Protein AF-0000000076755778 (afdb_homodimer)

Organism: NCBI:txid592010

pLDDT: mean 91.59, std 9.84, range [24.53, 98.56]

Structure (mmCIF, N/CA/C/O backbone):
data_AF-0000000076755778-model_v1
#
loop_
_entity.id
_entity.type
_entity.pdbx_description
1 polymer 'Putative 2-keto-3-deoxygluconate transporter'
#
loop_
_atom_site.group_PDB
_atom_site.id
_atom_site.type_symbol
_atom_site.label_atom_id
_atom_site.label_alt_id
_atom_site.label_comp_id
_atom_site.label_asym_id
_atom_site.label_entity_id
_atom_site.label_seq_id
_atom_site.pdbx_PDB_ins_code
_atom_site.Cartn_x
_atom_site.Cartn_y
_atom_site.Cartn_z
_atom_site.occupancy
_atom_site.B_iso_or_equiv
_atom_site.auth_seq_id
_atom_site.auth_comp_id
_atom_site.auth_asym_id
_atom_site.auth_atom_id
_atom_site.pdbx_PDB_model_num
ATOM 1 N N . MET A 1 1 ? -23 -8.383 29.922 1 25.08 1 MET A N 1
ATOM 2 C CA . MET A 1 1 ? -21.672 -7.754 30 1 25.08 1 MET A CA 1
ATOM 3 C C . MET A 1 1 ? -21.516 -6.719 28.891 1 25.08 1 MET A C 1
ATOM 5 O O . MET A 1 1 ? -21.672 -7.031 27.703 1 25.08 1 MET A O 1
ATOM 9 N N . GLN A 1 2 ? -21.797 -5.445 29.219 1 29.3 2 GLN A N 1
ATOM 10 C CA . GLN A 1 2 ? -21.703 -4.336 28.266 1 29.3 2 GLN A CA 1
ATOM 11 C C . GLN A 1 2 ? -20.422 -4.41 27.469 1 29.3 2 GLN A C 1
ATOM 13 O O . GLN A 1 2 ? -19.344 -4.621 28.031 1 29.3 2 GLN A O 1
ATOM 18 N N . LYS A 1 3 ? -20.484 -4.746 26.203 1 36.41 3 LYS A N 1
ATOM 19 C CA . LYS A 1 3 ? -19.328 -4.805 25.312 1 36.41 3 LYS A CA 1
ATOM 20 C C . LYS A 1 3 ? -18.328 -3.689 25.641 1 36.41 3 LYS A C 1
ATOM 22 O O . LYS A 1 3 ? -18.703 -2.512 25.641 1 36.41 3 LYS A O 1
ATOM 27 N N . ALA A 1 4 ? -17.359 -3.914 26.469 1 33.53 4 ALA A N 1
ATOM 28 C CA . ALA A 1 4 ? -16.281 -2.963 26.703 1 33.53 4 ALA A CA 1
ATOM 29 C C . ALA A 1 4 ? -16.016 -2.119 25.453 1 33.53 4 ALA A C 1
ATOM 31 O O . ALA A 1 4 ? -15.758 -2.656 24.375 1 33.53 4 ALA A O 1
ATOM 32 N N . LYS A 1 5 ? -16.578 -1.043 25.453 1 40.84 5 LYS A N 1
ATOM 33 C CA . LYS A 1 5 ? -16.297 -0.098 24.375 1 40.84 5 LYS A CA 1
ATOM 34 C C . LYS A 1 5 ? -14.797 -0.054 24.062 1 40.84 5 LYS A C 1
ATOM 36 O O . LYS A 1 5 ? -13.984 0.277 24.938 1 40.84 5 LYS A O 1
ATOM 41 N N . LYS A 1 6 ? -14.32 -1.05 23.281 1 48.22 6 LYS A N 1
ATOM 42 C CA . LYS A 1 6 ? -12.938 -1.178 22.844 1 48.22 6 LYS A CA 1
ATOM 43 C C . LYS A 1 6 ? -12.297 0.192 22.625 1 48.22 6 LYS A C 1
ATOM 45 O O . LYS A 1 6 ? -12.789 0.992 21.828 1 48.22 6 LYS A O 1
ATOM 50 N N . PHE A 1 7 ? -11.648 0.745 23.688 1 39.94 7 PHE A N 1
ATOM 51 C CA . PHE A 1 7 ? -10.859 1.97 23.578 1 39.94 7 PHE A CA 1
ATOM 52 C C . PHE A 1 7 ? -10.086 2.01 22.266 1 39.94 7 PHE A C 1
ATOM 54 O O . PHE A 1 7 ? -9.289 1.114 21.984 1 39.94 7 PHE A O 1
ATOM 61 N N . LYS A 1 8 ? -10.508 2.867 21.297 1 62.22 8 LYS A N 1
ATOM 62 C CA . LYS A 1 8 ? -9.82 3.039 20.016 1 62.22 8 LYS A CA 1
ATOM 63 C C . LYS A 1 8 ? -8.773 4.148 20.109 1 62.22 8 LYS A C 1
ATOM 65 O O . LYS A 1 8 ? -9.086 5.266 20.516 1 62.22 8 LYS A O 1
ATOM 70 N N . ILE A 1 9 ? -7.406 3.922 20.062 1 64.62 9 ILE A N 1
ATOM 71 C CA . ILE A 1 9 ? -6.328 4.902 20 1 64.62 9 ILE A CA 1
ATOM 72 C C . ILE A 1 9 ? -6.406 5.688 18.703 1 64.62 9 ILE A C 1
ATOM 74 O O . ILE A 1 9 ? -6.406 5.102 17.609 1 64.62 9 ILE A O 1
ATOM 78 N N . PRO A 1 10 ? -6.578 7.023 18.938 1 68.5 10 PRO A N 1
ATOM 79 C CA . PRO A 1 10 ? -6.547 7.816 17.703 1 68.5 10 PRO A CA 1
ATOM 80 C C . PRO A 1 10 ? -5.27 7.598 16.891 1 68.5 10 PRO A C 1
ATOM 82 O O . PRO A 1 10 ? -4.168 7.703 17.438 1 68.5 10 PRO A O 1
ATOM 85 N N . GLY A 1 11 ? -5.414 7.242 15.703 1 70 11 GLY A N 1
ATOM 86 C CA . GLY A 1 11 ? -4.262 6.988 14.859 1 70 11 GLY A CA 1
ATOM 87 C C . GLY A 1 11 ? -3.693 5.59 15.023 1 70 11 GLY A C 1
ATOM 88 O O . GLY A 1 11 ? -2.537 5.34 14.68 1 70 11 GLY A O 1
ATOM 89 N N . ASP A 1 12 ? -4.355 4.781 15.617 1 79.88 12 ASP A N 1
ATOM 90 C CA . ASP A 1 12 ? -3.883 3.436 15.938 1 79.88 12 ASP A CA 1
ATOM 91 C C . ASP A 1 12 ? -3.338 2.736 14.695 1 79.88 12 ASP A C 1
ATOM 93 O O . ASP A 1 12 ? -2.412 1.928 14.789 1 79.88 12 ASP A O 1
ATOM 97 N N . ILE A 1 13 ? -3.785 3.166 13.617 1 83.44 13 ILE A N 1
ATOM 98 C CA . ILE A 1 13 ? -3.412 2.49 12.383 1 83.44 13 ILE A CA 1
ATOM 99 C C . ILE A 1 13 ? -1.94 2.75 12.078 1 83.44 13 ILE A C 1
ATOM 101 O O . ILE A 1 13 ? -1.265 1.907 11.477 1 83.44 13 ILE A O 1
ATOM 105 N N . ILE A 1 14 ? -1.453 3.914 12.398 1 84.94 14 ILE A N 1
ATOM 106 C CA . ILE A 1 14 ? -0.052 4.207 12.109 1 84.94 14 ILE A CA 1
ATOM 107 C C . ILE A 1 14 ? 0.785 3.996 13.375 1 84.94 14 ILE A C 1
ATOM 109 O O . ILE A 1 14 ? 1.933 3.553 13.297 1 84.94 14 ILE A O 1
ATOM 113 N N . ILE A 1 15 ? 0.292 4.246 14.555 1 85.56 15 ILE A N 1
ATOM 114 C CA . ILE A 1 15 ? 1.046 4.297 15.805 1 85.56 15 ILE A CA 1
ATOM 115 C C . ILE A 1 15 ? 1.454 2.885 16.219 1 85.56 15 ILE A C 1
ATOM 117 O O . ILE A 1 15 ? 2.607 2.646 16.578 1 85.56 15 ILE A O 1
ATOM 121 N N . ILE A 1 16 ? 0.565 1.938 16.172 1 88.12 16 ILE A N 1
ATOM 122 C CA . ILE A 1 16 ? 0.847 0.585 16.641 1 88.12 16 ILE A CA 1
ATOM 123 C C . ILE A 1 16 ? 1.954 -0.034 15.789 1 88.12 16 ILE A C 1
ATOM 125 O O . ILE A 1 16 ? 2.971 -0.487 16.312 1 88.12 16 ILE A O 1
ATOM 129 N N . PRO A 1 17 ? 1.858 0.014 14.5 1 91.06 17 PRO A N 1
ATOM 130 C CA . PRO A 1 17 ? 2.961 -0.527 13.703 1 91.06 17 PRO A CA 1
ATOM 131 C C . PRO A 1 17 ? 4.266 0.241 13.898 1 91.06 17 PRO A C 1
ATOM 133 O O . PRO A 1 17 ? 5.348 -0.349 13.852 1 91.06 17 PRO A O 1
ATOM 136 N N . MET A 1 18 ? 4.168 1.502 14.047 1 90.88 18 MET A N 1
ATOM 137 C CA . MET A 1 18 ? 5.352 2.318 14.281 1 90.88 18 MET A CA 1
ATOM 138 C C . MET A 1 18 ? 6.07 1.876 15.555 1 90.88 18 MET A C 1
ATOM 140 O O . MET A 1 18 ? 7.293 1.721 15.562 1 90.88 18 MET A O 1
ATOM 144 N N . PHE A 1 19 ? 5.324 1.626 16.609 1 91.25 19 PHE A N 1
ATOM 145 C CA . PHE A 1 19 ? 5.91 1.2 17.875 1 91.25 19 PHE A CA 1
ATOM 146 C C . PHE A 1 19 ? 6.492 -0.205 17.75 1 91.25 19 PHE A C 1
ATOM 148 O O . PHE A 1 19 ? 7.508 -0.518 18.375 1 91.25 19 PHE A O 1
ATOM 155 N N . ILE A 1 20 ? 5.84 -1.056 17.031 1 92.88 20 ILE A N 1
ATOM 156 C CA . ILE A 1 20 ? 6.367 -2.395 16.797 1 92.88 20 ILE A CA 1
ATOM 157 C C . ILE A 1 20 ? 7.711 -2.303 16.078 1 92.88 20 ILE A C 1
ATOM 159 O O . ILE A 1 20 ? 8.68 -2.951 16.484 1 92.88 20 ILE A O 1
ATOM 163 N N . GLY A 1 21 ? 7.762 -1.512 15.016 1 94.56 21 GLY A N 1
ATOM 164 C CA . GLY A 1 21 ? 9.023 -1.287 14.336 1 94.56 21 GLY A CA 1
ATOM 165 C C . GLY A 1 21 ? 10.109 -0.751 15.258 1 94.56 21 GLY A C 1
ATOM 166 O O . GLY A 1 21 ? 11.242 -1.231 15.234 1 94.56 21 GLY A O 1
ATOM 167 N N . CYS A 1 22 ? 9.719 0.185 16.047 1 94 22 CYS A N 1
ATOM 168 C CA . CYS A 1 22 ? 10.656 0.792 16.984 1 94 22 CYS A CA 1
ATOM 169 C C . CYS A 1 22 ? 11.156 -0.234 18 1 94 22 CYS A C 1
ATOM 171 O O . CYS A 1 22 ? 12.344 -0.256 18.328 1 94 22 CYS A O 1
ATOM 173 N N . ALA A 1 23 ? 10.258 -1.014 18.531 1 95.25 23 ALA A N 1
ATOM 174 C CA . ALA A 1 23 ? 10.633 -2.055 19.484 1 95.25 23 ALA A CA 1
ATOM 175 C C . ALA A 1 23 ? 11.641 -3.025 18.875 1 95.25 23 ALA A C 1
ATOM 177 O O . ALA A 1 23 ? 12.625 -3.393 19.516 1 95.25 23 ALA A O 1
ATOM 178 N N . ILE A 1 24 ? 11.398 -3.438 17.672 1 95.06 24 ILE A N 1
ATOM 179 C CA . ILE A 1 24 ? 12.305 -4.363 17 1 95.06 24 ILE A CA 1
ATOM 180 C C . ILE A 1 24 ? 13.664 -3.693 16.797 1 95.06 24 ILE A C 1
ATOM 182 O O . ILE A 1 24 ? 14.703 -4.301 17.047 1 95.06 24 ILE A O 1
ATOM 186 N N . ASN A 1 25 ? 13.648 -2.453 16.359 1 95.12 25 ASN A N 1
ATOM 187 C CA . ASN A 1 25 ? 14.891 -1.731 16.125 1 95.12 25 ASN A CA 1
ATOM 188 C C . ASN A 1 25 ? 15.688 -1.563 17.422 1 95.12 25 ASN A C 1
ATOM 190 O O . ASN A 1 25 ? 16.922 -1.609 17.406 1 95.12 25 ASN A O 1
ATOM 194 N N . SER A 1 26 ? 14.969 -1.353 18.5 1 94.06 26 SER A N 1
ATOM 195 C CA . SER A 1 26 ? 15.617 -1.099 19.797 1 94.06 26 SER A CA 1
ATOM 196 C C . SER A 1 26 ? 16.109 -2.395 20.422 1 94.06 26 SER A C 1
ATOM 198 O O . SER A 1 26 ? 17.156 -2.412 21.078 1 94.06 26 SER A O 1
ATOM 200 N N . LEU A 1 27 ? 15.43 -3.496 20.234 1 95 27 LEU A N 1
ATOM 201 C CA . LEU A 1 27 ? 15.734 -4.727 20.953 1 95 27 LEU A CA 1
ATOM 202 C C . LEU A 1 27 ? 16.5 -5.707 20.062 1 95 27 LEU A C 1
ATOM 204 O O . LEU A 1 27 ? 17.359 -6.441 20.547 1 95 27 LEU A O 1
ATOM 208 N N . LEU A 1 28 ? 16.109 -5.801 18.766 1 94.81 28 LEU A N 1
ATOM 209 C CA . LEU A 1 28 ? 16.703 -6.766 17.828 1 94.81 28 LEU A CA 1
ATOM 210 C C . LEU A 1 28 ? 16.938 -6.133 16.469 1 94.81 28 LEU A C 1
ATOM 212 O O . LEU A 1 28 ? 16.422 -6.617 15.453 1 94.81 28 LEU A O 1
ATOM 216 N N . PRO A 1 29 ? 17.828 -5.164 16.406 1 93.38 29 PRO A N 1
ATOM 217 C CA . PRO A 1 29 ? 18.031 -4.434 15.148 1 93.38 29 PRO A CA 1
ATOM 218 C C . PRO A 1 29 ? 18.531 -5.328 14.016 1 93.38 29 PRO A C 1
ATOM 220 O O . PRO A 1 29 ? 18.281 -5.043 12.844 1 93.38 29 PRO A O 1
ATOM 223 N N . GLN A 1 30 ? 19.141 -6.434 14.227 1 94.81 30 GLN A N 1
ATOM 224 C CA . GLN A 1 30 ? 19.688 -7.324 13.211 1 94.81 30 GLN A CA 1
ATOM 225 C C . GLN A 1 30 ? 18.578 -7.93 12.352 1 94.81 30 GLN A C 1
ATOM 227 O O . GLN A 1 30 ? 18.797 -8.25 11.18 1 94.81 30 GLN A O 1
ATOM 232 N N . VAL A 1 31 ? 17.438 -8.086 12.922 1 94.44 31 VAL A N 1
ATOM 233 C CA . VAL A 1 31 ? 16.297 -8.648 12.195 1 94.44 31 VAL A CA 1
ATOM 234 C C . VAL A 1 31 ? 15.914 -7.723 11.047 1 94.44 31 VAL A C 1
ATOM 236 O O . VAL A 1 31 ? 15.492 -8.188 9.984 1 94.44 31 VAL A O 1
ATOM 239 N N . LEU A 1 32 ? 16.062 -6.465 11.242 1 95.38 32 LEU A N 1
ATOM 240 C CA . LEU A 1 32 ? 15.688 -5.469 10.25 1 95.38 32 LEU A CA 1
ATOM 241 C C . LEU A 1 32 ? 16.703 -5.43 9.109 1 95.38 32 LEU A C 1
ATOM 243 O O . LEU A 1 32 ? 16.422 -4.879 8.047 1 95.38 32 LEU A O 1
ATOM 247 N N . GLN A 1 33 ? 17.875 -6.094 9.305 1 94.81 33 GLN A N 1
ATOM 248 C CA . GLN A 1 33 ? 18.953 -6.113 8.312 1 94.81 33 GLN A CA 1
ATOM 249 C C . GLN A 1 33 ? 19.125 -7.512 7.727 1 94.81 33 GLN A C 1
ATOM 251 O O . GLN A 1 33 ? 20.172 -7.812 7.141 1 94.81 33 GLN A O 1
ATOM 256 N N . ILE A 1 34 ? 18.188 -8.273 7.824 1 93.88 34 ILE A N 1
ATOM 257 C CA . ILE A 1 34 ? 18.266 -9.695 7.492 1 93.88 34 ILE A CA 1
ATOM 258 C C . ILE A 1 34 ? 18.25 -9.875 5.977 1 93.88 34 ILE A C 1
ATOM 260 O O . ILE A 1 34 ? 18.641 -10.93 5.465 1 93.88 34 ILE A O 1
ATOM 264 N N . GLY A 1 35 ? 17.797 -8.914 5.246 1 91 35 GLY A N 1
ATOM 265 C CA . GLY A 1 35 ? 17.703 -9.016 3.797 1 91 35 GLY A CA 1
ATOM 266 C C . GLY A 1 35 ? 16.312 -9.359 3.309 1 91 35 GLY A C 1
ATOM 267 O O . GLY A 1 35 ? 15.32 -8.961 3.922 1 91 35 GLY A O 1
ATOM 268 N N . GLY A 1 36 ? 16.328 -9.898 2.027 1 89.75 36 GLY A N 1
ATOM 269 C CA . GLY A 1 36 ? 15.023 -10.195 1.452 1 89.75 36 GLY A CA 1
ATOM 270 C C . GLY A 1 36 ? 14.188 -8.953 1.188 1 89.75 36 GLY A C 1
ATOM 271 O O . GLY A 1 36 ? 14.664 -8 0.567 1 89.75 36 GLY A O 1
ATOM 272 N N . PHE A 1 37 ? 12.898 -9.039 1.687 1 91.94 37 PHE A N 1
ATOM 273 C CA . PHE A 1 37 ? 12.016 -7.891 1.505 1 91.94 37 PHE A CA 1
ATOM 274 C C . PHE A 1 37 ? 11.891 -7.098 2.799 1 91.94 37 PHE A C 1
ATOM 276 O O . PHE A 1 37 ? 11.383 -5.973 2.795 1 91.94 37 PHE A O 1
ATOM 283 N N . THR A 1 38 ? 12.438 -7.648 3.85 1 94.44 38 THR A N 1
ATOM 284 C CA . THR A 1 38 ? 12.375 -6.973 5.141 1 94.44 38 THR A CA 1
ATOM 285 C C . THR A 1 38 ? 13.258 -5.73 5.148 1 94.44 38 THR A C 1
ATOM 287 O O . THR A 1 38 ? 12.797 -4.633 5.465 1 94.44 38 THR A O 1
ATOM 290 N N . THR A 1 39 ? 14.5 -5.945 4.773 1 94.75 39 THR A N 1
ATOM 291 C CA . THR A 1 39 ? 15.445 -4.84 4.809 1 94.75 39 THR A CA 1
ATOM 292 C C . THR A 1 39 ? 15.039 -3.746 3.824 1 94.75 39 THR A C 1
ATOM 294 O O . THR A 1 39 ? 15.086 -2.559 4.156 1 94.75 39 THR A O 1
ATOM 297 N N . PRO A 1 40 ? 14.57 -4.109 2.658 1 93.25 40 PRO A N 1
ATOM 298 C CA . PRO A 1 40 ? 14.117 -3.074 1.728 1 93.25 40 PRO A CA 1
ATOM 299 C C . PRO A 1 40 ? 12.922 -2.283 2.266 1 93.25 40 PRO A C 1
ATOM 301 O O . PRO A 1 40 ? 12.797 -1.087 1.989 1 93.25 40 PRO A O 1
ATOM 304 N N . ILE A 1 41 ? 12.023 -2.865 2.99 1 95.12 41 ILE A N 1
ATOM 305 C CA . ILE A 1 41 ? 10.922 -2.139 3.613 1 95.12 41 ILE A CA 1
ATOM 306 C C . ILE A 1 41 ? 11.477 -1.11 4.598 1 95.12 41 ILE A C 1
ATOM 308 O O . ILE A 1 41 ? 11.047 0.047 4.598 1 95.12 41 ILE A O 1
ATOM 312 N N . VAL A 1 42 ? 12.391 -1.592 5.422 1 94.94 42 VAL A N 1
ATOM 313 C CA . VAL A 1 42 ? 12.961 -0.75 6.465 1 94.94 42 VAL A CA 1
ATOM 314 C C . VAL A 1 42 ? 13.672 0.447 5.836 1 94.94 42 VAL A C 1
ATOM 316 O O . VAL A 1 42 ? 13.57 1.569 6.336 1 94.94 42 VAL A O 1
ATOM 319 N N . LYS A 1 43 ? 14.289 0.265 4.688 1 92.44 43 LYS A N 1
ATOM 320 C CA . LYS A 1 43 ? 15.062 1.31 4.023 1 92.44 43 LYS A CA 1
ATOM 321 C C . LYS A 1 43 ? 14.234 2.016 2.953 1 92.44 43 LYS A C 1
ATOM 323 O O . LYS A 1 43 ? 14.727 2.926 2.283 1 92.44 43 LYS A O 1
ATOM 328 N N . GLY A 1 44 ? 13.031 1.631 2.848 1 93.06 44 GLY A N 1
ATOM 329 C CA . GLY A 1 44 ? 12.258 2.02 1.676 1 93.06 44 GLY A CA 1
ATOM 330 C C . GLY A 1 44 ? 11.234 3.098 1.967 1 93.06 44 GLY A C 1
ATOM 331 O O . GLY A 1 44 ? 10.094 3.02 1.499 1 93.06 44 GLY A O 1
ATOM 332 N N . ALA A 1 45 ? 11.539 4.121 2.762 1 90.38 45 ALA A N 1
ATOM 333 C CA . ALA A 1 45 ? 10.625 5.227 3.035 1 90.38 45 ALA A CA 1
ATOM 334 C C . ALA A 1 45 ? 10.227 5.941 1.748 1 90.38 45 ALA A C 1
ATOM 336 O O . ALA A 1 45 ? 9.07 6.332 1.581 1 90.38 45 ALA A O 1
ATOM 337 N N . GLY A 1 46 ? 11.156 6.109 0.836 1 90.81 46 GLY A N 1
ATOM 338 C CA . GLY A 1 46 ? 10.898 6.793 -0.42 1 90.81 46 GLY A CA 1
ATOM 339 C C . GLY A 1 46 ? 9.766 6.168 -1.22 1 90.81 46 GLY A C 1
ATOM 340 O O . GLY A 1 46 ? 8.727 6.789 -1.424 1 90.81 46 GLY A O 1
ATOM 341 N N . PRO A 1 47 ? 9.953 4.918 -1.578 1 94.25 47 PRO A N 1
ATOM 342 C CA . PRO A 1 47 ? 8.898 4.266 -2.354 1 94.25 47 PRO A CA 1
ATOM 343 C C . PRO A 1 47 ? 7.594 4.129 -1.572 1 94.25 47 PRO A C 1
ATOM 345 O O . PRO A 1 47 ? 6.508 4.23 -2.15 1 94.25 47 PRO A O 1
ATOM 348 N N . LEU A 1 48 ? 7.641 3.891 -0.333 1 94.75 48 LEU A N 1
ATOM 349 C CA . LEU A 1 48 ? 6.434 3.678 0.46 1 94.75 48 LEU A CA 1
ATOM 350 C C . LEU A 1 48 ? 5.66 4.98 0.635 1 94.75 48 LEU A C 1
ATOM 352 O O . LEU A 1 48 ? 4.43 4.988 0.567 1 94.75 48 LEU A O 1
ATOM 356 N N . VAL A 1 49 ? 6.348 6.047 0.838 1 91.31 49 VAL A N 1
ATOM 357 C CA . VAL A 1 49 ? 5.691 7.344 0.941 1 91.31 49 VAL A CA 1
ATOM 358 C C . VAL A 1 49 ? 5.145 7.758 -0.424 1 91.31 49 VAL A C 1
ATOM 360 O O . VAL A 1 49 ? 4.07 8.359 -0.514 1 91.31 49 VAL A O 1
ATOM 363 N N . GLY A 1 50 ? 5.922 7.512 -1.44 1 93.25 50 GLY A N 1
ATOM 364 C CA . GLY A 1 50 ? 5.387 7.723 -2.775 1 93.25 50 GLY A CA 1
ATOM 365 C C . GLY A 1 50 ? 4.102 6.965 -3.031 1 93.25 50 GLY A C 1
ATOM 366 O O . GLY A 1 50 ? 3.154 7.508 -3.605 1 93.25 50 GLY A O 1
ATOM 367 N N . ALA A 1 51 ? 4.098 5.738 -2.639 1 95.56 51 ALA A N 1
ATOM 368 C CA . ALA A 1 51 ? 2.887 4.938 -2.768 1 95.56 51 ALA A CA 1
ATOM 369 C C . ALA A 1 51 ? 1.732 5.555 -1.983 1 95.56 51 ALA A C 1
ATOM 371 O O . ALA A 1 51 ? 0.595 5.586 -2.461 1 95.56 51 ALA A O 1
ATOM 372 N N . PHE A 1 52 ? 1.985 5.945 -0.822 1 93 52 PHE A N 1
ATOM 373 C CA . PHE A 1 52 ? 0.991 6.617 0.005 1 93 52 PHE A CA 1
ATOM 374 C C . PHE A 1 52 ? 0.38 7.801 -0.736 1 93 52 PHE A C 1
ATOM 376 O O . PHE A 1 52 ? -0.842 7.969 -0.751 1 93 52 PHE A O 1
ATOM 383 N N . LEU A 1 53 ? 1.239 8.625 -1.353 1 91.06 53 LEU A N 1
ATOM 384 C CA . LEU A 1 53 ? 0.755 9.781 -2.1 1 91.06 53 LEU A CA 1
ATOM 385 C C . LEU A 1 53 ? -0.106 9.344 -3.279 1 91.06 53 LEU A C 1
ATOM 387 O O . LEU A 1 53 ? -1.141 9.953 -3.559 1 91.06 53 LEU A O 1
ATOM 391 N N . PHE A 1 54 ? 0.308 8.383 -3.898 1 95 54 PHE A N 1
ATOM 392 C CA . PHE A 1 54 ? -0.456 7.828 -5.008 1 95 54 PHE A CA 1
ATOM 393 C C . PHE A 1 54 ? -1.844 7.395 -4.551 1 95 54 PHE A C 1
ATOM 395 O O . PHE A 1 54 ? -2.842 7.688 -5.211 1 95 54 PHE A O 1
ATOM 402 N N . PHE A 1 55 ? -1.895 6.656 -3.391 1 95.25 55 PHE A N 1
ATOM 403 C CA . PHE A 1 55 ? -3.172 6.184 -2.865 1 95.25 55 PHE A CA 1
ATOM 404 C C . PHE A 1 55 ? -4.07 7.359 -2.49 1 95.25 55 PHE A C 1
ATOM 406 O O . PHE A 1 55 ? -5.25 7.383 -2.844 1 95.25 55 PHE A O 1
ATOM 413 N N . ILE A 1 56 ? -3.506 8.312 -1.783 1 90.19 56 ILE A N 1
ATOM 414 C CA . ILE A 1 56 ? -4.273 9.461 -1.316 1 90.19 56 ILE A CA 1
ATOM 415 C C . ILE A 1 56 ? -4.84 10.227 -2.514 1 90.19 56 ILE A C 1
ATOM 417 O O . ILE A 1 56 ? -5.949 10.758 -2.451 1 90.19 56 ILE A O 1
ATOM 421 N N . GLY A 1 57 ? -4.078 10.328 -3.58 1 92.12 57 GLY A N 1
ATOM 422 C CA . GLY A 1 57 ? -4.566 10.977 -4.785 1 92.12 57 GLY A CA 1
ATOM 423 C C . GLY A 1 57 ? -5.871 10.391 -5.293 1 92.12 57 GLY A C 1
ATOM 424 O O . GLY A 1 57 ? -6.746 11.125 -5.762 1 92.12 57 GLY A O 1
ATOM 425 N N . GLY A 1 58 ? -6.016 9.141 -5.199 1 92.94 58 GLY A N 1
ATOM 426 C CA . GLY A 1 58 ? -7.211 8.461 -5.676 1 92.94 58 GLY A CA 1
ATOM 427 C C . GLY A 1 58 ? -8.453 8.82 -4.883 1 92.94 58 GLY A C 1
ATOM 428 O O . GLY A 1 58 ? -9.578 8.602 -5.344 1 92.94 58 GLY A O 1
ATOM 429 N N . THR A 1 59 ? -8.25 9.266 -3.682 1 88.81 59 THR A N 1
ATOM 430 C CA . THR A 1 59 ? -9.383 9.594 -2.832 1 88.81 59 THR A CA 1
ATOM 431 C C . THR A 1 59 ? -9.938 10.977 -3.176 1 88.81 59 THR A C 1
ATOM 433 O O . THR A 1 59 ? -11.039 11.336 -2.754 1 88.81 59 THR A O 1
ATOM 436 N N . ILE A 1 60 ? -9.188 11.805 -3.865 1 86.81 60 ILE A N 1
ATOM 437 C CA . ILE A 1 60 ? -9.516 13.203 -4.121 1 86.81 60 ILE A CA 1
ATOM 438 C C . ILE A 1 60 ? -10.469 13.297 -5.309 1 86.81 60 ILE A C 1
ATOM 440 O O . ILE A 1 60 ? -10.18 12.773 -6.391 1 86.81 60 ILE A O 1
ATOM 444 N N . SER A 1 61 ? -11.656 13.812 -5.02 1 85.38 61 SER A N 1
ATOM 445 C CA . SER A 1 61 ? -12.641 14.062 -6.07 1 85.38 61 SER A CA 1
ATOM 446 C C . SER A 1 61 ? -12.641 15.523 -6.492 1 85.38 61 SER A C 1
ATOM 448 O O . SER A 1 61 ? -12.625 16.422 -5.648 1 85.38 61 SER A O 1
ATOM 450 N N . LEU A 1 62 ? -12.727 15.789 -7.703 1 81.31 62 LEU A N 1
ATOM 451 C CA . LEU A 1 62 ? -12.633 17.156 -8.219 1 81.31 62 LEU A CA 1
ATOM 452 C C . LEU A 1 62 ? -14.016 17.766 -8.375 1 81.31 62 LEU A C 1
ATOM 454 O O . LEU A 1 62 ? -14.141 18.953 -8.695 1 81.31 62 LEU A O 1
ATOM 458 N N . LYS A 1 63 ? -15.031 17.078 -8.039 1 80.38 63 LYS A N 1
ATOM 459 C CA . LYS A 1 63 ? -16.375 17.625 -8.195 1 80.38 63 LYS A CA 1
ATOM 460 C C . LYS A 1 63 ? -16.891 18.172 -6.871 1 80.38 63 LYS A C 1
ATOM 462 O O . LYS A 1 63 ? -17.094 17.422 -5.914 1 80.38 63 LYS A O 1
ATOM 467 N N . ASN A 1 64 ? -16.906 19.562 -6.691 1 81.19 64 ASN A N 1
ATOM 468 C CA . ASN A 1 64 ? -17.438 20.203 -5.496 1 81.19 64 ASN A CA 1
ATOM 469 C C . ASN A 1 64 ? -18.188 21.484 -5.836 1 81.19 64 ASN A C 1
ATOM 471 O O . ASN A 1 64 ? -17.984 22.062 -6.906 1 81.19 64 ASN A O 1
ATOM 475 N N . THR A 1 65 ? -19.141 21.844 -4.926 1 82.88 65 THR A N 1
ATOM 476 C CA . THR A 1 65 ? -19.844 23.125 -5.105 1 82.88 65 THR A CA 1
ATOM 477 C C . THR A 1 65 ? -18.906 24.297 -4.859 1 82.88 65 THR A C 1
ATOM 479 O O . THR A 1 65 ? -17.953 24.188 -4.086 1 82.88 65 THR A O 1
ATOM 482 N N . PRO A 1 66 ? -19.172 25.422 -5.438 1 89.5 66 PRO A N 1
ATOM 483 C CA . PRO A 1 66 ? -18.312 26.594 -5.25 1 89.5 66 PRO A CA 1
ATOM 484 C C . PRO A 1 66 ? -18.234 27.047 -3.793 1 89.5 66 PRO A C 1
ATOM 486 O O . PRO A 1 66 ? -17.172 27.453 -3.322 1 89.5 66 PRO A O 1
ATOM 489 N N . LYS A 1 67 ? -19.328 26.984 -3.061 1 90.69 67 LYS A N 1
ATOM 490 C CA . LYS A 1 67 ? -19.312 27.406 -1.66 1 90.69 67 LYS A CA 1
ATOM 491 C C . LYS A 1 67 ? -18.438 26.469 -0.818 1 90.69 67 LYS A C 1
ATOM 493 O O . LYS A 1 67 ? -17.75 26.938 0.089 1 90.69 67 LYS A O 1
ATOM 498 N N . ALA A 1 68 ? -18.578 25.25 -1.121 1 91.19 68 ALA A N 1
ATOM 499 C CA . ALA A 1 68 ? -17.75 24.281 -0.424 1 91.19 68 ALA A CA 1
ATOM 500 C C . ALA A 1 68 ? -16.281 24.484 -0.734 1 91.19 68 ALA A C 1
ATOM 502 O O . ALA A 1 68 ? -15.422 24.375 0.154 1 91.19 68 ALA A O 1
ATOM 503 N N . VAL A 1 69 ? -16.031 24.766 -1.945 1 93.88 69 VAL A N 1
ATOM 504 C CA . VAL A 1 69 ? -14.656 25.031 -2.365 1 93.88 69 VAL A CA 1
ATOM 505 C C . VAL A 1 69 ? -14.133 26.266 -1.637 1 93.88 69 VAL A C 1
ATOM 507 O O . VAL A 1 69 ? -13.008 26.266 -1.131 1 93.88 69 VAL A O 1
ATOM 510 N N . GLY A 1 70 ? -14.945 27.281 -1.6 1 95.12 70 GLY A N 1
ATOM 511 C CA . GLY A 1 70 ? -14.555 28.516 -0.923 1 95.12 70 GLY A CA 1
ATOM 512 C C . GLY A 1 70 ? -14.258 28.312 0.552 1 95.12 70 GLY A C 1
ATOM 513 O O . GLY A 1 70 ? -13.242 28.781 1.058 1 95.12 70 GLY A O 1
ATOM 514 N N . ARG A 1 71 ? -15.102 27.656 1.263 1 95.12 71 ARG A N 1
ATOM 515 C CA . ARG A 1 71 ? -14.914 27.406 2.688 1 95.12 71 ARG A CA 1
ATOM 516 C C . ARG A 1 71 ? -13.688 26.531 2.93 1 95.12 71 ARG A C 1
ATOM 518 O O . ARG A 1 71 ? -12.883 26.812 3.816 1 95.12 71 ARG A O 1
ATOM 525 N N . GLY A 1 72 ? -13.625 25.5 2.154 1 95.88 72 GLY A N 1
ATOM 526 C CA . GLY A 1 72 ? -12.484 24.609 2.279 1 95.88 72 GLY A CA 1
ATOM 527 C C . GLY A 1 72 ? -11.156 25.312 2.037 1 95.88 72 GLY A C 1
ATOM 528 O O . GLY A 1 72 ? -10.203 25.125 2.797 1 95.88 72 GLY A O 1
ATOM 529 N N . ALA A 1 73 ? -11.125 26.078 0.992 1 96 73 ALA A N 1
ATOM 530 C CA . ALA A 1 73 ? -9.914 26.812 0.662 1 96 73 ALA A CA 1
ATOM 531 C C . ALA A 1 73 ? -9.547 27.812 1.769 1 96 73 ALA A C 1
ATOM 533 O O . ALA A 1 73 ? -8.383 27.938 2.141 1 96 73 ALA A O 1
ATOM 534 N N . ALA A 1 74 ? -10.516 28.469 2.291 1 97.25 74 ALA A N 1
ATOM 535 C CA . ALA A 1 74 ? -10.273 29.484 3.322 1 97.25 74 ALA A CA 1
ATOM 536 C C . ALA A 1 74 ? -9.672 28.844 4.574 1 97.25 74 ALA A C 1
ATOM 538 O O . ALA A 1 74 ? -8.68 29.344 5.109 1 97.25 74 ALA A O 1
ATOM 539 N N . ILE A 1 75 ? -10.211 27.812 4.973 1 97.12 75 ILE A N 1
ATOM 540 C CA . ILE A 1 75 ? -9.781 27.266 6.254 1 97.12 75 ILE A CA 1
ATOM 541 C C . ILE A 1 75 ? -8.445 26.547 6.082 1 97.12 75 ILE A C 1
ATOM 543 O O . ILE A 1 75 ? -7.566 26.641 6.941 1 97.12 75 ILE A O 1
ATOM 547 N N . ILE A 1 76 ? -8.258 25.844 4.973 1 96.62 76 ILE A N 1
ATOM 548 C CA . ILE A 1 76 ? -7.016 25.094 4.82 1 96.62 76 ILE A CA 1
ATOM 549 C C . ILE A 1 76 ? -5.863 26.062 4.531 1 96.62 76 ILE A C 1
ATOM 551 O O . ILE A 1 76 ? -4.746 25.859 5.016 1 96.62 76 ILE A O 1
ATOM 555 N N . LEU A 1 77 ? -6.09 27.062 3.758 1 97.06 77 LEU A N 1
ATOM 556 C CA . LEU A 1 77 ? -5.051 28.047 3.465 1 97.06 77 LEU A CA 1
ATOM 557 C C . LEU A 1 77 ? -4.664 28.828 4.719 1 97.06 77 LEU A C 1
ATOM 559 O O . LEU A 1 77 ? -3.504 29.203 4.891 1 97.06 77 LEU A O 1
ATOM 563 N N . SER A 1 78 ? -5.613 29.109 5.523 1 97.56 78 SER A N 1
ATOM 564 C CA . SER A 1 78 ? -5.297 29.781 6.777 1 97.56 78 SER A CA 1
ATOM 565 C C . SER A 1 78 ? -4.414 28.922 7.668 1 97.56 78 SER A C 1
ATOM 567 O O . SER A 1 78 ? -3.469 29.406 8.281 1 97.56 78 SER A O 1
ATOM 569 N N . LYS A 1 79 ? -4.766 27.688 7.727 1 96.62 79 LYS A N 1
ATOM 570 C CA . LYS A 1 79 ? -3.973 26.75 8.516 1 96.62 79 LYS A CA 1
ATOM 571 C C . LYS A 1 79 ? -2.545 26.656 7.984 1 96.62 79 LYS A C 1
ATOM 573 O O . LYS A 1 79 ? -1.588 26.672 8.766 1 96.62 79 LYS A O 1
ATOM 578 N N . ILE A 1 80 ? -2.396 26.562 6.707 1 96.88 80 ILE A N 1
ATOM 579 C CA . ILE A 1 80 ? -1.089 26.5 6.066 1 96.88 80 ILE A CA 1
ATOM 580 C C . ILE A 1 80 ? -0.323 27.797 6.348 1 96.88 80 ILE A C 1
ATOM 582 O O . ILE A 1 80 ? 0.854 27.766 6.711 1 96.88 80 ILE A O 1
ATOM 586 N N . ALA A 1 81 ? -0.972 28.906 6.215 1 97.56 81 ALA A N 1
ATOM 587 C CA . ALA A 1 81 ? -0.334 30.203 6.438 1 97.56 81 ALA A CA 1
ATOM 588 C C . ALA A 1 81 ? 0.196 30.312 7.863 1 97.56 81 ALA A C 1
ATOM 590 O O . ALA A 1 81 ? 1.333 30.734 8.078 1 97.56 81 ALA A O 1
ATOM 591 N N . VAL A 1 82 ? -0.605 29.969 8.812 1 98 82 VAL A N 1
ATOM 592 C CA . VAL A 1 82 ? -0.202 30.031 10.211 1 98 82 VAL A CA 1
ATOM 593 C C . VAL A 1 82 ? 1.011 29.141 10.445 1 98 82 VAL A C 1
ATOM 595 O O . VAL A 1 82 ? 1.967 29.531 11.117 1 98 82 VAL A O 1
ATOM 598 N N . SER A 1 83 ? 0.935 27.953 9.922 1 97.88 83 SER A N 1
ATOM 599 C CA . SER A 1 83 ? 2.021 27 10.109 1 97.88 83 SER A CA 1
ATOM 600 C C . SER A 1 83 ? 3.318 27.5 9.492 1 97.88 83 SER A C 1
ATOM 602 O O . SER A 1 83 ? 4.383 27.422 10.109 1 97.88 83 SER A O 1
ATOM 604 N N . VAL A 1 84 ? 3.234 28.047 8.305 1 97.44 84 VAL A N 1
ATOM 605 C CA . VAL A 1 84 ? 4.406 28.516 7.582 1 97.44 84 VAL A CA 1
ATOM 606 C C . VAL A 1 84 ? 4.992 29.734 8.297 1 97.44 84 VAL A C 1
ATOM 608 O O . VAL A 1 84 ? 6.207 29.828 8.492 1 97.44 84 VAL A O 1
ATOM 611 N N . ILE A 1 85 ? 4.168 30.672 8.672 1 98.12 85 ILE A N 1
ATOM 612 C CA . ILE A 1 85 ? 4.629 31.875 9.359 1 98.12 85 ILE A CA 1
ATOM 613 C C . ILE A 1 85 ? 5.316 31.484 10.672 1 98.12 85 ILE A C 1
ATOM 615 O O . ILE A 1 85 ? 6.438 31.922 10.945 1 98.12 85 ILE A O 1
ATOM 619 N N . LEU A 1 86 ? 4.695 30.656 11.461 1 98 86 LEU A N 1
ATOM 620 C CA . LEU A 1 86 ? 5.27 30.219 12.727 1 98 86 LEU A CA 1
ATOM 621 C C . LEU A 1 86 ? 6.566 29.453 12.508 1 98 86 LEU A C 1
ATOM 623 O O . LEU A 1 86 ? 7.559 29.688 13.203 1 98 86 LEU A O 1
ATOM 627 N N . GLY A 1 87 ? 6.523 28.5 11.586 1 97.88 87 GLY A N 1
ATOM 628 C CA . GLY A 1 87 ? 7.711 27.719 11.289 1 97.88 87 GLY A CA 1
ATOM 629 C C . GLY A 1 87 ? 8.891 28.562 10.844 1 97.88 87 GLY A C 1
ATOM 630 O O . GLY A 1 87 ? 10.016 28.359 11.305 1 97.88 87 GLY A O 1
ATOM 631 N N . LEU A 1 88 ? 8.633 29.5 10 1 96.94 88 LEU A N 1
ATOM 632 C CA . LEU A 1 88 ? 9.703 30.344 9.492 1 96.94 88 LEU A CA 1
ATOM 633 C C . LEU A 1 88 ? 10.227 31.281 10.578 1 96.94 88 LEU A C 1
ATOM 635 O O . LEU A 1 88 ? 11.422 31.594 10.617 1 96.94 88 LEU A O 1
ATOM 639 N N . LEU A 1 89 ? 9.352 31.797 11.391 1 97.81 89 LEU A N 1
ATOM 640 C CA . LEU A 1 89 ? 9.789 32.594 12.523 1 97.81 89 LEU A CA 1
ATOM 641 C C . LEU A 1 89 ? 10.742 31.797 13.414 1 97.81 89 LEU A C 1
ATOM 643 O O . LEU A 1 89 ? 11.766 32.312 13.859 1 97.81 89 LEU A O 1
ATOM 647 N N . VAL A 1 90 ? 10.414 30.578 13.633 1 97.88 90 VAL A N 1
ATOM 648 C CA . VAL A 1 90 ? 11.25 29.734 14.469 1 97.88 90 VAL A CA 1
ATOM 649 C C . VAL A 1 90 ? 12.578 29.453 13.766 1 97.88 90 VAL A C 1
ATOM 651 O O . VAL A 1 90 ? 13.641 29.5 14.383 1 97.88 90 VAL A O 1
ATOM 654 N N . ALA A 1 91 ? 12.523 29.203 12.508 1 96.81 91 ALA A N 1
ATOM 655 C CA . ALA A 1 91 ? 13.719 28.891 11.727 1 96.81 91 ALA A CA 1
ATOM 656 C C . ALA A 1 91 ? 14.664 30.094 11.688 1 96.81 91 ALA A C 1
ATOM 658 O O . ALA A 1 91 ? 15.883 29.938 11.797 1 96.81 91 ALA A O 1
ATOM 659 N N . LYS A 1 92 ? 14.18 31.266 11.578 1 95.88 92 LYS A N 1
ATOM 660 C CA . LYS A 1 92 ? 15.008 32.438 11.297 1 95.88 92 LYS A CA 1
ATOM 661 C C . LYS A 1 92 ? 15.352 33.188 12.586 1 95.88 92 LYS A C 1
ATOM 663 O O . LYS A 1 92 ? 16.422 33.781 12.695 1 95.88 92 LYS A O 1
ATOM 668 N N . LEU A 1 93 ? 14.445 33.125 13.562 1 97.19 93 LEU A N 1
ATOM 669 C CA . LEU A 1 93 ? 14.641 33.969 14.719 1 97.19 93 LEU A CA 1
ATOM 670 C C . LEU A 1 93 ? 15.023 33.156 15.953 1 97.19 93 LEU A C 1
ATOM 672 O O . LEU A 1 93 ? 15.594 33.719 16.906 1 97.19 93 LEU A O 1
ATOM 676 N N . LEU A 1 94 ? 14.766 31.891 15.938 1 97.56 94 LEU A N 1
ATOM 677 C CA . LEU A 1 94 ? 14.977 31.125 17.172 1 97.56 94 LEU A CA 1
ATOM 678 C C . LEU A 1 94 ? 15.922 29.953 16.922 1 97.56 94 LEU A C 1
ATOM 680 O O . LEU A 1 94 ? 15.789 28.906 17.562 1 97.56 94 LEU A O 1
ATOM 684 N N . GLY A 1 95 ? 16.766 30.109 15.859 1 95.62 95 GLY A N 1
ATOM 685 C CA . GLY A 1 95 ? 17.734 29.047 15.594 1 95.62 95 GLY A CA 1
ATOM 686 C C . GLY A 1 95 ? 17.094 27.719 15.266 1 95.62 95 GLY A C 1
ATOM 687 O O . GLY A 1 95 ? 17.625 26.656 15.609 1 95.62 95 GLY A O 1
ATOM 688 N N . ASP A 1 96 ? 15.875 27.703 14.812 1 96.88 96 ASP A N 1
ATOM 689 C CA . ASP A 1 96 ? 15.102 26.531 14.391 1 96.88 96 ASP A CA 1
ATOM 690 C C . ASP A 1 96 ? 14.805 25.625 15.578 1 96.88 96 ASP A C 1
ATOM 692 O O . ASP A 1 96 ? 14.836 24.391 15.453 1 96.88 96 ASP A O 1
ATOM 696 N N . ASN A 1 97 ? 14.586 26.266 16.656 1 97 97 ASN A N 1
ATOM 697 C CA . ASN A 1 97 ? 14.273 25.547 17.891 1 97 97 ASN A CA 1
ATOM 698 C C . ASN A 1 97 ? 13.367 26.359 18.812 1 97 97 ASN A C 1
ATOM 700 O O . ASN A 1 97 ? 13.844 27.203 19.562 1 97 97 ASN A O 1
ATOM 704 N N . PHE A 1 98 ? 12.164 26.094 18.766 1 97.75 98 PHE A N 1
ATOM 705 C CA . PHE A 1 98 ? 11.203 26.656 19.703 1 97.75 98 PHE A CA 1
ATOM 706 C C . PHE A 1 98 ? 10.742 25.594 20.703 1 97.75 98 PHE A C 1
ATOM 708 O O . PHE A 1 98 ? 9.789 24.859 20.438 1 97.75 98 PHE A O 1
ATOM 715 N N . LEU A 1 99 ? 11.383 25.547 21.938 1 96.75 99 LEU A N 1
ATOM 716 C CA . LEU A 1 99 ? 11.094 24.562 22.969 1 96.75 99 LEU A CA 1
ATOM 717 C C . LEU A 1 99 ? 11.164 23.141 22.406 1 96.75 99 LEU A C 1
ATOM 719 O O . LEU A 1 99 ? 10.289 22.312 22.688 1 96.75 99 LEU A O 1
ATOM 723 N N . GLY A 1 100 ? 12.078 22.938 21.453 1 95.94 100 GLY A N 1
ATOM 724 C CA . GLY A 1 100 ? 12.305 21.625 20.891 1 95.94 100 GLY A CA 1
ATOM 725 C C . GLY A 1 100 ? 11.695 21.438 19.516 1 95.94 100 GLY A 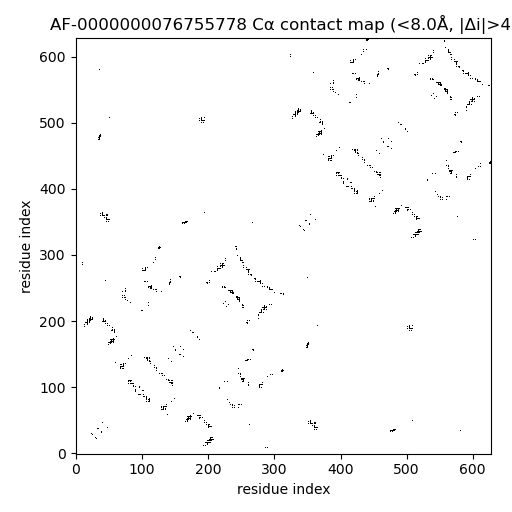C 1
ATOM 726 O O . GLY A 1 100 ? 11.984 20.469 18.828 1 95.94 100 GLY A O 1
ATOM 727 N N . LEU A 1 101 ? 10.961 22.406 19.062 1 97.94 101 LEU A N 1
ATOM 728 C CA . LEU A 1 101 ? 10.242 22.297 17.797 1 97.94 101 LEU A CA 1
ATOM 729 C C . LEU A 1 101 ? 11 23 16.688 1 97.94 101 LEU A C 1
ATOM 731 O O . LEU A 1 101 ? 11.352 24.172 16.812 1 97.94 101 LEU A O 1
ATOM 735 N N . SER A 1 102 ? 11.227 22.281 15.656 1 97.5 102 SER A N 1
ATOM 736 C CA . SER A 1 102 ? 11.82 22.859 14.453 1 97.5 102 SER A CA 1
ATOM 737 C C . SER A 1 102 ? 10.742 23.359 13.484 1 97.5 102 SER A C 1
ATOM 739 O O . SER A 1 102 ? 9.562 23.062 13.664 1 97.5 102 SER A O 1
ATOM 741 N N . ALA A 1 103 ? 11.195 24.125 12.477 1 97.81 103 ALA A N 1
ATOM 742 C CA . ALA A 1 103 ? 10.297 24.562 11.414 1 97.81 103 ALA A CA 1
ATOM 743 C C . ALA A 1 103 ? 9.672 23.375 10.695 1 97.81 103 ALA A C 1
ATOM 745 O O . ALA A 1 103 ? 8.492 23.391 10.344 1 97.81 103 ALA A O 1
ATOM 746 N N . LEU A 1 104 ? 10.469 22.328 10.484 1 97.38 104 LEU A N 1
ATOM 747 C CA . LEU A 1 104 ? 10 21.109 9.844 1 97.38 104 LEU A CA 1
ATOM 748 C C . LEU A 1 104 ? 8.836 20.5 10.625 1 97.38 104 LEU A C 1
ATOM 750 O O . LEU A 1 104 ? 7.805 20.172 10.047 1 97.38 104 LEU A O 1
ATOM 754 N N . ALA A 1 105 ? 9.008 20.375 11.906 1 97.94 105 ALA A N 1
ATOM 755 C CA . ALA A 1 105 ? 7.98 19.781 12.75 1 97.94 105 ALA A CA 1
ATOM 756 C C . ALA A 1 105 ? 6.719 20.641 12.758 1 97.94 105 ALA A C 1
ATOM 758 O O . ALA A 1 105 ? 5.605 20.125 12.641 1 97.94 105 ALA A O 1
ATOM 759 N N . ILE A 1 106 ? 6.906 21.922 12.883 1 98.25 106 ILE A N 1
ATOM 760 C CA . ILE A 1 106 ? 5.789 22.859 13.008 1 98.25 106 ILE A CA 1
ATOM 761 C C . ILE A 1 106 ? 4.984 22.891 11.719 1 98.25 106 ILE A C 1
ATOM 763 O O . ILE A 1 106 ? 3.773 22.641 11.727 1 98.25 106 ILE A O 1
ATOM 767 N N . ILE A 1 107 ? 5.621 23.125 10.602 1 97.81 107 ILE A N 1
ATOM 768 C CA . ILE A 1 107 ? 4.926 23.203 9.32 1 97.81 107 ILE A CA 1
ATOM 769 C C . ILE A 1 107 ? 4.363 21.844 8.953 1 97.81 107 ILE A C 1
ATOM 771 O O . ILE A 1 107 ? 3.227 21.734 8.492 1 97.81 107 ILE A O 1
ATOM 775 N N . GLY A 1 108 ? 5.137 20.828 9.172 1 97.06 108 GLY A N 1
ATOM 776 C CA . GLY A 1 108 ? 4.727 19.469 8.844 1 97.06 108 GLY A CA 1
ATOM 777 C C . GLY A 1 108 ? 3.463 19.047 9.57 1 97.06 108 GLY A C 1
ATOM 778 O O . GLY A 1 108 ? 2.619 18.359 8.992 1 97.06 108 GLY A O 1
ATOM 779 N N . ALA A 1 109 ? 3.314 19.422 10.773 1 97.62 109 ALA A N 1
ATOM 780 C CA . ALA A 1 109 ? 2.172 18.984 11.578 1 97.62 109 ALA A CA 1
ATOM 781 C C . ALA A 1 109 ? 0.97 19.906 11.352 1 97.62 109 ALA A C 1
ATOM 783 O O . ALA A 1 109 ? -0.155 19.422 11.18 1 97.62 109 ALA A O 1
ATOM 784 N N . MET A 1 110 ? 1.218 21.141 11.352 1 97.62 110 MET A N 1
ATOM 785 C CA . MET A 1 110 ? 0.129 22.109 11.453 1 97.62 110 MET A CA 1
ATOM 786 C C . MET A 1 110 ? -0.492 22.391 10.086 1 97.62 110 MET A C 1
ATOM 788 O O . MET A 1 110 ? -1.609 22.906 10 1 97.62 110 MET A O 1
ATOM 792 N N . SER A 1 111 ? 0.186 22.094 9.023 1 96.69 111 SER A N 1
ATOM 793 C CA . SER A 1 111 ? -0.277 22.469 7.691 1 96.69 111 SER A CA 1
ATOM 794 C C . SER A 1 111 ? -1.292 21.469 7.145 1 96.69 111 SER A C 1
ATOM 796 O O . SER A 1 111 ? -1.939 21.734 6.129 1 96.69 111 SER A O 1
ATOM 798 N N . VAL A 1 112 ? -1.458 20.359 7.848 1 94.94 112 VAL A N 1
ATOM 799 C CA . VAL A 1 112 ? -2.385 19.344 7.359 1 94.94 112 VAL A CA 1
ATOM 800 C C . VAL A 1 112 ? -3.406 19.016 8.445 1 94.94 112 VAL A C 1
ATOM 802 O O . VAL A 1 112 ? -3.242 19.406 9.602 1 94.94 112 VAL A O 1
ATOM 805 N N . ALA A 1 113 ? -4.496 18.359 7.965 1 94.81 113 ALA A N 1
ATOM 806 C CA . ALA A 1 113 ? -5.574 18.062 8.898 1 94.81 113 ALA A CA 1
ATOM 807 C C . ALA A 1 113 ? -6.129 16.656 8.656 1 94.81 113 ALA A C 1
ATOM 809 O O . ALA A 1 113 ? -6.066 16.141 7.539 1 94.81 113 ALA A O 1
ATOM 810 N N . ASN A 1 114 ? -6.621 16.078 9.742 1 92.12 114 ASN A N 1
ATOM 811 C CA . ASN A 1 114 ? -7.336 14.805 9.656 1 92.12 114 ASN A CA 1
ATOM 812 C C . ASN A 1 114 ? -8.719 14.984 9.047 1 92.12 114 ASN A C 1
ATOM 814 O O . ASN A 1 114 ? -9.695 15.242 9.758 1 92.12 114 ASN A O 1
ATOM 818 N N . ASN A 1 115 ? -8.859 14.68 7.824 1 91.12 115 ASN A N 1
ATOM 819 C CA . ASN A 1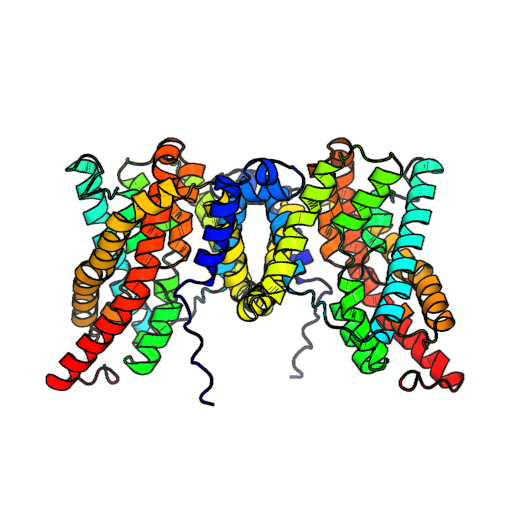 115 ? -10.086 14.969 7.086 1 91.12 115 ASN A CA 1
ATOM 820 C C . ASN A 1 115 ? -11.18 13.961 7.41 1 91.12 115 ASN A C 1
ATOM 822 O O . ASN A 1 115 ? -12.367 14.266 7.289 1 91.12 115 ASN A O 1
ATOM 826 N N . ALA A 1 116 ? -10.789 12.789 7.777 1 85.19 116 ALA A N 1
ATOM 827 C CA . ALA A 1 116 ? -11.797 11.844 8.25 1 85.19 116 ALA A CA 1
ATOM 828 C C . ALA A 1 116 ? -12.461 12.344 9.523 1 85.19 116 ALA A C 1
ATOM 830 O O . ALA A 1 116 ? -13.688 12.273 9.656 1 85.19 116 ALA A O 1
ATOM 831 N N . MET A 1 117 ? -11.633 12.75 10.383 1 89.62 117 MET A N 1
ATOM 832 C CA . MET A 1 117 ? -12.156 13.312 11.625 1 89.62 117 MET A CA 1
ATOM 833 C C . MET A 1 117 ? -12.984 14.562 11.352 1 89.62 117 MET A C 1
ATOM 835 O O . MET A 1 117 ? -14.047 14.75 11.938 1 89.62 117 MET A O 1
ATOM 839 N N . TYR A 1 118 ? -12.5 15.383 10.492 1 95.12 118 TYR A N 1
ATOM 840 C CA . TYR A 1 118 ? -13.234 16.578 10.078 1 95.12 118 TYR A CA 1
ATOM 841 C C . TYR A 1 118 ? -14.633 16.203 9.594 1 95.12 118 TYR A C 1
ATOM 843 O O . TYR A 1 118 ? -15.625 16.797 10.016 1 95.12 118 TYR A O 1
ATOM 851 N N . ALA A 1 119 ? -14.75 15.281 8.75 1 91 119 ALA A N 1
ATOM 852 C CA . ALA A 1 119 ? -16.031 14.852 8.18 1 91 119 ALA A CA 1
ATOM 853 C C . ALA A 1 119 ? -16.969 14.344 9.266 1 91 119 ALA A C 1
ATOM 855 O O . ALA A 1 119 ? -18.172 14.625 9.234 1 91 119 ALA A O 1
ATOM 856 N N . GLY A 1 120 ? -16.438 13.617 10.148 1 89.31 120 GLY A N 1
ATOM 857 C CA . GLY A 1 120 ? -17.25 13.125 11.25 1 89.31 120 GLY A CA 1
ATOM 858 C C . GLY A 1 120 ? -17.781 14.234 12.133 1 89.31 120 GLY A C 1
ATOM 859 O O . GLY A 1 120 ? -18.953 14.188 12.555 1 89.31 120 GLY A O 1
ATOM 860 N N . ILE A 1 121 ? -16.953 15.133 12.414 1 93.25 121 ILE A N 1
ATOM 861 C CA . ILE A 1 121 ? -17.328 16.234 13.297 1 93.25 121 ILE A CA 1
ATOM 862 C C . ILE A 1 121 ? -18.391 17.094 12.625 1 93.25 121 ILE A C 1
ATOM 864 O O . ILE A 1 121 ? -19.406 17.438 13.25 1 93.25 121 ILE A O 1
ATOM 868 N N . VAL A 1 122 ? -18.219 17.375 11.391 1 93.56 122 VAL A N 1
ATOM 869 C CA . VAL A 1 122 ? -19.141 18.281 10.719 1 93.56 122 VAL A CA 1
ATOM 870 C C . VAL A 1 122 ? -20.469 17.578 10.453 1 93.56 122 VAL A C 1
ATOM 872 O O . VAL A 1 122 ? -21.5 18.219 10.289 1 93.56 122 VAL A O 1
ATOM 875 N N . ASP A 1 123 ? -20.406 16.328 10.344 1 89.44 123 ASP A N 1
ATOM 876 C CA . ASP A 1 123 ? -21.656 15.578 10.211 1 89.44 123 ASP A CA 1
ATOM 877 C C . ASP A 1 123 ? -22.562 15.82 11.406 1 89.44 123 ASP A C 1
ATOM 879 O O . ASP A 1 123 ? -23.797 15.766 11.281 1 89.44 123 ASP A O 1
ATOM 883 N N . VAL A 1 124 ? -22.016 16.109 12.523 1 91 124 VAL A N 1
ATOM 884 C CA . VAL A 1 124 ? -22.766 16.328 13.758 1 91 124 VAL A CA 1
ATOM 885 C C . VAL A 1 124 ? -23.047 17.812 13.938 1 91 124 VAL A C 1
ATOM 887 O O . VAL A 1 124 ? -24.172 18.203 14.242 1 91 124 VAL A O 1
ATOM 890 N N . TYR A 1 125 ? -22.094 18.594 13.641 1 93.56 125 TYR A N 1
ATOM 891 C CA . TYR A 1 125 ? -22.203 19.984 14.078 1 93.56 125 TYR A CA 1
ATOM 892 C C . TYR A 1 125 ? -22.359 20.906 12.883 1 93.56 125 TYR A C 1
ATOM 894 O O . TYR A 1 125 ? -22.766 22.062 13.039 1 93.56 125 TYR A O 1
ATOM 902 N N . GLY A 1 126 ? -21.938 20.438 11.711 1 93.62 126 GLY A N 1
ATOM 903 C CA . GLY A 1 126 ? -21.844 21.328 10.562 1 93.62 126 GLY A CA 1
ATOM 904 C C . GLY A 1 126 ? -23.016 21.188 9.602 1 93.62 126 GLY A C 1
ATOM 905 O O . GLY A 1 126 ? -24.047 20.625 9.953 1 93.62 126 GLY A O 1
ATOM 906 N N . ASN A 1 127 ? -22.953 21.828 8.445 1 93.25 127 ASN A N 1
ATOM 907 C CA . ASN A 1 127 ? -23.953 21.75 7.379 1 93.25 127 ASN A CA 1
ATOM 908 C C . ASN A 1 127 ? -23.359 21.156 6.105 1 93.25 127 ASN A C 1
ATOM 910 O O . ASN A 1 127 ? -22.25 20.625 6.121 1 93.25 127 ASN A O 1
ATOM 914 N N . GLU A 1 128 ? -24.062 21.266 5.043 1 90.62 128 GLU A N 1
ATOM 915 C CA . GLU A 1 128 ? -23.672 20.625 3.797 1 90.62 128 GLU A CA 1
ATOM 916 C C . GLU A 1 128 ? -22.453 21.297 3.182 1 90.62 128 GLU A C 1
ATOM 918 O O . GLU A 1 128 ? -21.625 20.641 2.547 1 90.62 128 GLU A O 1
ATOM 923 N N . ILE A 1 129 ? -22.344 22.516 3.361 1 93.44 129 ILE A N 1
ATOM 924 C CA . ILE A 1 129 ? -21.188 23.25 2.846 1 93.44 129 ILE A CA 1
ATOM 925 C C . ILE A 1 129 ? -19.922 22.812 3.584 1 93.44 129 ILE A C 1
ATOM 927 O O . ILE A 1 129 ? -18.891 22.578 2.963 1 93.44 129 ILE A O 1
ATOM 931 N N . ASP A 1 130 ? -20.078 22.703 4.898 1 95 130 ASP A N 1
ATOM 932 C CA . ASP A 1 130 ? -18.969 22.219 5.711 1 95 130 ASP A CA 1
ATOM 933 C C . ASP A 1 130 ? -18.547 20.812 5.273 1 95 130 ASP A C 1
ATOM 935 O O . ASP A 1 130 ? -17.359 20.516 5.191 1 95 130 ASP A O 1
ATOM 939 N N . ALA A 1 131 ? -19.516 20.016 5.035 1 90.69 131 ALA A N 1
ATOM 940 C CA . ALA A 1 131 ? -19.25 18.641 4.629 1 90.69 131 ALA A CA 1
ATOM 941 C C . ALA A 1 131 ? -18.547 18.594 3.273 1 90.69 131 ALA A C 1
ATOM 943 O O . ALA A 1 131 ? -17.641 17.797 3.064 1 90.69 131 ALA A O 1
ATOM 944 N N . GLY A 1 132 ? -18.938 19.391 2.396 1 89 132 GLY A N 1
ATOM 945 C CA . GLY A 1 132 ? -18.344 19.453 1.074 1 89 132 GLY A CA 1
ATOM 946 C C . GLY A 1 132 ? -16.922 20 1.083 1 89 132 GLY A C 1
ATOM 947 O O . GLY A 1 132 ? -16.141 19.719 0.18 1 89 132 GLY A O 1
ATOM 948 N N . ALA A 1 133 ? -16.562 20.734 2.062 1 93.56 133 ALA A N 1
ATOM 949 C CA . ALA A 1 133 ? -15.258 21.375 2.162 1 93.56 133 ALA A CA 1
ATOM 950 C C . ALA A 1 133 ? -14.156 20.328 2.338 1 93.56 133 ALA A C 1
ATOM 952 O O . ALA A 1 133 ? -12.984 20.609 2.066 1 93.56 133 ALA A O 1
ATOM 953 N N . VAL A 1 134 ? -14.516 19.219 2.742 1 89.44 134 VAL A N 1
ATOM 954 C CA . VAL A 1 134 ? -13.555 18.156 2.996 1 89.44 134 VAL A CA 1
ATOM 955 C C . VAL A 1 134 ? -12.797 17.828 1.713 1 89.44 134 VAL A C 1
ATOM 957 O O . VAL A 1 134 ? -11.602 17.516 1.752 1 89.44 134 VAL A O 1
ATOM 960 N N . GLY A 1 135 ? -13.43 17.891 0.63 1 86.25 135 GLY A N 1
ATOM 961 C CA . GLY A 1 135 ? -12.789 17.625 -0.649 1 86.25 135 GLY A CA 1
ATOM 962 C C . GLY A 1 135 ? -11.633 18.547 -0.952 1 86.25 135 GLY A C 1
ATOM 963 O O . GLY A 1 135 ? -10.633 18.141 -1.542 1 86.25 135 GLY A O 1
ATOM 964 N N . ILE A 1 136 ? -11.719 19.75 -0.478 1 90.5 136 ILE A N 1
ATOM 965 C CA . ILE A 1 136 ? -10.688 20.75 -0.743 1 90.5 136 ILE A CA 1
ATOM 966 C C . ILE A 1 136 ? -9.57 20.641 0.288 1 90.5 136 ILE A C 1
ATOM 968 O O . ILE A 1 136 ? -8.391 20.719 -0.057 1 90.5 136 ILE A O 1
ATOM 972 N N . THR A 1 137 ? -9.938 20.406 1.467 1 91.81 137 THR A N 1
ATOM 973 C CA . THR A 1 137 ? -8.938 20.359 2.531 1 91.81 137 THR A CA 1
ATOM 974 C C . THR A 1 137 ? -8.062 19.109 2.385 1 91.81 137 THR A C 1
ATOM 976 O O . THR A 1 137 ? -6.91 19.109 2.822 1 91.81 137 THR A O 1
ATOM 979 N N . THR A 1 138 ? -8.578 18.094 1.693 1 88.31 138 THR A N 1
ATOM 980 C CA . THR A 1 138 ? -7.828 16.875 1.463 1 88.31 138 THR A CA 1
ATOM 981 C C . THR A 1 138 ? -6.684 17.109 0.482 1 88.31 138 THR A C 1
ATOM 983 O O . THR A 1 138 ? -5.742 16.312 0.412 1 88.31 138 THR A O 1
ATOM 986 N N . LEU A 1 139 ? -6.695 18.188 -0.208 1 86.19 139 LEU A N 1
ATOM 987 C CA . LEU A 1 139 ? -5.648 18.5 -1.173 1 86.19 139 LEU A CA 1
ATOM 988 C C . LEU A 1 139 ? -4.352 18.875 -0.463 1 86.19 139 LEU A C 1
ATOM 990 O O . LEU A 1 139 ? -3.273 18.812 -1.062 1 86.19 139 LEU A O 1
ATOM 994 N N . SER A 1 140 ? -4.48 19.266 0.723 1 88.44 140 SER A N 1
ATOM 995 C CA . SER A 1 140 ? -3.295 19.547 1.521 1 88.44 140 SER A CA 1
ATOM 996 C C . SER A 1 140 ? -2.695 18.281 2.109 1 88.44 140 SER A C 1
ATOM 998 O O . SER A 1 140 ? -3.176 17.766 3.127 1 88.44 140 SER A O 1
ATOM 1000 N N . VAL A 1 141 ? -1.655 17.875 1.442 1 81.69 141 VAL A N 1
ATOM 1001 C CA . VAL A 1 141 ? -0.978 16.672 1.9 1 81.69 141 VAL A CA 1
ATOM 1002 C C . VAL A 1 141 ? 0.362 17.031 2.535 1 81.69 141 VAL A C 1
ATOM 1004 O O . VAL A 1 141 ? 1.007 18 2.125 1 81.69 141 VAL A O 1
ATOM 1007 N N . GLY A 1 142 ? 0.75 16.281 3.521 1 76.94 142 GLY A N 1
ATOM 1008 C CA . GLY A 1 142 ? 1.818 16.641 4.438 1 76.94 142 GLY A CA 1
ATOM 1009 C C . GLY A 1 142 ? 3.137 16.906 3.736 1 76.94 142 GLY A C 1
ATOM 1010 O O . GLY A 1 142 ? 3.646 18.031 3.777 1 76.94 142 GLY A O 1
ATOM 1011 N N . PRO A 1 143 ? 3.691 16 2.984 1 87 143 PRO A N 1
ATOM 1012 C CA . PRO A 1 143 ? 5.047 16.234 2.482 1 87 143 PRO A CA 1
ATOM 1013 C C . PRO A 1 143 ? 5.113 17.375 1.471 1 87 143 PRO A C 1
ATOM 1015 O O . PRO A 1 143 ? 6.098 18.125 1.437 1 87 143 PRO A O 1
ATOM 1018 N N . MET A 1 144 ? 4.082 17.609 0.822 1 86.06 144 MET A N 1
ATOM 1019 C CA . MET A 1 144 ? 4.109 18.562 -0.275 1 86.06 144 MET A CA 1
ATOM 1020 C C . MET A 1 144 ? 4.133 20 0.257 1 86.06 144 MET A C 1
ATOM 1022 O O . MET A 1 144 ? 4.949 20.812 -0.172 1 86.06 144 MET A O 1
ATOM 1026 N N . VAL A 1 145 ? 3.311 20.312 1.146 1 90.19 145 VAL A N 1
ATOM 1027 C CA . VAL A 1 145 ? 3.193 21.672 1.663 1 90.19 145 VAL A CA 1
ATOM 1028 C C . VAL A 1 145 ? 4.465 22.047 2.422 1 90.19 145 VAL A C 1
ATOM 1030 O O . VAL A 1 145 ? 5.008 23.141 2.229 1 90.19 145 VAL A O 1
ATOM 1033 N N . THR A 1 146 ? 4.879 21.172 3.195 1 94.38 146 THR A N 1
ATOM 1034 C CA . THR A 1 146 ? 6.074 21.406 3.992 1 94.38 146 THR A CA 1
ATOM 1035 C C . THR A 1 146 ? 7.297 21.594 3.094 1 94.38 146 THR A C 1
ATOM 1037 O O . THR A 1 146 ? 8.078 22.531 3.283 1 94.38 146 THR A O 1
ATOM 1040 N N . MET A 1 147 ? 7.461 20.75 2.16 1 92.38 147 MET A N 1
ATOM 1041 C CA . MET A 1 147 ? 8.602 20.797 1.25 1 92.38 147 MET A CA 1
ATOM 1042 C C . MET A 1 147 ? 8.57 22.078 0.415 1 92.38 147 MET A C 1
ATOM 1044 O O . MET A 1 147 ? 9.594 22.734 0.242 1 92.38 147 MET A O 1
ATOM 1048 N N . ALA A 1 148 ? 7.438 22.453 -0.041 1 91.06 148 ALA A N 1
ATOM 1049 C CA . ALA A 1 148 ? 7.297 23.672 -0.821 1 91.06 148 ALA A CA 1
ATOM 1050 C C . ALA A 1 148 ? 7.598 24.906 0.033 1 91.06 148 ALA A C 1
ATOM 1052 O O . ALA A 1 148 ? 8.266 25.844 -0.421 1 91.06 148 ALA A O 1
ATOM 1053 N N . ALA A 1 149 ? 7.113 24.938 1.217 1 93.31 149 ALA A N 1
ATOM 1054 C CA . ALA A 1 149 ? 7.312 26.062 2.119 1 93.31 149 ALA A CA 1
ATOM 1055 C C . ALA A 1 149 ? 8.789 26.234 2.469 1 93.31 149 ALA A C 1
ATOM 1057 O O . ALA A 1 149 ? 9.32 27.344 2.4 1 93.31 149 ALA A O 1
ATOM 1058 N N . LEU A 1 150 ? 9.422 25.203 2.818 1 94.81 150 LEU A N 1
ATOM 1059 C CA . LEU A 1 150 ? 10.82 25.281 3.227 1 94.81 150 LEU A CA 1
ATOM 1060 C C . LEU A 1 150 ? 11.719 25.594 2.035 1 94.81 150 LEU A C 1
ATOM 1062 O O . LEU A 1 150 ? 12.68 26.359 2.16 1 94.81 150 LEU A O 1
ATOM 1066 N N . ALA A 1 151 ? 11.398 24.984 0.931 1 93.06 151 ALA A N 1
ATOM 1067 C CA . ALA A 1 151 ? 12.172 25.266 -0.277 1 93.06 151 ALA A CA 1
ATOM 1068 C C . ALA A 1 151 ? 12.039 26.734 -0.692 1 93.06 151 ALA A C 1
ATOM 1070 O O . ALA A 1 151 ? 13.031 27.375 -1.032 1 93.06 151 ALA A O 1
ATOM 1071 N N . SER A 1 152 ? 10.891 27.25 -0.695 1 91.88 152 SER A N 1
ATOM 1072 C CA . SER A 1 152 ? 10.641 28.625 -1.106 1 91.88 152 SER A CA 1
ATOM 1073 C C . SER A 1 152 ? 11.305 29.625 -0.158 1 91.88 152 SER A C 1
ATOM 1075 O O . SER A 1 152 ? 11.68 30.719 -0.567 1 91.88 152 SER A O 1
ATOM 1077 N N . ALA A 1 153 ? 11.516 29.234 1.037 1 93.69 153 ALA A N 1
ATOM 1078 C CA . ALA A 1 153 ? 12.133 30.094 2.041 1 93.69 153 ALA A CA 1
ATOM 1079 C C . ALA A 1 153 ? 13.648 29.953 2.035 1 93.69 153 ALA A C 1
ATOM 1081 O O . ALA A 1 153 ? 14.344 30.625 2.805 1 93.69 153 ALA A O 1
ATOM 1082 N N . GLY A 1 154 ? 14.141 29.016 1.221 1 92.81 154 GLY A N 1
ATOM 1083 C CA . GLY A 1 154 ? 15.578 28.812 1.141 1 92.81 154 GLY A CA 1
ATOM 1084 C C . GLY A 1 154 ? 16.109 27.953 2.273 1 92.81 154 GLY A C 1
ATOM 1085 O O . GLY A 1 154 ? 17.328 27.922 2.508 1 92.81 154 GLY A O 1
ATOM 1086 N N . LEU A 1 155 ? 15.266 27.328 2.93 1 93.19 155 LEU A N 1
ATOM 1087 C CA . LEU A 1 155 ? 15.664 26.562 4.094 1 93.19 155 LEU A CA 1
ATOM 1088 C C . LEU A 1 155 ? 15.914 25.094 3.715 1 93.19 155 LEU A C 1
ATOM 1090 O O . LEU A 1 155 ? 16.516 24.344 4.484 1 93.19 155 LEU A O 1
ATOM 1094 N N . ALA A 1 156 ? 15.391 24.688 2.586 1 93.38 156 ALA A N 1
ATOM 1095 C CA . ALA A 1 156 ? 15.648 23.375 2.021 1 93.38 156 ALA A CA 1
ATOM 1096 C C . ALA A 1 156 ? 16.172 23.484 0.593 1 93.38 156 ALA A C 1
ATOM 1098 O O . ALA A 1 156 ? 15.719 24.328 -0.181 1 93.38 156 ALA A O 1
ATOM 1099 N N . ASN A 1 157 ? 17.203 22.688 0.289 1 91.12 157 ASN A N 1
ATOM 1100 C CA . ASN A 1 157 ? 17.766 22.641 -1.056 1 91.12 157 ASN A CA 1
ATOM 1101 C C . ASN A 1 157 ? 17.078 21.594 -1.918 1 91.12 157 ASN A C 1
ATOM 1103 O O . ASN A 1 157 ? 17.609 20.5 -2.113 1 91.12 157 ASN A O 1
ATOM 1107 N N . ILE A 1 158 ? 16 21.984 -2.393 1 89.94 158 ILE A N 1
ATOM 1108 C CA . ILE A 1 158 ? 15.195 21.094 -3.219 1 89.94 158 ILE A CA 1
ATOM 1109 C C . ILE A 1 158 ? 15.016 21.688 -4.609 1 89.94 158 ILE A C 1
ATOM 1111 O O . ILE A 1 158 ? 14.539 22.828 -4.746 1 89.94 158 ILE A O 1
ATOM 1115 N N . SER A 1 159 ? 15.492 21 -5.645 1 88.06 159 SER A N 1
ATOM 1116 C CA . SER A 1 159 ? 15.297 21.469 -7.012 1 88.06 159 SER A CA 1
ATOM 1117 C C . SER A 1 159 ? 13.82 21.5 -7.383 1 88.06 159 SER A C 1
ATOM 1119 O O . SER A 1 159 ? 13.008 20.781 -6.793 1 88.06 159 SER A O 1
ATOM 1121 N N . ILE A 1 160 ? 13.469 22.25 -8.305 1 89.19 160 ILE A N 1
ATOM 1122 C CA . ILE A 1 160 ? 12.086 22.344 -8.766 1 89.19 160 ILE A CA 1
ATOM 1123 C C . ILE A 1 160 ? 11.648 20.984 -9.328 1 89.19 160 ILE A C 1
ATOM 1125 O O . ILE A 1 160 ? 10.492 20.594 -9.164 1 89.19 160 ILE A O 1
ATOM 1129 N N . TRP A 1 161 ? 12.531 20.281 -9.867 1 90.25 161 TRP A N 1
ATOM 1130 C CA . TRP A 1 161 ? 12.203 19 -10.461 1 90.25 161 TRP A CA 1
ATOM 1131 C C . TRP A 1 161 ? 11.953 17.953 -9.375 1 90.25 161 TRP A C 1
ATOM 1133 O O . TRP A 1 161 ? 11.102 17.062 -9.539 1 90.25 161 TRP A O 1
ATOM 1143 N N . ASN A 1 162 ? 12.648 18.078 -8.297 1 89.12 162 ASN A N 1
ATOM 1144 C CA . ASN A 1 162 ? 12.375 17.203 -7.168 1 89.12 162 ASN A CA 1
ATOM 1145 C C . ASN A 1 162 ? 11.008 17.469 -6.555 1 89.12 162 ASN A C 1
ATOM 1147 O O . ASN A 1 162 ? 10.328 16.562 -6.094 1 89.12 162 ASN A O 1
ATOM 1151 N N . LEU A 1 163 ? 10.711 18.703 -6.531 1 88.56 163 LEU A N 1
ATOM 1152 C CA . LEU A 1 163 ? 9.391 19.062 -6.02 1 88.56 163 LEU A CA 1
ATOM 1153 C C . LEU A 1 163 ? 8.297 18.5 -6.922 1 88.56 163 LEU A C 1
ATOM 1155 O O . LEU A 1 163 ? 7.301 17.969 -6.438 1 88.56 163 LEU A O 1
ATOM 1159 N N . VAL A 1 164 ? 8.484 18.641 -8.211 1 91.38 164 VAL A N 1
ATOM 1160 C CA . VAL A 1 164 ? 7.523 18.094 -9.172 1 91.38 164 VAL A CA 1
ATOM 1161 C C . VAL A 1 164 ? 7.438 16.578 -9.016 1 91.38 164 VAL A C 1
ATOM 1163 O O . VAL A 1 164 ? 6.344 16.016 -9.008 1 91.38 164 VAL A O 1
ATOM 1166 N N . GLY A 1 165 ? 8.617 15.953 -8.891 1 92.12 165 GLY A N 1
ATOM 1167 C CA . GLY A 1 165 ? 8.672 14.508 -8.727 1 92.12 165 GLY A CA 1
ATOM 1168 C C . GLY A 1 165 ? 8 14.023 -7.461 1 92.12 165 GLY A C 1
ATOM 1169 O O . GLY A 1 165 ? 7.523 12.891 -7.398 1 92.12 165 GLY A O 1
ATOM 1170 N N . THR A 1 166 ? 7.922 14.883 -6.504 1 88.81 166 THR A N 1
ATOM 1171 C CA . THR A 1 166 ? 7.285 14.539 -5.238 1 88.81 166 THR A CA 1
ATOM 1172 C C . THR A 1 166 ? 5.766 14.547 -5.375 1 88.81 166 THR A C 1
ATOM 1174 O O . THR A 1 166 ? 5.07 13.758 -4.73 1 88.81 166 THR A O 1
ATOM 1177 N N . VAL A 1 167 ? 5.242 15.289 -6.246 1 89.25 167 VAL A N 1
ATOM 1178 C CA . VAL A 1 167 ? 3.805 15.492 -6.375 1 89.25 167 VAL A CA 1
ATOM 1179 C C . VAL A 1 167 ? 3.25 14.578 -7.465 1 89.25 167 VAL A C 1
ATOM 1181 O O . VAL A 1 167 ? 2.059 14.266 -7.473 1 89.25 167 VAL A O 1
ATOM 1184 N N . LEU A 1 168 ? 4.07 14.164 -8.297 1 93.31 168 LEU A N 1
ATOM 1185 C CA . LEU A 1 168 ? 3.633 13.438 -9.484 1 93.31 168 LEU A CA 1
ATOM 1186 C C . LEU A 1 168 ? 2.855 12.188 -9.102 1 93.31 168 LEU A C 1
ATOM 1188 O O . LEU A 1 168 ? 1.839 11.859 -9.719 1 93.31 168 LEU A O 1
ATOM 1192 N N . PRO A 1 169 ? 3.303 11.398 -8.125 1 93.75 169 PRO A N 1
ATOM 1193 C CA . PRO A 1 169 ? 2.494 10.242 -7.734 1 93.75 169 PRO A CA 1
ATOM 1194 C C . PRO A 1 169 ? 1.088 10.633 -7.281 1 93.75 169 PRO A C 1
ATOM 1196 O O . PRO A 1 169 ? 0.123 9.922 -7.566 1 93.75 169 PRO A O 1
ATOM 1199 N N . LEU A 1 170 ? 0.984 11.711 -6.602 1 92.38 170 LEU A N 1
ATOM 1200 C CA . LEU A 1 170 ? -0.317 12.211 -6.172 1 92.38 170 LEU A CA 1
ATOM 1201 C C . LEU A 1 170 ? -1.2 12.531 -7.375 1 92.38 170 LEU A C 1
ATOM 1203 O O . LEU A 1 170 ? -2.369 12.141 -7.414 1 92.38 170 LEU A O 1
ATOM 1207 N N . VAL A 1 171 ? -0.651 13.227 -8.328 1 93.12 171 VAL A N 1
ATOM 1208 C CA . VAL A 1 171 ? -1.371 13.625 -9.531 1 93.12 171 VAL A CA 1
ATOM 1209 C C . VAL A 1 171 ? -1.843 12.391 -10.289 1 93.12 171 VAL A C 1
ATOM 1211 O O . VAL A 1 171 ? -2.971 12.352 -10.789 1 93.12 171 VAL A O 1
ATOM 1214 N N . LEU A 1 172 ? -0.962 11.422 -10.359 1 94.19 172 LEU A N 1
ATOM 1215 C CA . LEU A 1 172 ? -1.333 10.18 -11.039 1 94.19 172 LEU A CA 1
ATOM 1216 C C . LEU A 1 172 ? -2.492 9.492 -10.32 1 94.19 172 LEU A C 1
ATOM 1218 O O . LEU A 1 172 ? -3.389 8.945 -10.969 1 94.19 172 LEU A O 1
ATOM 1222 N N . GLY A 1 173 ? -2.443 9.461 -9.031 1 94 173 GLY A N 1
ATOM 1223 C CA . GLY A 1 173 ? -3.561 8.93 -8.273 1 94 173 GLY A CA 1
ATOM 1224 C C . GLY A 1 173 ? -4.863 9.664 -8.531 1 94 173 GLY A C 1
ATOM 1225 O O . GLY A 1 173 ? -5.91 9.031 -8.711 1 94 173 GLY A O 1
ATOM 1226 N N . ILE A 1 174 ? -4.805 10.945 -8.555 1 93.38 174 ILE A N 1
ATOM 1227 C CA . ILE A 1 174 ? -5.98 11.758 -8.844 1 93.38 174 ILE A CA 1
ATOM 1228 C C . ILE A 1 174 ? -6.531 11.406 -10.219 1 93.38 174 ILE A C 1
ATOM 1230 O O . ILE A 1 174 ? -7.73 11.172 -10.383 1 93.38 174 ILE A O 1
ATOM 1234 N N . ALA A 1 175 ? -5.648 11.383 -11.18 1 93.69 175 ALA A N 1
ATOM 1235 C CA . ALA A 1 175 ? -6.051 11.117 -12.555 1 93.69 175 ALA A CA 1
ATOM 1236 C C . ALA A 1 175 ? -6.711 9.742 -12.68 1 93.69 175 ALA A C 1
ATOM 1238 O O . ALA A 1 175 ? -7.793 9.617 -13.25 1 93.69 175 ALA A O 1
ATOM 1239 N N . LEU A 1 176 ? -6.121 8.75 -12.141 1 92.44 176 LEU A N 1
ATOM 1240 C CA . LEU A 1 176 ? -6.637 7.395 -12.273 1 92.44 176 LEU A CA 1
ATOM 1241 C C . LEU A 1 176 ? -7.934 7.227 -11.484 1 92.44 176 LEU A C 1
ATOM 1243 O O . LEU A 1 176 ? -8.867 6.574 -11.961 1 92.44 176 LEU A O 1
ATOM 1247 N N . GLY A 1 177 ? -7.914 7.773 -10.281 1 91.88 177 GLY A N 1
ATOM 1248 C CA . GLY A 1 177 ? -9.125 7.691 -9.477 1 91.88 177 GLY A CA 1
ATOM 1249 C C . GLY A 1 177 ? -10.32 8.352 -10.133 1 91.88 177 GLY A C 1
ATOM 1250 O O . GLY A 1 177 ? -11.445 7.848 -10.047 1 91.88 177 GLY A O 1
ATOM 1251 N N . ASN A 1 178 ? -10.102 9.438 -10.812 1 92.25 178 ASN A N 1
ATOM 1252 C CA . ASN A 1 178 ? -11.195 10.156 -11.453 1 92.25 178 ASN A CA 1
ATOM 1253 C C . ASN A 1 178 ? -11.555 9.547 -12.805 1 92.25 178 ASN A C 1
ATOM 1255 O O . ASN A 1 178 ? -12.695 9.656 -13.258 1 92.25 178 ASN A O 1
ATOM 1259 N N . ALA A 1 179 ? -10.633 8.836 -13.422 1 90.88 179 ALA A N 1
ATOM 1260 C CA . ALA A 1 179 ? -10.867 8.203 -14.719 1 90.88 179 ALA A CA 1
ATOM 1261 C C . ALA A 1 179 ? -11.562 6.855 -14.547 1 90.88 179 ALA A C 1
ATOM 1263 O O . ALA A 1 179 ? -12.367 6.457 -15.391 1 90.88 179 ALA A O 1
ATOM 1264 N N . PHE A 1 180 ? -11.266 6.098 -13.531 1 90.62 180 PHE A N 1
ATOM 1265 C CA . PHE A 1 180 ? -11.773 4.742 -13.336 1 90.62 180 PHE A CA 1
ATOM 1266 C C . PHE A 1 180 ? -12.359 4.578 -11.938 1 90.62 180 PHE A C 1
ATOM 1268 O O . PHE A 1 180 ? -11.617 4.402 -10.969 1 90.62 180 PHE A O 1
ATOM 1275 N N . PRO A 1 181 ? -13.641 4.406 -11.844 1 89.69 181 PRO A N 1
ATOM 1276 C CA . PRO A 1 181 ? -14.289 4.312 -10.539 1 89.69 181 PRO A CA 1
ATOM 1277 C C . PRO A 1 181 ? -13.781 3.137 -9.711 1 89.69 181 PRO A C 1
ATOM 1279 O O . PRO A 1 181 ? -13.672 3.242 -8.484 1 89.69 181 PRO A O 1
ATOM 1282 N N . PHE A 1 182 ? -13.461 2.102 -10.336 1 89 182 PHE A N 1
ATOM 1283 C CA . PHE A 1 182 ? -12.984 0.943 -9.586 1 89 182 PHE A CA 1
ATOM 1284 C C . PHE A 1 182 ? -11.602 1.205 -9 1 89 182 PHE A C 1
ATOM 1286 O O . PHE A 1 182 ? -11.281 0.706 -7.922 1 89 182 PHE A O 1
ATOM 1293 N N . MET A 1 183 ? -10.805 1.952 -9.625 1 92 183 MET A N 1
ATOM 1294 C CA . MET A 1 183 ? -9.492 2.305 -9.094 1 92 183 MET A CA 1
ATOM 1295 C C . MET A 1 183 ? -9.609 3.299 -7.945 1 92 183 MET A C 1
ATOM 1297 O O . MET A 1 183 ? -8.836 3.242 -6.988 1 92 183 MET A O 1
ATOM 1301 N N . LYS A 1 184 ? -10.555 4.188 -8.102 1 93 184 LYS A N 1
ATOM 1302 C CA . LYS A 1 184 ? -10.82 5.105 -6.996 1 93 184 LYS A CA 1
ATOM 1303 C C . LYS A 1 184 ? -11.125 4.344 -5.711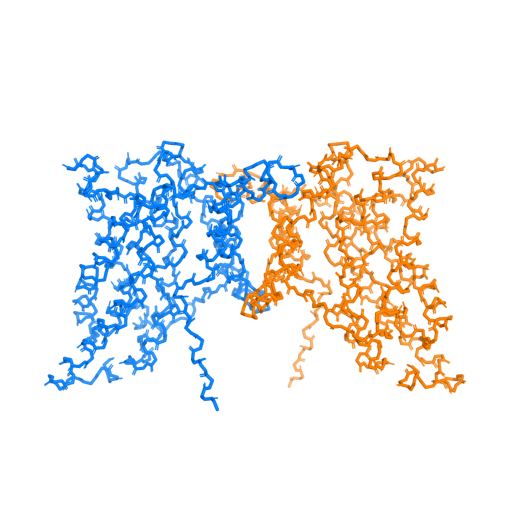 1 93 184 LYS A C 1
ATOM 1305 O O . LYS A 1 184 ? -10.57 4.656 -4.652 1 93 184 LYS A O 1
ATOM 1310 N N . LYS A 1 185 ? -11.977 3.412 -5.852 1 94.06 185 LYS A N 1
ATOM 1311 C CA . LYS A 1 185 ? -12.359 2.598 -4.703 1 94.06 185 LYS A CA 1
ATOM 1312 C C . LYS A 1 185 ? -11.156 1.844 -4.141 1 94.06 185 LYS A C 1
ATOM 1314 O O . LYS A 1 185 ? -10.945 1.827 -2.928 1 94.06 185 LYS A O 1
ATOM 1319 N N . ALA A 1 186 ? -10.414 1.275 -4.965 1 93.81 186 ALA A N 1
ATOM 1320 C CA . ALA A 1 186 ? -9.25 0.496 -4.547 1 93.81 186 ALA A CA 1
ATOM 1321 C C . ALA A 1 186 ? -8.219 1.379 -3.846 1 93.81 186 ALA A C 1
ATOM 1323 O O . ALA A 1 186 ? -7.715 1.023 -2.779 1 93.81 186 ALA A O 1
ATOM 1324 N N . LEU A 1 187 ? -7.934 2.447 -4.441 1 95.31 187 LEU A N 1
ATOM 1325 C CA . LEU A 1 187 ? -6.941 3.355 -3.881 1 95.31 187 LEU A CA 1
ATOM 1326 C C . LEU A 1 187 ? -7.414 3.92 -2.545 1 95.31 187 LEU A C 1
ATOM 1328 O O . LEU A 1 187 ? -6.641 3.979 -1.583 1 95.31 187 LEU A O 1
ATOM 1332 N N . SER A 1 188 ? -8.664 4.266 -2.48 1 93.06 188 SER A N 1
ATOM 1333 C CA . SER A 1 188 ? -9.227 4.797 -1.242 1 93.06 188 SER A CA 1
ATOM 1334 C C . SER A 1 188 ? -9.188 3.76 -0.125 1 93.06 188 SER A C 1
ATOM 1336 O O . SER A 1 188 ? -8.797 4.07 1.003 1 93.06 188 SER A O 1
ATOM 1338 N N . ASN A 1 189 ? -9.508 2.596 -0.476 1 94.94 189 ASN A N 1
ATOM 1339 C CA . ASN A 1 189 ? -9.531 1.515 0.504 1 94.94 189 ASN A CA 1
ATOM 1340 C C . ASN A 1 189 ? -8.117 1.131 0.948 1 94.94 189 ASN A C 1
ATOM 1342 O O . ASN A 1 189 ? -7.941 0.529 2.008 1 94.94 189 ASN A O 1
ATOM 1346 N N . GLY A 1 190 ? -7.18 1.488 0.164 1 96.31 190 GLY A N 1
ATOM 1347 C CA . GLY A 1 190 ? -5.812 1.081 0.433 1 96.31 190 GLY A CA 1
ATOM 1348 C C . GLY A 1 190 ? -5.078 2.029 1.363 1 96.31 190 GLY A C 1
ATOM 1349 O O . GLY A 1 190 ? -4.016 1.69 1.893 1 96.31 190 GLY A O 1
ATOM 1350 N N . VAL A 1 191 ? -5.625 3.141 1.641 1 92.69 191 VAL A N 1
ATOM 1351 C CA . VAL A 1 191 ? -4.934 4.207 2.359 1 92.69 191 VAL A CA 1
ATOM 1352 C C . VAL A 1 191 ? -4.59 3.736 3.771 1 92.69 191 VAL A C 1
ATOM 1354 O O . VAL A 1 191 ? -3.443 3.859 4.211 1 92.69 191 VAL A O 1
ATOM 1357 N N . PRO A 1 192 ? -5.461 3.066 4.527 1 91.94 192 PRO A N 1
ATOM 1358 C CA . PRO A 1 192 ? -5.086 2.635 5.879 1 91.94 192 PRO A CA 1
ATOM 1359 C C . PRO A 1 192 ? -3.934 1.635 5.879 1 91.94 192 PRO A C 1
ATOM 1361 O O . PRO A 1 192 ? -3.039 1.72 6.727 1 91.94 192 PRO A O 1
ATOM 1364 N N . ALA A 1 193 ? -3.92 0.811 4.938 1 95.5 193 ALA A N 1
ATOM 1365 C CA . ALA A 1 193 ? -2.9 -0.235 4.895 1 95.5 193 ALA A CA 1
ATOM 1366 C C . ALA A 1 193 ? -1.524 0.352 4.594 1 95.5 193 ALA A C 1
ATOM 1368 O O . ALA A 1 193 ? -0.526 -0.054 5.195 1 95.5 193 ALA A O 1
ATOM 1369 N N . ILE A 1 194 ? -1.505 1.257 3.629 1 95.56 194 ILE A N 1
ATOM 1370 C CA . ILE A 1 194 ? -0.216 1.846 3.281 1 95.56 194 ILE A CA 1
ATOM 1371 C C . ILE A 1 194 ? 0.298 2.686 4.449 1 95.56 194 ILE A C 1
ATOM 1373 O O . ILE A 1 194 ? 1.504 2.734 4.703 1 95.56 194 ILE A O 1
ATOM 1377 N N . ILE A 1 195 ? -0.555 3.295 5.195 1 92.19 195 ILE A N 1
ATOM 1378 C CA . ILE A 1 195 ? -0.186 4.059 6.383 1 92.19 195 ILE A CA 1
ATOM 1379 C C . ILE A 1 195 ? 0.431 3.125 7.422 1 92.19 195 ILE A C 1
ATOM 1381 O O . ILE A 1 195 ? 1.412 3.48 8.078 1 92.19 195 ILE A O 1
ATOM 1385 N N . MET A 1 196 ? -0.054 1.98 7.531 1 93.56 196 MET A N 1
ATOM 1386 C CA . MET A 1 196 ? 0.456 1.006 8.492 1 93.56 196 MET A CA 1
ATOM 1387 C C . MET A 1 196 ? 1.906 0.647 8.188 1 93.56 196 MET A C 1
ATOM 1389 O O . MET A 1 196 ? 2.756 0.662 9.078 1 93.56 196 MET A O 1
ATOM 1393 N N . ILE A 1 197 ? 2.098 0.356 6.957 1 95.75 197 ILE A N 1
ATOM 1394 C CA . ILE A 1 197 ? 3.436 -0.106 6.609 1 95.75 197 ILE A CA 1
ATOM 1395 C C . ILE A 1 197 ? 4.414 1.064 6.66 1 95.75 197 ILE A C 1
ATOM 1397 O O . ILE A 1 197 ? 5.586 0.889 7.012 1 95.75 197 ILE A O 1
ATOM 1401 N N . VAL A 1 198 ? 3.984 2.244 6.289 1 93.19 198 VAL A N 1
ATOM 1402 C CA . VAL A 1 198 ? 4.82 3.43 6.445 1 93.19 198 VAL A CA 1
ATOM 1403 C C . VAL A 1 198 ? 5.152 3.639 7.922 1 93.19 198 VAL A C 1
ATOM 1405 O O . VAL A 1 198 ? 6.297 3.934 8.273 1 93.19 198 VAL A O 1
ATOM 1408 N N . GLY A 1 199 ? 4.16 3.51 8.758 1 92.81 199 GLY A N 1
ATOM 1409 C CA . GLY A 1 199 ? 4.402 3.598 10.188 1 92.81 199 GLY A CA 1
ATOM 1410 C C . GLY A 1 199 ? 5.453 2.617 10.68 1 92.81 199 GLY A C 1
ATOM 1411 O O . GLY A 1 199 ? 6.355 2.99 11.43 1 92.81 199 GLY A O 1
ATOM 1412 N N . PHE A 1 200 ? 5.293 1.403 10.273 1 94.94 200 PHE A N 1
ATOM 1413 C CA . PHE A 1 200 ? 6.273 0.393 10.641 1 94.94 200 PHE A CA 1
ATOM 1414 C C . PHE A 1 200 ? 7.664 0.788 10.156 1 94.94 200 PHE A C 1
ATOM 1416 O O . PHE A 1 200 ? 8.641 0.683 10.906 1 94.94 200 PHE A O 1
ATOM 1423 N N . CYS A 1 201 ? 7.789 1.184 8.898 1 94.94 201 CYS A N 1
ATOM 1424 C CA . CYS A 1 201 ? 9.055 1.59 8.305 1 94.94 201 CYS A CA 1
ATOM 1425 C C . CYS A 1 201 ? 9.703 2.713 9.109 1 94.94 201 CYS A C 1
ATOM 1427 O O . CYS A 1 201 ? 10.891 2.645 9.438 1 94.94 201 CYS A O 1
ATOM 1429 N N . LEU A 1 202 ? 8.93 3.701 9.453 1 91.81 202 LEU A N 1
ATOM 1430 C CA . LEU A 1 202 ? 9.445 4.836 10.211 1 91.81 202 LEU A CA 1
ATOM 1431 C C . LEU A 1 202 ? 9.891 4.406 11.602 1 91.81 202 LEU A C 1
ATOM 1433 O O . LEU A 1 202 ? 10.984 4.773 12.055 1 91.81 202 LEU A O 1
ATOM 1437 N N . GLY A 1 203 ? 9.102 3.631 12.234 1 93.31 203 GLY A N 1
ATOM 1438 C CA . GLY A 1 203 ? 9.453 3.127 13.555 1 93.31 203 GLY A CA 1
ATOM 1439 C C . GLY A 1 203 ? 10.711 2.275 13.555 1 93.31 203 GLY A C 1
ATOM 1440 O O . GLY A 1 203 ? 11.5 2.322 14.5 1 93.31 203 GLY A O 1
ATOM 1441 N N . ALA A 1 204 ? 10.844 1.511 12.523 1 95.38 204 ALA A N 1
ATOM 1442 C CA . ALA A 1 204 ? 11.984 0.605 12.398 1 95.38 204 ALA A CA 1
ATOM 1443 C C . ALA A 1 204 ? 13.289 1.382 12.266 1 95.38 204 ALA A C 1
ATOM 1445 O O . ALA A 1 204 ? 14.375 0.805 12.367 1 95.38 204 ALA A O 1
ATOM 1446 N N . ASN A 1 205 ? 13.195 2.635 12.086 1 91.25 205 ASN A N 1
ATOM 1447 C CA . ASN A 1 205 ? 14.383 3.479 11.977 1 91.25 205 ASN A CA 1
ATOM 1448 C C . ASN A 1 205 ? 14.5 4.43 13.164 1 91.25 205 ASN A C 1
ATOM 1450 O O . ASN A 1 205 ? 15.266 5.395 13.117 1 91.25 205 ASN A O 1
ATOM 1454 N N . MET A 1 206 ? 13.695 4.195 14.148 1 91.56 206 MET A N 1
ATOM 1455 C CA . MET A 1 206 ? 13.703 5.004 15.359 1 91.56 206 MET A CA 1
ATOM 1456 C C . MET A 1 206 ? 14.016 4.152 16.594 1 91.56 206 MET A C 1
ATOM 1458 O O . MET A 1 206 ? 13.828 2.932 16.562 1 91.56 206 MET A O 1
ATOM 1462 N N . SER A 1 207 ? 14.477 4.812 17.641 1 91.06 207 SER A N 1
ATOM 1463 C CA . SER A 1 207 ? 14.656 4.168 18.938 1 91.06 207 SER A CA 1
ATOM 1464 C C . SER A 1 207 ? 13.641 4.688 19.953 1 91.06 207 SER A C 1
ATOM 1466 O O . SER A 1 207 ? 13.039 5.742 19.766 1 91.06 207 SER A O 1
ATOM 1468 N N . PHE A 1 208 ? 13.523 3.938 21.078 1 89.44 208 PHE A N 1
ATOM 1469 C CA . PHE A 1 208 ? 12.633 4.367 22.141 1 89.44 208 PHE A CA 1
ATOM 1470 C C . PHE A 1 208 ? 13.078 5.699 22.734 1 89.44 208 PHE A C 1
ATOM 1472 O O . PHE A 1 208 ? 12.258 6.523 23.125 1 89.44 208 PHE A O 1
ATOM 1479 N N . GLY A 1 209 ? 14.375 5.855 22.781 1 87.62 209 GLY A N 1
ATOM 1480 C CA . GLY A 1 209 ? 14.898 7.129 23.25 1 87.62 209 GLY A CA 1
ATOM 1481 C C . GLY A 1 209 ? 14.438 8.305 22.406 1 87.62 209 GLY A C 1
ATOM 1482 O O . GLY A 1 209 ? 14.078 9.352 22.938 1 87.62 209 GLY A O 1
ATOM 1483 N N . GLN A 1 210 ? 14.375 8.164 21.156 1 86.38 210 GLN A N 1
ATOM 1484 C CA . GLN A 1 210 ? 13.945 9.227 20.25 1 86.38 210 GLN A CA 1
ATOM 1485 C C . GLN A 1 210 ? 12.461 9.516 20.406 1 86.38 210 GLN A C 1
ATOM 1487 O O . GLN A 1 210 ? 12.031 10.664 20.281 1 86.38 210 GLN A O 1
ATOM 1492 N N . ILE A 1 211 ? 11.719 8.5 20.625 1 84.38 211 ILE A N 1
ATOM 1493 C CA . ILE A 1 211 ? 10.281 8.68 20.828 1 84.38 211 ILE A CA 1
ATOM 1494 C C . ILE A 1 211 ? 10.031 9.492 22.094 1 84.38 211 ILE A C 1
ATOM 1496 O O . ILE A 1 211 ? 9.203 10.398 22.094 1 84.38 211 ILE A O 1
ATOM 1500 N N . LEU A 1 212 ? 10.695 9.211 23.109 1 86.06 212 LEU A N 1
ATOM 1501 C CA . LEU A 1 212 ? 10.547 9.914 24.391 1 86.06 212 LEU A CA 1
ATOM 1502 C C . LEU A 1 212 ? 10.984 11.367 24.25 1 86.06 212 LEU A C 1
ATOM 1504 O O . LEU A 1 212 ? 10.344 12.266 24.797 1 86.06 212 LEU A O 1
ATOM 1508 N N . GLU A 1 213 ? 12.008 11.562 23.531 1 87.44 213 GLU A N 1
ATOM 1509 C CA . GLU A 1 213 ? 12.547 12.914 23.344 1 87.44 213 GLU A CA 1
ATOM 1510 C C . GLU A 1 213 ? 11.578 13.797 22.578 1 87.44 213 GLU A C 1
ATOM 1512 O O . GLU A 1 213 ? 11.492 15 22.828 1 87.44 213 GLU A O 1
ATOM 1517 N N . GLY A 1 214 ? 10.93 13.234 21.656 1 89.81 214 GLY A N 1
ATOM 1518 C CA . GLY A 1 214 ? 10.008 14 20.828 1 89.81 214 GLY A CA 1
ATOM 1519 C C . GLY A 1 214 ? 8.641 14.156 21.453 1 89.81 214 GLY A C 1
ATOM 1520 O O . GLY A 1 214 ? 7.859 15.016 21.047 1 89.81 214 GLY A O 1
ATOM 1521 N N . GLY A 1 215 ? 8.391 13.469 22.484 1 89.5 215 GLY A N 1
ATOM 1522 C CA . GLY A 1 215 ? 7.055 13.383 23.062 1 89.5 215 GLY A CA 1
ATOM 1523 C C . GLY A 1 215 ? 6.551 14.711 23.594 1 89.5 215 GLY A C 1
ATOM 1524 O O . GLY A 1 215 ? 5.484 15.18 23.203 1 89.5 215 GLY A O 1
ATOM 1525 N N . LEU A 1 216 ? 7.285 15.391 24.438 1 92.94 216 LEU A N 1
ATOM 1526 C CA . LEU A 1 216 ? 6.812 16.594 25.109 1 92.94 216 LEU A CA 1
ATOM 1527 C C . LEU A 1 216 ? 6.672 17.75 24.125 1 92.94 216 LEU A C 1
ATOM 1529 O O . LEU A 1 216 ? 5.621 18.391 24.047 1 92.94 216 LEU A O 1
ATOM 1533 N N . PRO A 1 217 ? 7.707 18 23.344 1 96.88 217 PRO A N 1
ATOM 1534 C CA . PRO A 1 217 ? 7.496 19.031 22.312 1 96.88 217 PRO A CA 1
ATOM 1535 C C . PRO A 1 217 ? 6.348 18.703 21.375 1 96.88 217 PRO A C 1
ATOM 1537 O O . PRO A 1 217 ? 5.668 19.609 20.875 1 96.88 217 PRO A O 1
ATOM 1540 N N . GLY A 1 218 ? 6.207 17.438 21.156 1 97.56 218 GLY A N 1
ATOM 1541 C CA . GLY A 1 218 ? 5.102 17.016 20.312 1 97.56 218 GLY A CA 1
ATOM 1542 C C . GLY A 1 218 ? 3.742 17.328 20.891 1 97.56 218 GLY A C 1
ATOM 1543 O O . GLY A 1 218 ? 2.812 17.688 20.172 1 97.56 218 GLY A O 1
ATOM 1544 N N . ILE A 1 219 ? 3.623 17.188 22.172 1 97.19 219 ILE A N 1
ATOM 1545 C CA . ILE A 1 219 ? 2.391 17.562 22.859 1 97.19 219 ILE A CA 1
ATOM 1546 C C . ILE A 1 219 ? 2.139 19.062 22.672 1 97.19 219 ILE A C 1
ATOM 1548 O O . ILE A 1 219 ? 1.028 19.469 22.328 1 97.19 219 ILE A O 1
ATOM 1552 N N . LEU A 1 220 ? 3.135 19.812 22.906 1 98.12 220 LEU A N 1
ATOM 1553 C CA . LEU A 1 220 ? 3.035 21.25 22.672 1 98.12 220 LEU A CA 1
ATOM 1554 C C . LEU A 1 220 ? 2.592 21.547 21.25 1 98.12 220 LEU A C 1
ATOM 1556 O O . LEU A 1 220 ? 1.757 22.438 21.016 1 98.12 220 LEU A O 1
ATOM 1560 N N . LEU A 1 221 ? 3.168 20.859 20.328 1 98.5 221 LEU A N 1
ATOM 1561 C CA . LEU A 1 221 ? 2.848 21.031 18.922 1 98.5 221 LEU A CA 1
ATOM 1562 C C . LEU A 1 221 ? 1.367 20.766 18.656 1 98.5 221 LEU A C 1
ATOM 1564 O O . LEU A 1 221 ? 0.727 21.516 17.906 1 98.5 221 LEU A O 1
ATOM 1568 N N . GLY A 1 222 ? 0.83 19.703 19.266 1 98.31 222 GLY A N 1
ATOM 1569 C CA . GLY A 1 222 ? -0.592 19.422 19.156 1 98.31 222 GLY A CA 1
ATOM 1570 C C . GLY A 1 222 ? -1.466 20.516 19.719 1 98.31 222 GLY A C 1
ATOM 1571 O O . GLY A 1 222 ? -2.461 20.906 19.109 1 98.31 222 GLY A O 1
ATOM 1572 N N . ILE A 1 223 ? -1.053 21.016 20.844 1 98.31 223 ILE A N 1
ATOM 1573 C CA . ILE A 1 223 ? -1.79 22.094 21.484 1 98.31 223 ILE A CA 1
ATOM 1574 C C . ILE A 1 223 ? -1.753 23.344 20.594 1 98.31 223 ILE A C 1
ATOM 1576 O O . ILE A 1 223 ? -2.781 23.984 20.375 1 98.31 223 ILE A O 1
ATOM 1580 N N . LEU A 1 224 ? -0.604 23.656 20.078 1 98.19 224 LEU A N 1
ATOM 1581 C CA . LEU A 1 224 ? -0.458 24.797 19.188 1 98.19 224 LEU A CA 1
ATOM 1582 C C . LEU A 1 224 ? -1.318 24.641 17.938 1 98.19 224 LEU A C 1
ATOM 1584 O O . LEU A 1 224 ? -1.926 25.609 17.469 1 98.19 224 LEU A O 1
ATOM 1588 N N . THR A 1 225 ? -1.331 23.453 17.406 1 98.38 225 THR A N 1
ATOM 1589 C CA . THR A 1 225 ? -2.096 23.172 16.188 1 98.38 225 THR A CA 1
ATOM 1590 C C . THR A 1 225 ? -3.58 23.453 16.406 1 98.38 225 THR A C 1
ATOM 1592 O O . THR A 1 225 ? -4.23 24.094 15.586 1 98.38 225 THR A O 1
ATOM 1595 N N . THR A 1 226 ? -4.078 22.984 17.531 1 98.31 226 THR A N 1
ATOM 1596 C CA . THR A 1 226 ? -5.504 23.125 17.812 1 98.31 226 THR A CA 1
ATOM 1597 C C . THR A 1 226 ? -5.816 24.516 18.328 1 98.31 226 THR A C 1
ATOM 1599 O O . THR A 1 226 ? -6.805 25.141 17.938 1 98.31 226 THR A O 1
ATOM 1602 N N . ALA A 1 227 ? -5.008 25.031 19.188 1 97.62 227 ALA A N 1
ATOM 1603 C CA . ALA A 1 227 ? -5.293 26.312 19.828 1 97.62 227 ALA A CA 1
ATOM 1604 C C . ALA A 1 227 ? -5.02 27.469 18.859 1 97.62 227 ALA A C 1
ATOM 1606 O O . ALA A 1 227 ? -5.941 28.188 18.469 1 97.62 227 ALA A O 1
ATOM 1607 N N . LEU A 1 228 ? -3.791 27.609 18.484 1 97.75 228 LEU A N 1
ATOM 1608 C CA . LEU A 1 228 ? -3.434 28.703 17.594 1 97.75 228 LEU A CA 1
ATOM 1609 C C . LEU A 1 228 ? -3.973 28.484 16.188 1 97.75 228 LEU A C 1
ATOM 1611 O O . LEU A 1 228 ? -4.574 29.375 15.594 1 97.75 228 LEU A O 1
ATOM 1615 N N . GLY A 1 229 ? -3.701 27.312 15.633 1 96.88 229 GLY A N 1
ATOM 1616 C CA . GLY A 1 229 ? -4.242 26.984 14.328 1 96.88 229 GLY A CA 1
ATOM 1617 C C . GLY A 1 229 ? -5.758 27.047 14.273 1 96.88 229 GLY A C 1
ATOM 1618 O O . GLY A 1 229 ? -6.324 27.594 13.328 1 96.88 229 GLY A O 1
ATOM 1619 N N . GLY A 1 230 ? -6.371 26.5 15.297 1 97.75 230 GLY A N 1
ATOM 1620 C CA . GLY A 1 230 ? -7.824 26.5 15.375 1 97.75 230 GLY A CA 1
ATOM 1621 C C . GLY A 1 230 ? -8.398 27.906 15.531 1 97.75 230 GLY A C 1
ATOM 1622 O O . GLY A 1 230 ? -9.414 28.234 14.914 1 97.75 230 GLY A O 1
ATOM 1623 N N . ALA A 1 231 ? -7.773 28.719 16.359 1 98.31 231 ALA A N 1
ATOM 1624 C CA . ALA A 1 231 ? -8.258 30.094 16.562 1 98.31 231 ALA A CA 1
ATOM 1625 C C . ALA A 1 231 ? -8.312 30.859 15.25 1 98.31 231 ALA A C 1
ATOM 1627 O O . ALA A 1 231 ? -9.312 31.516 14.945 1 98.31 231 ALA A O 1
ATOM 1628 N N . VAL A 1 232 ? -7.297 30.766 14.469 1 98.56 232 VAL A N 1
ATOM 1629 C CA . VAL A 1 232 ? -7.234 31.484 13.203 1 98.56 232 VAL A CA 1
ATOM 1630 C C . VAL A 1 232 ? -8.203 30.859 12.203 1 98.56 232 VAL A C 1
ATOM 1632 O O . VAL A 1 232 ? -8.906 31.578 11.484 1 98.56 232 VAL A O 1
ATOM 1635 N N . ALA A 1 233 ? -8.242 29.531 12.156 1 98.38 233 ALA A N 1
ATOM 1636 C CA . ALA A 1 233 ? -9.141 28.859 11.227 1 98.38 233 ALA A CA 1
ATOM 1637 C C . ALA A 1 233 ? -10.602 29.188 11.531 1 98.38 233 ALA A C 1
ATOM 1639 O O . ALA A 1 233 ? -11.406 29.359 10.617 1 98.38 233 ALA A O 1
ATOM 1640 N N . ILE A 1 234 ? -10.977 29.234 12.82 1 98.31 234 ILE A N 1
ATOM 1641 C CA . ILE A 1 234 ? -12.328 29.594 13.234 1 98.31 234 ILE A CA 1
ATOM 1642 C C . ILE A 1 234 ? -12.641 31.016 12.805 1 98.31 234 ILE A C 1
ATOM 1644 O O . ILE A 1 234 ? -13.719 31.297 12.266 1 98.31 234 ILE A O 1
ATOM 1648 N N . TRP A 1 235 ? -11.711 31.875 13.07 1 98.5 235 TRP A N 1
ATOM 1649 C CA . TRP A 1 235 ? -11.883 33.281 12.703 1 98.5 235 TRP A CA 1
ATOM 1650 C C . TRP A 1 235 ? -12.102 33.406 11.195 1 98.5 235 TRP A C 1
ATOM 1652 O O . TRP A 1 235 ? -13 34.125 10.758 1 98.5 235 TRP A O 1
ATOM 1662 N N . VAL A 1 236 ? -11.305 32.781 10.367 1 98.31 236 VAL A N 1
ATOM 1663 C CA . VAL A 1 236 ? -11.398 32.844 8.914 1 98.31 236 VAL A CA 1
ATOM 1664 C C . VAL A 1 236 ? -12.711 32.219 8.453 1 98.31 236 VAL A C 1
ATOM 1666 O O . VAL A 1 236 ? -13.367 32.75 7.547 1 98.31 236 VAL A O 1
ATOM 1669 N N . ASP A 1 237 ? -13.008 31.078 9.039 1 97.5 237 ASP A N 1
ATOM 1670 C CA . ASP A 1 237 ? -14.281 30.422 8.734 1 97.5 237 ASP A CA 1
ATOM 1671 C C . ASP A 1 237 ? -15.453 31.375 8.938 1 97.5 237 ASP A C 1
ATOM 1673 O O . ASP A 1 237 ? -16.297 31.516 8.055 1 97.5 237 ASP A O 1
ATOM 1677 N N . ARG A 1 238 ? -15.508 32.094 9.984 1 96.88 238 ARG A N 1
ATOM 1678 C CA . ARG A 1 238 ? -16.594 33.031 10.312 1 96.88 238 ARG A CA 1
ATOM 1679 C C . ARG A 1 238 ? -16.578 34.219 9.383 1 96.88 238 ARG A C 1
ATOM 1681 O O . ARG A 1 238 ? -17.625 34.719 8.953 1 96.88 238 ARG A O 1
ATOM 1688 N N . ARG A 1 239 ? -15.453 34.688 9.102 1 96.69 239 ARG A N 1
ATOM 1689 C CA . ARG A 1 239 ? -15.32 35.875 8.266 1 96.69 239 ARG A CA 1
ATOM 1690 C C . ARG A 1 239 ? -15.742 35.562 6.828 1 96.69 239 ARG A C 1
ATOM 1692 O O . ARG A 1 239 ? -16.125 36.469 6.09 1 96.69 239 ARG A O 1
ATOM 1699 N N . THR A 1 240 ? -15.68 34.344 6.488 1 95.06 240 THR A N 1
ATOM 1700 C CA . THR A 1 240 ? -16.016 34 5.117 1 95.06 240 THR A CA 1
ATOM 1701 C C . THR A 1 240 ? -17.438 33.406 5.047 1 95.06 240 THR A C 1
ATOM 1703 O O . THR A 1 240 ? -17.812 32.812 4.043 1 95.06 240 THR A O 1
ATOM 1706 N N . GLY A 1 241 ? -18.125 33.562 6.102 1 93 241 GLY A N 1
ATOM 1707 C CA . GLY A 1 241 ? -19.562 33.25 6.062 1 93 241 GLY A CA 1
ATOM 1708 C C . GLY A 1 241 ? -19.922 31.984 6.797 1 93 241 GLY A C 1
ATOM 1709 O O . GLY A 1 241 ? -21.078 31.594 6.824 1 93 241 GLY A O 1
ATOM 1710 N N . GLY A 1 242 ? -18.984 31.359 7.434 1 95.5 242 GLY A N 1
ATOM 1711 C CA . GLY A 1 242 ? -19.266 30.141 8.188 1 95.5 242 GLY A CA 1
ATOM 1712 C C . GLY A 1 242 ? -19.578 30.406 9.648 1 95.5 242 GLY A C 1
ATOM 1713 O O . GLY A 1 242 ? -19.609 31.562 10.086 1 95.5 242 GLY A O 1
ATOM 1714 N N . SER A 1 243 ? -19.875 29.359 10.336 1 96.75 243 SER A N 1
ATOM 1715 C CA . SER A 1 243 ? -20.25 29.453 11.742 1 96.75 243 SER A CA 1
ATOM 1716 C C . SER A 1 243 ? -19.031 29.297 12.648 1 96.75 243 SER A C 1
ATOM 1718 O O . SER A 1 243 ? -19.109 29.547 13.852 1 96.75 243 SER A O 1
ATOM 1720 N N . GLY A 1 244 ? -17.969 28.844 12.07 1 97.69 244 GLY A N 1
ATOM 1721 C CA . GLY A 1 244 ? -16.781 28.531 12.852 1 97.69 244 GLY A CA 1
ATOM 1722 C C . GLY A 1 244 ? -16.578 27.047 13.086 1 97.69 244 GLY A C 1
ATOM 1723 O O . GLY A 1 244 ? -15.492 26.625 13.477 1 97.69 244 GLY A O 1
ATOM 1724 N N . ILE A 1 245 ? -17.578 26.281 12.789 1 97.5 245 ILE A N 1
ATOM 1725 C CA . ILE A 1 245 ? -17.547 24.844 13.023 1 97.5 245 ILE A CA 1
ATOM 1726 C C . ILE A 1 245 ? -16.484 24.203 12.125 1 97.5 245 ILE A C 1
ATOM 1728 O O . ILE A 1 245 ? -15.68 23.391 12.578 1 97.5 245 ILE A O 1
ATOM 1732 N N . ALA A 1 246 ? -16.516 24.562 10.852 1 97.69 246 ALA A N 1
ATOM 1733 C CA . ALA A 1 246 ? -15.539 24.016 9.906 1 97.69 246 ALA A CA 1
ATOM 1734 C C . ALA A 1 246 ? -14.109 24.391 10.32 1 97.69 246 ALA A C 1
ATOM 1736 O O . ALA A 1 246 ? -13.203 23.562 10.227 1 97.69 246 ALA A O 1
ATOM 1737 N N . GLY A 1 247 ? -13.938 25.609 10.766 1 98.19 247 GLY A N 1
ATOM 1738 C CA . GLY A 1 247 ? -12.633 26.078 11.227 1 98.19 247 GLY A CA 1
ATOM 1739 C C . GLY A 1 247 ? -12.133 25.312 12.438 1 98.19 247 GLY A C 1
ATOM 1740 O O . GLY A 1 247 ? -10.945 24.984 12.523 1 98.19 247 GLY A O 1
ATOM 1741 N N . ALA A 1 248 ? -12.977 25.047 13.367 1 98.12 248 ALA A N 1
ATOM 1742 C CA . ALA A 1 248 ? -12.617 24.266 14.555 1 98.12 248 ALA A CA 1
ATOM 1743 C C . ALA A 1 248 ? -12.312 22.828 14.188 1 98.12 248 ALA A C 1
ATOM 1745 O O . ALA A 1 248 ? -11.32 22.25 14.656 1 98.12 248 ALA A O 1
ATOM 1746 N N . ALA A 1 249 ? -13.102 22.297 13.281 1 97.44 249 ALA A N 1
ATOM 1747 C CA . ALA A 1 249 ? -13.039 20.875 12.93 1 97.44 249 ALA A CA 1
ATOM 1748 C C . ALA A 1 249 ? -11.766 20.562 12.141 1 97.44 249 ALA A C 1
ATOM 1750 O O . ALA A 1 249 ? -11.273 19.438 12.164 1 97.44 249 ALA A O 1
ATOM 1751 N N . ILE A 1 250 ? -11.195 21.594 11.461 1 97.75 250 ILE A N 1
ATOM 1752 C CA . ILE A 1 250 ? -10.047 21.359 10.594 1 97.75 250 ILE A CA 1
ATOM 1753 C C . ILE A 1 250 ? -8.75 21.484 11.398 1 97.75 250 ILE A C 1
ATOM 1755 O O . ILE A 1 250 ? -7.664 21.234 10.875 1 97.75 250 ILE A O 1
ATOM 1759 N N . SER A 1 251 ? -8.82 21.797 12.68 1 98 251 SER A N 1
ATOM 1760 C CA . SER A 1 251 ? -7.668 22.188 13.484 1 98 251 SER A CA 1
ATOM 1761 C C . SER A 1 251 ? -6.98 20.969 14.086 1 98 251 SER A C 1
ATOM 1763 O O . SER A 1 251 ? -6.727 20.922 15.289 1 98 251 SER A O 1
ATOM 1765 N N . SER A 1 252 ? -6.637 20.062 13.289 1 97.06 252 SER A N 1
ATOM 1766 C CA . SER A 1 252 ? -5.98 18.812 13.703 1 97.06 252 SER A CA 1
ATOM 1767 C C . SER A 1 252 ? -4.742 18.547 12.859 1 97.06 252 SER A C 1
ATOM 1769 O O . SER A 1 252 ? -4.43 19.297 11.938 1 97.06 252 SER A O 1
ATOM 1771 N N . THR A 1 253 ? -3.955 17.578 13.242 1 96.31 253 THR A N 1
ATOM 1772 C CA . THR A 1 253 ? -2.83 17.047 12.484 1 96.31 253 THR A CA 1
ATOM 1773 C C . THR A 1 253 ? -3.18 15.703 11.859 1 96.31 253 THR A C 1
ATOM 1775 O O . THR A 1 253 ? -3.676 14.805 12.547 1 96.31 253 THR A O 1
ATOM 1778 N N . ALA A 1 254 ? -2.986 15.641 10.594 1 92.69 254 ALA A N 1
ATOM 1779 C CA . ALA A 1 254 ? -3.246 14.391 9.898 1 92.69 254 ALA A CA 1
ATOM 1780 C C . ALA A 1 254 ? -2.139 13.375 10.156 1 92.69 254 ALA A C 1
ATOM 1782 O O . ALA A 1 254 ? -0.965 13.734 10.266 1 92.69 254 ALA A O 1
ATOM 1783 N N . ALA A 1 255 ? -2.531 12.078 10.188 1 86.75 255 ALA A N 1
ATOM 1784 C CA . ALA A 1 255 ? -1.544 11.008 10.297 1 86.75 255 ALA A CA 1
ATOM 1785 C C . ALA A 1 255 ? -0.597 11.008 9.102 1 86.75 255 ALA A C 1
ATOM 1787 O O . ALA A 1 255 ? 0.548 10.562 9.211 1 86.75 255 ALA A O 1
ATOM 1788 N N . SER A 1 256 ? -1.05 11.484 7.984 1 85.5 256 SER A N 1
ATOM 1789 C CA . SER A 1 256 ? -0.231 11.547 6.777 1 85.5 256 SER A CA 1
ATOM 1790 C C . SER A 1 256 ? 0.999 12.422 6.988 1 85.5 256 SER A C 1
ATOM 1792 O O . SER A 1 256 ? 1.985 12.297 6.258 1 85.5 256 SER A O 1
ATOM 1794 N N . ALA A 1 257 ? 0.961 13.258 7.957 1 94.12 257 ALA A N 1
ATOM 1795 C CA . ALA A 1 257 ? 2.068 14.172 8.234 1 94.12 257 ALA A CA 1
ATOM 1796 C C . ALA A 1 257 ? 3.248 13.422 8.852 1 94.12 257 ALA A C 1
ATOM 1798 O O . ALA A 1 257 ? 4.375 13.93 8.859 1 94.12 257 ALA A O 1
ATOM 1799 N N . ILE A 1 258 ? 2.979 12.336 9.398 1 91.94 258 ILE A N 1
ATOM 1800 C CA . ILE A 1 258 ? 3.996 11.578 10.117 1 91.94 258 ILE A CA 1
ATOM 1801 C C . ILE A 1 258 ? 5.121 11.188 9.164 1 91.94 258 ILE A C 1
ATOM 1803 O O . ILE A 1 258 ? 6.281 11.086 9.57 1 91.94 258 ILE A O 1
ATOM 1807 N N . ALA A 1 259 ? 4.805 11.117 7.867 1 91 259 ALA A N 1
ATOM 1808 C CA . ALA A 1 259 ? 5.797 10.719 6.875 1 91 259 ALA A CA 1
ATOM 1809 C C . ALA A 1 259 ? 6.555 11.93 6.336 1 91 259 ALA A C 1
ATOM 1811 O O . ALA A 1 259 ? 7.551 11.773 5.617 1 91 259 ALA A O 1
ATOM 1812 N N . THR A 1 260 ? 6.215 13.047 6.707 1 94.56 260 THR A N 1
ATOM 1813 C CA . THR A 1 260 ? 6.734 14.281 6.125 1 94.56 260 THR A CA 1
ATOM 1814 C C . THR A 1 260 ? 8.234 14.406 6.375 1 94.56 260 THR A C 1
ATOM 1816 O O . THR A 1 260 ? 9 14.711 5.453 1 94.56 260 THR A O 1
ATOM 1819 N N . PRO A 1 261 ? 8.719 14.164 7.578 1 95.75 261 PRO A N 1
ATOM 1820 C CA . PRO A 1 261 ? 10.156 14.312 7.805 1 95.75 261 PRO A CA 1
ATOM 1821 C C . PRO A 1 261 ? 10.984 13.344 6.965 1 95.75 261 PRO A C 1
ATOM 1823 O O . PRO A 1 261 ? 12.039 13.719 6.445 1 95.75 261 PRO A O 1
ATOM 1826 N N . ALA A 1 262 ? 10.516 12.164 6.891 1 91.5 262 ALA A N 1
ATOM 1827 C CA . ALA A 1 262 ? 11.211 11.188 6.062 1 91.5 262 ALA A CA 1
ATOM 1828 C C . ALA A 1 262 ? 11.203 11.602 4.594 1 91.5 262 ALA A C 1
ATOM 1830 O O . ALA A 1 262 ? 12.188 11.414 3.881 1 91.5 262 ALA A O 1
ATOM 1831 N N . ALA A 1 263 ? 10.094 12.102 4.176 1 90.25 263 ALA A N 1
ATOM 1832 C CA . ALA A 1 263 ? 9.984 12.594 2.803 1 90.25 263 ALA A CA 1
ATOM 1833 C C . ALA A 1 263 ? 11 13.695 2.527 1 90.25 263 ALA A C 1
ATOM 1835 O O . ALA A 1 263 ? 11.648 13.703 1.48 1 90.25 263 ALA A O 1
ATOM 1836 N N . LEU A 1 264 ? 11.094 14.578 3.406 1 92.75 264 LEU A N 1
ATOM 1837 C CA . LEU A 1 264 ? 12.016 15.695 3.244 1 92.75 264 LEU A CA 1
ATOM 1838 C C . LEU A 1 264 ? 13.461 15.219 3.273 1 92.75 264 LEU A C 1
ATOM 1840 O O . LEU A 1 264 ? 14.281 15.656 2.465 1 92.75 264 LEU A O 1
ATOM 1844 N N . ALA A 1 265 ? 13.789 14.375 4.133 1 92.31 265 ALA A N 1
ATOM 1845 C CA . ALA A 1 265 ? 15.141 13.852 4.285 1 92.31 265 ALA A CA 1
ATOM 1846 C C . ALA A 1 265 ? 15.57 13.07 3.047 1 92.31 265 ALA A C 1
ATOM 1848 O O . ALA A 1 265 ? 16.766 13.039 2.713 1 92.31 265 ALA A O 1
ATOM 1849 N N . ALA A 1 266 ? 14.633 12.523 2.41 1 84.5 266 ALA A N 1
ATOM 1850 C CA . ALA A 1 266 ? 14.93 11.742 1.215 1 84.5 266 ALA A CA 1
ATOM 1851 C C . ALA A 1 266 ? 15.383 12.641 0.068 1 84.5 266 ALA A C 1
ATOM 1853 O O . ALA A 1 266 ? 16.109 12.195 -0.826 1 84.5 266 ALA A O 1
ATOM 1854 N N . VAL A 1 267 ? 14.961 13.859 0.063 1 86.94 267 VAL A N 1
ATOM 1855 C CA . VAL A 1 267 ? 15.258 14.727 -1.069 1 86.94 267 VAL A CA 1
ATOM 1856 C C . VAL A 1 267 ? 16.312 15.758 -0.665 1 86.94 267 VAL A C 1
ATOM 1858 O O . VAL A 1 267 ? 16.953 16.375 -1.522 1 86.94 267 VAL A O 1
ATOM 1861 N N . ASP A 1 268 ? 16.484 15.961 0.581 1 91.69 268 ASP A N 1
ATOM 1862 C CA . ASP A 1 268 ? 17.484 16.859 1.134 1 91.69 268 ASP A CA 1
ATOM 1863 C C . ASP A 1 268 ? 18.141 16.266 2.379 1 91.69 268 ASP A C 1
ATOM 1865 O O . ASP A 1 268 ? 17.594 16.359 3.479 1 91.69 268 ASP A O 1
ATOM 1869 N N . ALA A 1 269 ? 19.328 15.859 2.252 1 90.56 269 ALA A N 1
ATOM 1870 C CA . ALA A 1 269 ? 20.047 15.094 3.27 1 90.56 269 ALA A CA 1
ATOM 1871 C C . ALA A 1 269 ? 20.312 15.945 4.508 1 90.56 269 ALA A C 1
ATOM 1873 O O . ALA A 1 269 ? 20.578 15.414 5.59 1 90.56 269 ALA A O 1
ATOM 1874 N N . SER A 1 270 ? 20.25 17.188 4.395 1 93.19 270 SER A N 1
ATOM 1875 C CA . SER A 1 270 ? 20.5 18.078 5.531 1 93.19 270 SER A CA 1
ATOM 1876 C C . SER A 1 270 ? 19.422 17.906 6.605 1 93.19 270 SER A C 1
ATOM 1878 O O . SER A 1 270 ? 19.609 18.312 7.75 1 93.19 270 SER A O 1
ATOM 1880 N N . PHE A 1 271 ? 18.359 17.219 6.305 1 94.56 271 PHE A N 1
ATOM 1881 C CA . PHE A 1 271 ? 17.25 17.078 7.254 1 94.56 271 PHE A CA 1
ATOM 1882 C C . PHE A 1 271 ? 17.297 15.703 7.91 1 94.56 271 PHE A C 1
ATOM 1884 O O . PHE A 1 271 ? 16.469 15.398 8.773 1 94.56 271 PHE A O 1
ATOM 1891 N N . LYS A 1 272 ? 18.203 14.875 7.582 1 92.69 272 LYS A N 1
ATOM 1892 C CA . LYS A 1 272 ? 18.297 13.531 8.141 1 92.69 272 LYS A CA 1
ATOM 1893 C C . LYS A 1 272 ? 18.422 13.57 9.656 1 92.69 272 LYS A C 1
ATOM 1895 O O . LYS A 1 272 ? 17.875 12.711 10.352 1 92.69 272 LYS A O 1
ATOM 1900 N N . GLY A 1 273 ? 19.188 14.539 10.117 1 91.88 273 GLY A N 1
ATOM 1901 C CA . GLY A 1 273 ? 19.391 14.656 11.547 1 91.88 273 GLY A CA 1
ATOM 1902 C C . GLY A 1 273 ? 18.125 15.008 12.312 1 91.88 273 GLY A C 1
ATOM 1903 O O . GLY A 1 273 ? 18.031 14.766 13.516 1 91.88 273 GLY A O 1
ATOM 1904 N N . LEU A 1 274 ? 17.078 15.555 11.664 1 93.5 274 LEU A N 1
ATOM 1905 C CA . LEU A 1 274 ? 15.828 16 12.289 1 93.5 274 LEU A CA 1
ATOM 1906 C C . LEU A 1 274 ? 14.711 14.984 12.062 1 93.5 274 LEU A C 1
ATOM 1908 O O . LEU A 1 274 ? 13.641 15.094 12.656 1 93.5 274 LEU A O 1
ATOM 1912 N N . GLU A 1 275 ? 14.945 14.023 11.273 1 93.94 275 GLU A N 1
ATOM 1913 C CA . GLU A 1 275 ? 13.914 13.125 10.773 1 93.94 275 GLU A CA 1
ATOM 1914 C C . GLU A 1 275 ? 13.203 12.406 11.914 1 93.94 275 GLU A C 1
ATOM 1916 O O . GLU A 1 275 ? 11.977 12.484 12.031 1 93.94 275 GLU A O 1
ATOM 1921 N N . SER A 1 276 ? 13.977 11.781 12.766 1 92.88 276 SER A N 1
ATOM 1922 C CA . SER A 1 276 ? 13.391 10.953 13.82 1 92.88 276 SER A CA 1
ATOM 1923 C C . SER A 1 276 ? 12.648 11.805 14.844 1 92.88 276 SER A C 1
ATOM 1925 O O . SER A 1 276 ? 11.523 11.484 15.219 1 92.88 276 SER A O 1
ATOM 1927 N N . ILE A 1 277 ? 13.242 12.859 15.258 1 94.69 277 ILE A N 1
ATOM 1928 C CA . ILE A 1 277 ? 12.648 13.688 16.297 1 94.69 277 ILE A CA 1
ATOM 1929 C C . ILE A 1 277 ? 11.383 14.359 15.766 1 94.69 277 ILE A C 1
ATOM 1931 O O . ILE A 1 277 ? 10.367 14.414 16.453 1 94.69 277 ILE A O 1
ATOM 1935 N N . ALA A 1 278 ? 11.438 14.883 14.562 1 96.69 278 ALA A N 1
ATOM 1936 C CA . ALA A 1 278 ? 10.266 15.523 13.969 1 96.69 278 ALA A CA 1
ATOM 1937 C C . ALA A 1 278 ? 9.141 14.516 13.773 1 96.69 278 ALA A C 1
ATOM 1939 O O . ALA A 1 278 ? 7.965 14.852 13.961 1 96.69 278 ALA A O 1
ATOM 1940 N N . THR A 1 279 ? 9.469 13.328 13.367 1 95.38 279 THR A N 1
ATOM 1941 C CA . THR A 1 279 ? 8.477 12.273 13.195 1 95.38 279 THR A CA 1
ATOM 1942 C C . THR A 1 279 ? 7.738 12 14.5 1 95.38 279 THR A C 1
ATOM 1944 O O . THR A 1 279 ? 6.512 11.914 14.516 1 95.38 279 THR A O 1
ATOM 1947 N N . THR A 1 280 ? 8.477 11.883 15.562 1 94.81 280 THR A N 1
ATOM 1948 C CA . THR A 1 280 ? 7.895 11.609 16.875 1 94.81 280 THR A CA 1
ATOM 1949 C C . THR A 1 280 ? 7.023 12.773 17.328 1 94.81 280 THR A C 1
ATOM 1951 O O . THR A 1 280 ? 5.949 12.57 17.906 1 94.81 280 THR A O 1
ATOM 1954 N N . GLN A 1 281 ? 7.492 13.938 17.094 1 97.38 281 GLN A N 1
ATOM 1955 C CA . GLN A 1 281 ? 6.746 15.133 17.484 1 97.38 281 GLN A CA 1
ATOM 1956 C C . GLN A 1 281 ? 5.43 15.227 16.719 1 97.38 281 GLN A C 1
ATOM 1958 O O . GLN A 1 281 ? 4.387 15.523 17.312 1 97.38 281 GLN A O 1
ATOM 1963 N N . ILE A 1 282 ? 5.484 14.961 15.453 1 96.5 282 ILE A N 1
ATOM 1964 C CA . ILE A 1 282 ? 4.281 14.992 14.625 1 96.5 282 ILE A CA 1
ATOM 1965 C C . ILE A 1 282 ? 3.326 13.883 15.055 1 96.5 282 ILE A C 1
ATOM 1967 O O . ILE A 1 282 ? 2.113 14.094 15.125 1 96.5 282 ILE A O 1
ATOM 1971 N N . THR A 1 283 ? 3.857 12.758 15.375 1 93.31 283 THR A N 1
ATOM 1972 C CA . THR A 1 283 ? 3.045 11.648 15.867 1 93.31 283 THR A CA 1
ATOM 1973 C C . THR A 1 283 ? 2.291 12.047 17.141 1 93.31 283 THR A C 1
ATOM 1975 O O . THR A 1 283 ? 1.092 11.797 17.25 1 93.31 283 THR A O 1
ATOM 1978 N N . ALA A 1 284 ? 3.008 12.641 18.047 1 94.69 284 ALA A N 1
ATOM 1979 C CA . ALA A 1 284 ? 2.377 13.117 19.266 1 94.69 284 ALA A CA 1
ATOM 1980 C C . ALA A 1 284 ? 1.299 14.148 18.969 1 94.69 284 ALA A C 1
ATOM 1982 O O . ALA A 1 284 ? 0.238 14.156 19.594 1 94.69 284 ALA A O 1
ATOM 1983 N N . SER A 1 285 ? 1.563 15 18.062 1 96.62 285 SER A N 1
ATOM 1984 C CA . SER A 1 285 ? 0.584 16.016 17.656 1 96.62 285 SER A CA 1
ATOM 1985 C C . SER A 1 285 ? -0.687 15.359 17.125 1 96.62 285 SER A C 1
ATOM 1987 O O . SER A 1 285 ? -1.793 15.828 17.406 1 96.62 285 SER A O 1
ATOM 1989 N N . VAL A 1 286 ? -0.539 14.328 16.328 1 93.62 286 VAL A N 1
ATOM 1990 C CA . VAL A 1 286 ? -1.673 13.586 15.789 1 93.62 286 VAL A CA 1
ATOM 1991 C C . VAL A 1 286 ? -2.557 13.094 16.938 1 93.62 286 VAL A C 1
ATOM 1993 O O . VAL A 1 286 ? -3.781 13.242 16.891 1 93.62 286 VAL A O 1
ATOM 1996 N N . ILE A 1 287 ? -1.999 12.602 17.969 1 92.06 287 ILE A N 1
ATOM 1997 C CA . ILE A 1 287 ? -2.721 12.047 19.109 1 92.06 287 ILE A CA 1
ATOM 1998 C C . ILE A 1 287 ? -3.408 13.164 19.875 1 92.06 287 ILE A C 1
ATOM 2000 O O . ILE A 1 287 ? -4.598 13.078 20.188 1 92.06 287 ILE A O 1
ATOM 2004 N N . VAL A 1 288 ? -2.67 14.148 20.156 1 95.31 288 VAL A N 1
ATOM 2005 C CA . VAL A 1 288 ? -3.158 15.25 20.984 1 95.31 288 VAL A CA 1
ATOM 2006 C C . VAL A 1 288 ? -4.324 15.938 20.281 1 95.31 288 VAL A C 1
ATOM 2008 O O . VAL A 1 288 ? -5.352 16.219 20.906 1 95.31 288 VAL A O 1
ATOM 2011 N N . THR A 1 289 ? -4.203 16.156 19.047 1 96.69 289 THR A N 1
ATOM 2012 C CA . THR A 1 289 ? -5.246 16.891 18.328 1 96.69 289 THR A CA 1
ATOM 2013 C C . THR A 1 289 ? -6.48 16 18.141 1 96.69 289 THR A C 1
ATOM 2015 O O . THR A 1 289 ? -7.594 16.516 17.984 1 96.69 289 THR A O 1
ATOM 2018 N N . ALA A 1 290 ? -6.312 14.719 18.094 1 93.06 290 ALA A N 1
ATOM 2019 C CA . ALA A 1 290 ? -7.453 13.805 18 1 93.06 290 ALA A CA 1
ATOM 2020 C C . ALA A 1 290 ? -8.383 13.969 19.188 1 93.06 290 ALA A C 1
ATOM 2022 O O . ALA A 1 290 ? -9.578 13.664 19.109 1 93.06 290 ALA A O 1
ATOM 2023 N N . ILE A 1 291 ? -7.844 14.469 20.234 1 93.56 291 ILE A N 1
ATOM 2024 C CA . ILE A 1 291 ? -8.617 14.711 21.438 1 93.56 291 ILE A CA 1
ATOM 2025 C C . ILE A 1 291 ? -9.086 16.156 21.469 1 93.56 291 ILE A C 1
ATOM 2027 O O . ILE A 1 291 ? -10.266 16.438 21.688 1 93.56 291 ILE A O 1
ATOM 2031 N N . LEU A 1 292 ? -8.234 17.047 21.188 1 97.06 292 LEU A N 1
ATOM 2032 C CA . LEU A 1 292 ? -8.484 18.469 21.422 1 97.06 292 LEU A CA 1
ATOM 2033 C C . LEU A 1 292 ? -9.414 19.031 20.344 1 97.06 292 LEU A C 1
ATOM 2035 O O . LEU A 1 292 ? -10.219 19.922 20.625 1 97.06 292 LEU A O 1
ATOM 2039 N N . THR A 1 293 ? -9.305 18.578 19.141 1 97.31 293 THR A N 1
ATOM 2040 C CA . THR A 1 293 ? -10.055 19.172 18.031 1 97.31 293 THR A CA 1
ATOM 2041 C C . THR A 1 293 ? -11.547 18.938 18.203 1 97.31 293 THR A C 1
ATOM 2043 O O . THR A 1 293 ? -12.352 19.875 18.078 1 97.31 293 THR A O 1
ATOM 2046 N N . PRO A 1 294 ? -12.016 17.719 18.516 1 94.56 294 PRO A N 1
ATOM 2047 C CA . PRO A 1 294 ? -13.438 17.531 18.797 1 94.56 294 PRO A CA 1
ATOM 2048 C C . PRO A 1 294 ? -13.914 18.359 19.984 1 94.56 294 PRO A C 1
ATOM 2050 O O . PRO A 1 294 ? -15.031 18.891 19.953 1 94.56 294 PRO A O 1
ATOM 2053 N N . LEU A 1 295 ? -13.117 18.469 20.969 1 96.56 295 LEU A N 1
ATOM 2054 C CA . LEU A 1 295 ? -13.469 19.297 22.125 1 96.56 295 LEU A CA 1
ATOM 2055 C C . LEU A 1 295 ? -13.617 20.75 21.734 1 96.56 295 LEU A C 1
ATOM 2057 O O . LEU A 1 295 ? -14.555 21.422 22.172 1 96.56 295 LEU A O 1
ATOM 2061 N N . LEU A 1 296 ? -12.695 21.203 21 1 97.62 296 LEU A N 1
ATOM 2062 C CA . LEU A 1 296 ? -12.758 22.578 20.531 1 97.62 296 LEU A CA 1
ATOM 2063 C C . LEU A 1 296 ? -14.031 22.812 19.719 1 97.62 296 LEU A C 1
ATOM 2065 O O . LEU A 1 296 ? -14.68 23.859 19.859 1 97.62 296 LEU A O 1
ATOM 2069 N N . THR A 1 297 ? -14.328 21.938 18.812 1 97.56 297 THR A N 1
ATOM 2070 C CA . THR A 1 297 ? -15.5 22.078 17.969 1 97.56 297 THR A CA 1
ATOM 2071 C C . THR A 1 297 ? -16.781 22.078 18.797 1 97.56 297 THR A C 1
ATOM 2073 O O . THR A 1 297 ? -17.703 22.844 18.531 1 97.56 297 THR A O 1
ATOM 2076 N N . ALA A 1 298 ? -16.828 21.203 19.734 1 95.38 298 ALA A N 1
ATOM 2077 C CA . ALA A 1 298 ? -17.984 21.172 20.625 1 95.38 298 ALA A CA 1
ATOM 2078 C C . ALA A 1 298 ? -18.141 22.5 21.375 1 95.38 298 ALA A C 1
ATOM 2080 O O . ALA A 1 298 ? -19.266 22.969 21.578 1 95.38 298 ALA A O 1
ATOM 2081 N N . TRP A 1 299 ? -17.094 22.969 21.812 1 97.38 299 TRP A N 1
ATOM 2082 C CA . TRP A 1 299 ? -17.109 24.25 22.5 1 97.38 299 TRP A CA 1
ATOM 2083 C C . TRP A 1 299 ? -17.641 25.344 21.578 1 97.38 299 TRP A C 1
ATOM 2085 O O . TRP A 1 299 ? -18.453 26.188 22 1 97.38 299 TRP A O 1
ATOM 2095 N N . VAL A 1 300 ? -17.156 25.422 20.359 1 97.38 300 VAL A N 1
ATOM 2096 C CA . VAL A 1 300 ? -17.625 26.406 19.391 1 97.38 300 VAL A CA 1
ATOM 2097 C C . VAL A 1 300 ? -19.125 26.219 19.141 1 97.38 300 VAL A C 1
ATOM 2099 O O . VAL A 1 300 ? -19.859 27.203 19.047 1 97.38 300 VAL A O 1
ATOM 2102 N N . ALA A 1 301 ? -19.547 25.047 19 1 95.75 301 ALA A N 1
ATOM 2103 C CA . ALA A 1 301 ? -20.953 24.734 18.797 1 95.75 301 ALA A CA 1
ATOM 2104 C C . ALA A 1 301 ? -21.797 25.25 19.969 1 95.75 301 ALA A C 1
ATOM 2106 O O . ALA A 1 301 ? -22.875 25.828 19.75 1 95.75 301 ALA A O 1
ATOM 2107 N N . LYS A 1 302 ? -21.312 25 21.094 1 96.12 302 LYS A N 1
ATOM 2108 C CA . LYS A 1 302 ? -22.016 25.453 22.297 1 96.12 302 LYS A CA 1
ATOM 2109 C C . LYS A 1 302 ? -22.094 26.984 22.328 1 96.12 302 LYS A C 1
ATOM 2111 O O . LYS A 1 302 ? -23.125 27.547 22.656 1 96.12 302 LYS A O 1
ATOM 2116 N N . ARG A 1 303 ? -21.031 27.562 22.078 1 96.56 303 ARG A N 1
ATOM 2117 C CA . ARG A 1 303 ? -20.984 29.016 22.047 1 96.56 303 ARG A CA 1
ATOM 2118 C C . ARG A 1 303 ? -21.938 29.578 21 1 96.56 303 ARG A C 1
ATOM 2120 O O . ARG A 1 303 ? -22.562 30.625 21.203 1 96.56 303 ARG A O 1
ATOM 2127 N N . ASN A 1 304 ? -21.969 28.953 19.859 1 95.88 304 ASN A N 1
ATOM 2128 C CA . ASN A 1 304 ? -22.906 29.359 18.812 1 95.88 304 ASN A CA 1
ATOM 2129 C C . ASN A 1 304 ? -24.359 29.266 19.297 1 95.88 304 ASN A C 1
ATOM 2131 O O . ASN A 1 304 ? -25.156 30.156 19.016 1 95.88 304 ASN A O 1
ATOM 2135 N N . GLN A 1 305 ? -24.656 28.203 19.938 1 93.75 305 GLN A N 1
ATOM 2136 C CA . GLN A 1 305 ? -26 28.031 20.453 1 93.75 305 GLN A CA 1
ATOM 2137 C C . GLN A 1 305 ? -26.359 29.125 21.453 1 93.75 305 GLN A C 1
ATOM 2139 O O . GLN A 1 305 ? -27.469 29.641 21.453 1 93.75 305 GLN A O 1
ATOM 2144 N N . GLU A 1 306 ? -25.469 29.422 22.234 1 95.75 306 GLU A N 1
ATOM 2145 C CA . GLU A 1 306 ? -25.672 30.453 23.234 1 95.75 306 GLU A CA 1
ATOM 2146 C C . GLU A 1 306 ? -25.891 31.812 22.578 1 95.75 306 GLU A C 1
ATOM 2148 O O . GLU A 1 306 ? -26.609 32.656 23.125 1 95.75 306 GLU A O 1
ATOM 2153 N N . LYS A 1 307 ? -25.297 32 21.484 1 94.88 307 LYS A N 1
ATOM 2154 C CA . LYS A 1 307 ? -25.406 33.281 20.766 1 94.88 307 LYS A CA 1
ATOM 2155 C C . LYS A 1 307 ? -26.562 33.25 19.781 1 94.88 307 LYS A C 1
ATOM 2157 O O . LYS A 1 307 ? -26.781 34.188 19.031 1 94.88 307 LYS A O 1
ATOM 2162 N N . GLY A 1 308 ? -27.219 32.156 19.672 1 91.19 308 GLY A N 1
ATOM 2163 C CA . GLY A 1 308 ? -28.359 32.031 18.781 1 91.19 308 GLY A CA 1
ATOM 2164 C C . GLY A 1 308 ? -27.984 31.75 17.344 1 91.19 308 GLY A C 1
ATOM 2165 O O . GLY A 1 308 ? -28.781 32 16.438 1 91.19 308 GLY A O 1
ATOM 2166 N N . ILE A 1 309 ? -26.844 31.359 17.141 1 88.44 309 ILE A N 1
ATOM 2167 C CA . ILE A 1 309 ? -26.375 31.031 15.797 1 88.44 309 ILE A CA 1
ATOM 2168 C C . ILE A 1 309 ? -26.672 29.578 15.477 1 88.44 309 ILE A C 1
ATOM 2170 O O . ILE A 1 309 ? -26.297 28.672 16.234 1 88.44 309 ILE A O 1
ATOM 2174 N N . ASP A 1 310 ? -27.391 29.328 14.445 1 85.19 310 ASP A N 1
ATOM 2175 C CA . ASP A 1 310 ? -27.641 27.969 13.969 1 85.19 310 ASP A CA 1
ATOM 2176 C C . ASP A 1 310 ? -26.562 27.531 12.984 1 85.19 310 ASP A C 1
ATOM 2178 O O . ASP A 1 310 ? -26.656 27.812 11.789 1 85.19 310 ASP A O 1
ATOM 2182 N N . SER A 1 311 ? -25.656 26.812 13.359 1 83.88 311 SER A N 1
ATOM 2183 C CA . SER A 1 311 ? -24.516 26.375 12.57 1 83.88 311 SER A CA 1
ATOM 2184 C C . SER A 1 311 ? -24.953 25.531 11.375 1 83.88 311 SER A C 1
ATOM 2186 O O . SER A 1 311 ? -24.219 25.422 10.391 1 83.88 311 SER A O 1
ATOM 2188 N N . LYS A 1 312 ? -26 24.938 11.5 1 81.19 312 LYS A N 1
ATOM 2189 C CA . LYS A 1 312 ? -26.469 24.062 10.43 1 81.19 312 LYS A CA 1
ATOM 2190 C C . LYS A 1 312 ? -27.156 24.859 9.32 1 81.19 312 LYS A C 1
ATOM 2192 O O . LYS A 1 312 ? -27.266 24.406 8.188 1 81.19 312 LYS A O 1
ATOM 2197 N N . ALA A 1 313 ? -27.516 25.984 9.672 1 79.06 313 ALA A N 1
ATOM 2198 C CA . ALA A 1 313 ? -28.234 26.828 8.727 1 79.06 313 ALA A CA 1
ATOM 2199 C C . ALA A 1 313 ? -27.281 27.734 7.949 1 79.06 313 ALA A C 1
ATOM 2201 O O . ALA A 1 313 ? -27.625 28.234 6.883 1 79.06 313 ALA A O 1
ATOM 2202 N N . ILE A 1 314 ? -26.172 27.906 8.383 1 73.56 314 ILE A N 1
ATOM 2203 C CA . ILE A 1 314 ? -25.219 28.844 7.82 1 73.56 314 ILE A CA 1
ATOM 2204 C C . ILE A 1 314 ? -24.219 28.109 6.922 1 73.56 314 ILE A C 1
ATOM 2206 O O . ILE A 1 314 ? -23.75 27.031 7.273 1 73.56 314 ILE A O 1
ATOM 2210 N N . MET B 1 1 ? -31.969 1.177 -22.016 1 24.53 1 MET B N 1
ATOM 2211 C CA . MET B 1 1 ? -30.625 0.935 -22.531 1 24.53 1 MET B CA 1
ATOM 2212 C C . MET B 1 1 ? -29.844 0.016 -21.594 1 24.53 1 MET B C 1
ATOM 2214 O O . MET B 1 1 ? -29.719 0.297 -20.391 1 24.53 1 MET B O 1
ATOM 2218 N N . GLN B 1 2 ? -29.859 -1.301 -21.922 1 28.58 2 GLN B N 1
ATOM 2219 C CA . GLN B 1 2 ? -29.156 -2.291 -21.109 1 28.58 2 GLN B CA 1
ATOM 2220 C C . GLN B 1 2 ? -27.75 -1.821 -20.75 1 28.58 2 GLN B C 1
ATOM 2222 O O . GLN B 1 2 ? -27 -1.369 -21.609 1 28.58 2 GLN B O 1
ATOM 2227 N N . LYS B 1 3 ? -27.547 -1.42 -19.516 1 37.06 3 LYS B N 1
ATOM 2228 C CA . LYS B 1 3 ? -26.234 -1.013 -19.047 1 37.06 3 LYS B CA 1
ATOM 2229 C C . LYS B 1 3 ? -25.141 -1.841 -19.719 1 37.06 3 LYS B C 1
ATOM 2231 O O . LYS B 1 3 ? -25.141 -3.072 -19.641 1 37.06 3 LYS B O 1
ATOM 2236 N N . ALA B 1 4 ? -24.531 -1.396 -20.781 1 35.97 4 ALA B N 1
ATOM 2237 C CA . ALA B 1 4 ? -23.359 -2.039 -21.359 1 35.97 4 ALA B CA 1
ATOM 2238 C C . ALA B 1 4 ? -22.516 -2.744 -20.297 1 35.97 4 ALA B C 1
ATOM 2240 O O . ALA B 1 4 ? -22.094 -2.123 -19.328 1 35.97 4 ALA B O 1
ATOM 2241 N N . LYS B 1 5 ? -22.734 -3.928 -20.219 1 41.62 5 LYS B N 1
ATOM 2242 C CA . LYS B 1 5 ? -21.938 -4.742 -19.312 1 41.62 5 LYS B CA 1
ATOM 2243 C C . LYS B 1 5 ? -20.453 -4.418 -19.469 1 41.62 5 LYS B C 1
ATOM 2245 O O . LYS B 1 5 ? -19.875 -4.586 -20.547 1 41.62 5 LYS B O 1
ATOM 2250 N N . LYS B 1 6 ? -19.984 -3.281 -18.844 1 48.41 6 LYS B N 1
ATOM 2251 C CA . LYS B 1 6 ? -18.609 -2.807 -18.844 1 48.41 6 LYS B CA 1
ATOM 2252 C C . LYS B 1 6 ? -17.625 -3.973 -18.828 1 48.41 6 LYS B C 1
ATOM 2254 O O . LYS B 1 6 ? -17.688 -4.828 -17.938 1 48.41 6 LYS B O 1
ATOM 2259 N N . PHE B 1 7 ? -17.172 -4.383 -20.016 1 39.75 7 PHE B N 1
ATOM 2260 C CA . PHE B 1 7 ? -16.125 -5.387 -20.172 1 39.75 7 PHE B CA 1
ATOM 2261 C C . PHE B 1 7 ? -15.023 -5.188 -19.125 1 39.75 7 PHE B C 1
ATOM 2263 O O . PHE B 1 7 ? -14.406 -4.125 -19.062 1 39.75 7 PHE B O 1
ATOM 2270 N N . LYS B 1 8 ? -14.945 -6.066 -18.078 1 62.69 8 LYS B N 1
ATOM 2271 C CA . LYS B 1 8 ? -13.914 -6.02 -17.047 1 62.69 8 LYS B CA 1
ATOM 2272 C C . LYS B 1 8 ? -12.703 -6.855 -17.453 1 62.69 8 LYS B C 1
ATOM 2274 O O . LYS B 1 8 ? -12.844 -8.023 -17.812 1 62.69 8 LYS B O 1
ATOM 2279 N N . ILE B 1 9 ? -11.469 -6.297 -17.766 1 64.88 9 ILE B N 1
ATOM 2280 C CA . ILE B 1 9 ? -10.219 -6.996 -18.047 1 64.88 9 ILE B CA 1
ATOM 2281 C C . ILE B 1 9 ? -9.758 -7.738 -16.781 1 64.88 9 ILE B C 1
ATOM 2283 O O . ILE B 1 9 ? -9.602 -7.133 -15.727 1 64.88 9 ILE B O 1
ATOM 2287 N N . PRO B 1 10 ? -9.664 -9.086 -17.016 1 68.56 10 PRO B N 1
ATOM 2288 C CA . PRO B 1 10 ? -9.125 -9.812 -15.859 1 68.56 10 PRO B CA 1
ATOM 2289 C C . PRO B 1 10 ? -7.766 -9.273 -15.414 1 68.56 10 PRO B C 1
ATOM 2291 O O . PRO B 1 10 ? -6.852 -9.141 -16.234 1 68.56 10 PRO B O 1
ATOM 2294 N N . GLY B 1 11 ? -7.66 -8.914 -14.227 1 70.31 11 GLY B N 1
ATOM 2295 C CA . GLY B 1 11 ? -6.414 -8.375 -13.711 1 70.31 11 GLY B CA 1
ATOM 2296 C C . GLY B 1 11 ? -6.254 -6.891 -13.984 1 70.31 11 GLY B C 1
ATOM 2297 O O . GLY B 1 11 ? -5.137 -6.367 -13.961 1 70.31 11 GLY B O 1
ATOM 2298 N N . ASP B 1 12 ? -7.211 -6.27 -14.359 1 80.31 12 ASP B N 1
ATOM 2299 C CA . ASP B 1 12 ? -7.164 -4.863 -14.75 1 80.31 12 ASP B CA 1
ATOM 2300 C C . ASP B 1 12 ? -6.473 -4.02 -13.68 1 80.31 12 ASP B C 1
ATOM 2302 O O . ASP B 1 12 ? -5.809 -3.033 -13.992 1 80.31 12 ASP B O 1
ATOM 2306 N N . ILE B 1 13 ? -6.512 -4.508 -12.539 1 84 13 ILE B N 1
ATOM 2307 C CA . ILE B 1 13 ? -5.98 -3.723 -11.43 1 84 13 ILE B CA 1
ATOM 2308 C C . ILE B 1 13 ? -4.461 -3.635 -11.539 1 84 13 ILE B C 1
ATOM 2310 O O . ILE B 1 13 ? -3.857 -2.641 -11.125 1 84 13 ILE B O 1
ATOM 2314 N N . ILE B 1 14 ? -3.824 -4.672 -12.023 1 85.12 14 ILE B N 1
ATOM 2315 C CA . ILE B 1 14 ? -2.369 -4.629 -12.133 1 85.12 14 ILE B CA 1
ATOM 2316 C C . ILE B 1 14 ? -1.971 -4.281 -13.562 1 85.12 14 ILE B C 1
ATOM 2318 O O . ILE B 1 14 ? -0.973 -3.59 -13.789 1 85.12 14 ILE B O 1
ATOM 2322 N N . ILE B 1 15 ? -2.689 -4.664 -14.57 1 85.75 15 ILE B N 1
ATOM 2323 C CA . ILE B 1 15 ? -2.309 -4.582 -15.977 1 85.75 15 ILE B CA 1
ATOM 2324 C C . ILE B 1 15 ? -2.357 -3.127 -16.438 1 85.75 15 ILE B C 1
ATOM 2326 O O . ILE B 1 15 ? -1.428 -2.645 -17.094 1 85.75 15 ILE B O 1
ATOM 2330 N N . ILE B 1 16 ? -3.395 -2.412 -16.125 1 88.5 16 ILE B N 1
ATOM 2331 C CA . ILE B 1 16 ? -3.564 -1.046 -16.609 1 88.5 16 ILE B CA 1
ATOM 2332 C C . ILE B 1 16 ? -2.439 -0.164 -16.078 1 88.5 16 ILE B C 1
ATOM 2334 O O . ILE B 1 16 ? -1.731 0.488 -16.844 1 88.5 16 ILE B O 1
ATOM 2338 N N . PRO B 1 17 ? -2.164 -0.19 -14.805 1 91.44 17 PRO B N 1
ATOM 2339 C CA . PRO B 1 17 ? -1.039 0.613 -14.312 1 91.44 17 PRO B CA 1
ATOM 2340 C C . PRO B 1 17 ? 0.302 0.155 -14.883 1 91.44 17 PRO B C 1
ATOM 2342 O O . PRO B 1 17 ? 1.195 0.976 -15.109 1 91.44 17 PRO B O 1
ATOM 2345 N N . MET B 1 18 ? 0.458 -1.095 -15.039 1 91 18 MET B N 1
ATOM 2346 C CA . MET B 1 18 ? 1.691 -1.627 -15.609 1 91 18 MET B CA 1
ATOM 2347 C C . MET B 1 18 ? 1.92 -1.078 -17.016 1 91 18 MET B C 1
ATOM 2349 O O . MET B 1 18 ? 3.025 -0.647 -17.344 1 91 18 MET B O 1
ATOM 2353 N N . PHE B 1 19 ? 0.884 -1.039 -17.812 1 91.5 19 PHE B N 1
ATOM 2354 C CA . PHE B 1 19 ? 0.998 -0.533 -19.172 1 91.5 19 PHE B CA 1
ATOM 2355 C C . PHE B 1 19 ? 1.251 0.97 -19.172 1 91.5 19 PHE B C 1
ATOM 2357 O O . PHE B 1 19 ? 1.962 1.485 -20.047 1 91.5 19 PHE B O 1
ATOM 2364 N N . ILE B 1 20 ? 0.634 1.667 -18.281 1 93.12 20 ILE B N 1
ATOM 2365 C CA . ILE B 1 20 ? 0.884 3.1 -18.156 1 93.12 20 ILE B CA 1
ATOM 2366 C C . ILE B 1 20 ? 2.355 3.34 -17.828 1 93.12 20 ILE B C 1
ATOM 2368 O O . ILE B 1 20 ? 3.008 4.18 -18.453 1 93.12 20 ILE B O 1
ATOM 2372 N N . GLY B 1 21 ? 2.873 2.609 -16.844 1 94.69 21 GLY B N 1
ATOM 2373 C CA . GLY B 1 21 ? 4.293 2.701 -16.531 1 94.69 21 GLY B CA 1
ATOM 2374 C C . GLY B 1 21 ? 5.18 2.398 -17.734 1 94.69 21 GLY B C 1
ATOM 2375 O O . GLY B 1 21 ? 6.141 3.127 -18 1 94.69 21 GLY B O 1
ATOM 2376 N N . CYS B 1 22 ? 4.82 1.387 -18.422 1 94.06 22 CYS B N 1
ATOM 2377 C CA . CYS B 1 22 ? 5.582 0.98 -19.594 1 94.06 22 CYS B CA 1
ATOM 2378 C C . CYS B 1 22 ? 5.547 2.061 -20.672 1 94.06 22 CYS B C 1
ATOM 2380 O O . CYS B 1 22 ? 6.562 2.344 -21.312 1 94.06 22 CYS B O 1
ATOM 2382 N N . ALA B 1 23 ? 4.391 2.592 -20.906 1 95.44 23 ALA B N 1
ATOM 2383 C CA . ALA B 1 23 ? 4.242 3.658 -21.906 1 95.44 23 ALA B CA 1
ATOM 2384 C C . ALA B 1 23 ? 5.125 4.855 -21.547 1 95.44 23 ALA B C 1
ATOM 2386 O O . ALA B 1 23 ? 5.793 5.414 -22.422 1 95.44 23 ALA B O 1
ATOM 2387 N N . ILE B 1 24 ? 5.129 5.23 -20.312 1 95.19 24 ILE B N 1
ATOM 2388 C CA . ILE B 1 24 ? 5.945 6.363 -19.891 1 95.19 24 ILE B CA 1
ATOM 2389 C C . ILE B 1 24 ? 7.426 6.031 -20.062 1 95.19 24 ILE B C 1
ATOM 2391 O O . ILE B 1 24 ? 8.195 6.855 -20.562 1 95.19 24 ILE B O 1
ATOM 2395 N N . ASN B 1 25 ? 7.809 4.844 -19.688 1 95.19 25 ASN B N 1
ATOM 2396 C CA . ASN B 1 25 ? 9.203 4.434 -19.812 1 95.19 25 ASN B CA 1
ATOM 2397 C C . ASN B 1 25 ? 9.641 4.414 -21.281 1 95.19 25 ASN B C 1
ATOM 2399 O O . ASN B 1 25 ? 10.781 4.742 -21.594 1 95.19 25 ASN B O 1
ATOM 2403 N N . SER B 1 26 ? 8.727 4.012 -22.141 1 94 26 SER B N 1
ATOM 2404 C CA . SER B 1 26 ? 9.047 3.873 -23.547 1 94 26 SER B CA 1
ATOM 2405 C C . SER B 1 26 ? 9.039 5.227 -24.25 1 94 26 SER B C 1
ATOM 2407 O O . SER B 1 26 ? 9.836 5.465 -25.172 1 94 26 SER B O 1
ATOM 2409 N N . LEU B 1 27 ? 8.203 6.141 -23.844 1 94.94 27 LEU B N 1
ATOM 2410 C CA . LEU B 1 27 ? 8.008 7.383 -24.594 1 94.94 27 LEU B CA 1
ATOM 2411 C C . LEU B 1 27 ? 8.727 8.539 -23.906 1 94.94 27 LEU B C 1
ATOM 2413 O O . LEU B 1 27 ? 9.242 9.445 -24.578 1 94.94 27 LEU B O 1
ATOM 2417 N N . LEU B 1 28 ? 8.711 8.586 -22.531 1 94.88 28 LEU B N 1
ATOM 2418 C CA . LEU B 1 28 ? 9.281 9.688 -21.766 1 94.88 28 LEU B CA 1
ATOM 2419 C C . LEU B 1 28 ? 10.016 9.164 -20.547 1 94.88 28 LEU B C 1
ATOM 2421 O O . LEU B 1 28 ? 9.703 9.555 -19.422 1 94.88 28 LEU B O 1
ATOM 2425 N N . PRO B 1 29 ? 11.094 8.438 -20.75 1 93.38 29 PRO B N 1
ATOM 2426 C CA . PRO B 1 29 ? 11.789 7.812 -19.625 1 93.38 29 PRO B CA 1
ATOM 2427 C C . PRO B 1 29 ? 12.352 8.836 -18.641 1 93.38 29 PRO B C 1
ATOM 2429 O O . PRO B 1 29 ? 12.5 8.539 -17.453 1 93.38 29 PRO B O 1
ATOM 2432 N N . GLN B 1 30 ? 12.602 10.039 -18.969 1 94.94 30 GLN B N 1
ATOM 2433 C CA . GLN B 1 30 ? 13.18 11.07 -18.109 1 94.94 30 GLN B CA 1
ATOM 2434 C C . GLN B 1 30 ? 12.234 11.43 -16.969 1 94.94 30 GLN B C 1
ATOM 2436 O O . GLN B 1 30 ? 12.672 11.828 -15.891 1 94.94 30 GLN B O 1
ATOM 2441 N N . VAL B 1 31 ? 10.969 11.305 -17.203 1 94.5 31 VAL B N 1
ATOM 2442 C CA . VAL B 1 31 ? 9.969 11.609 -16.188 1 94.5 31 VAL B CA 1
ATOM 2443 C C . VAL B 1 31 ? 10.125 10.656 -15.008 1 94.5 31 VAL B C 1
ATOM 2445 O O . VAL B 1 31 ? 9.914 11.047 -13.859 1 94.5 31 VAL B O 1
ATOM 2448 N N . LEU B 1 32 ? 10.5 9.469 -15.281 1 95.5 32 LEU B N 1
ATOM 2449 C CA . LEU B 1 32 ? 10.648 8.445 -14.25 1 95.5 32 LEU B CA 1
ATOM 2450 C C . LEU B 1 32 ? 11.906 8.68 -13.43 1 95.5 32 LEU B C 1
ATOM 2452 O O . LEU B 1 32 ? 12.062 8.109 -12.344 1 95.5 32 LEU B O 1
ATOM 2456 N N . GLN B 1 33 ? 12.82 9.578 -13.914 1 94.88 33 GLN B N 1
ATOM 2457 C CA . GLN B 1 33 ? 14.078 9.875 -13.242 1 94.88 33 GLN B CA 1
ATOM 2458 C C . GLN B 1 33 ? 14.086 11.289 -12.688 1 94.88 33 GLN B C 1
ATOM 2460 O O . GLN B 1 33 ? 15.148 11.844 -12.383 1 94.88 33 GLN B O 1
ATOM 2465 N N . ILE B 1 34 ? 13 11.828 -12.508 1 93.94 34 ILE B N 1
ATOM 2466 C CA . ILE B 1 34 ? 12.844 13.234 -12.164 1 93.94 34 ILE B CA 1
ATOM 2467 C C . ILE B 1 34 ? 13.195 13.453 -10.695 1 93.94 34 ILE B C 1
ATOM 2469 O O . ILE B 1 34 ? 13.453 14.586 -10.273 1 93.94 34 ILE B O 1
ATOM 2473 N N . GLY B 1 35 ? 13.18 12.445 -9.906 1 91.19 35 GLY B N 1
ATOM 2474 C CA . GLY B 1 35 ? 13.461 12.562 -8.484 1 91.19 35 GLY B CA 1
ATOM 2475 C C . GLY B 1 35 ? 12.211 12.594 -7.625 1 91.19 35 GLY B C 1
ATOM 2476 O O . GLY B 1 35 ? 11.211 11.953 -7.961 1 91.19 35 GLY B O 1
ATOM 2477 N N . GLY B 1 36 ? 12.43 13.164 -6.379 1 90 36 GLY B N 1
ATOM 2478 C CA . GLY B 1 36 ? 11.297 13.172 -5.465 1 90 36 GLY B CA 1
ATOM 2479 C C . GLY B 1 36 ? 10.883 11.773 -5.031 1 90 36 GLY B C 1
ATOM 2480 O O . GLY B 1 36 ? 11.711 10.977 -4.598 1 90 36 GLY B O 1
ATOM 2481 N N . PHE B 1 37 ? 9.508 11.547 -5.156 1 92.19 37 PHE B N 1
ATOM 2482 C CA . PHE B 1 37 ? 9 10.234 -4.781 1 92.19 37 PHE B CA 1
ATOM 2483 C C . PHE B 1 37 ? 8.719 9.391 -6.016 1 92.19 37 PHE B C 1
ATOM 2485 O O . PHE B 1 37 ? 8.5 8.18 -5.91 1 92.19 37 PHE B O 1
ATOM 2492 N N . THR B 1 38 ? 8.828 10.016 -7.148 1 94.5 38 THR B N 1
ATOM 2493 C CA . THR B 1 38 ? 8.578 9.297 -8.398 1 94.5 38 THR B CA 1
ATOM 2494 C C . THR B 1 38 ? 9.695 8.297 -8.672 1 94.5 38 THR B C 1
ATOM 2496 O O . THR B 1 38 ? 9.43 7.113 -8.891 1 94.5 38 THR B O 1
ATOM 2499 N N . THR B 1 39 ? 10.898 8.812 -8.641 1 94.81 39 THR B N 1
ATOM 2500 C CA . THR B 1 39 ? 12.031 7.953 -8.961 1 94.81 39 THR B CA 1
ATOM 2501 C C . THR B 1 39 ? 12.164 6.824 -7.938 1 94.81 39 THR B C 1
ATOM 2503 O O . THR B 1 39 ? 12.391 5.672 -8.305 1 94.81 39 THR B O 1
ATOM 2506 N N . PRO B 1 40 ? 11.961 7.105 -6.676 1 93.5 40 PRO B N 1
ATOM 2507 C CA . PRO B 1 40 ? 12.016 6.023 -5.691 1 93.5 40 PRO B CA 1
ATOM 2508 C C . PRO B 1 40 ? 10.938 4.965 -5.922 1 93.5 40 PRO B C 1
ATOM 2510 O O . PRO B 1 40 ? 11.164 3.781 -5.66 1 93.5 40 PRO B O 1
ATOM 2513 N N . ILE B 1 41 ? 9.773 5.301 -6.359 1 95.19 41 ILE B N 1
ATOM 2514 C CA . ILE B 1 41 ? 8.742 4.32 -6.688 1 95.19 41 ILE B CA 1
ATOM 2515 C C . ILE B 1 41 ? 9.234 3.414 -7.816 1 95.19 41 ILE B C 1
ATOM 2517 O O . ILE B 1 41 ? 9.102 2.189 -7.742 1 95.19 41 ILE B O 1
ATOM 2521 N N . VAL B 1 42 ? 9.758 4.07 -8.844 1 95 42 VAL B N 1
ATOM 2522 C CA . VAL B 1 42 ? 10.211 3.348 -10.031 1 95 42 VAL B CA 1
ATOM 2523 C C . VAL B 1 42 ? 11.312 2.367 -9.648 1 95 42 VAL B C 1
ATOM 2525 O O . VAL B 1 42 ? 11.344 1.235 -10.133 1 95 42 VAL B O 1
ATOM 2528 N N . LYS B 1 43 ? 12.156 2.719 -8.703 1 92.44 43 LYS B N 1
ATOM 2529 C CA . LYS B 1 43 ? 13.297 1.901 -8.297 1 92.44 43 LYS B CA 1
ATOM 2530 C C . LYS B 1 43 ? 12.961 1.062 -7.066 1 92.44 43 LYS B C 1
ATOM 2532 O O . LYS B 1 43 ? 13.812 0.314 -6.574 1 92.44 43 LYS B O 1
ATOM 2537 N N . GLY B 1 44 ? 11.773 1.166 -6.641 1 93.12 44 GLY B N 1
ATOM 2538 C CA . GLY B 1 44 ? 11.453 0.651 -5.32 1 93.12 44 GLY B CA 1
ATOM 2539 C C . GLY B 1 44 ? 10.656 -0.641 -5.359 1 93.12 44 GLY B C 1
ATOM 2540 O O . GLY B 1 44 ? 9.695 -0.812 -4.605 1 93.12 44 GLY B O 1
ATOM 2541 N N . ALA B 1 45 ? 10.977 -1.592 -6.23 1 90.44 45 ALA B N 1
ATOM 2542 C CA . ALA B 1 45 ? 10.297 -2.885 -6.285 1 90.44 45 ALA B CA 1
ATOM 2543 C C . ALA B 1 45 ? 10.43 -3.629 -4.961 1 90.44 45 ALA B C 1
ATOM 2545 O O . ALA B 1 45 ? 9.484 -4.266 -4.5 1 90.44 45 ALA B O 1
ATOM 2546 N N . GLY B 1 46 ? 11.586 -3.555 -4.348 1 90.81 46 GLY B N 1
ATOM 2547 C CA . GLY B 1 46 ? 11.828 -4.242 -3.088 1 90.81 46 GLY B CA 1
ATOM 2548 C C . GLY B 1 46 ? 10.852 -3.861 -1.997 1 90.81 46 GLY B C 1
ATOM 2549 O O . GLY B 1 46 ? 10.062 -4.699 -1.541 1 90.81 46 GLY B O 1
ATOM 2550 N N . PRO B 1 47 ? 10.828 -2.594 -1.658 1 94.25 47 PRO B N 1
ATOM 2551 C CA . PRO B 1 47 ? 9.898 -2.176 -0.607 1 94.25 47 PRO B CA 1
ATOM 2552 C C . PRO B 1 47 ? 8.438 -2.363 -1.004 1 94.25 47 PRO B C 1
ATOM 2554 O O . PRO B 1 47 ? 7.602 -2.693 -0.159 1 94.25 47 PRO B O 1
ATOM 2557 N N . LEU B 1 48 ? 8.094 -2.158 -2.207 1 94.69 48 LEU B N 1
ATOM 2558 C CA . LEU B 1 48 ? 6.703 -2.25 -2.639 1 94.69 48 LEU B CA 1
ATOM 2559 C C . LEU B 1 48 ? 6.227 -3.699 -2.639 1 94.69 48 LEU B C 1
ATOM 2561 O O . LEU B 1 48 ? 5.098 -3.986 -2.246 1 94.69 48 LEU B O 1
ATOM 2565 N N . VAL B 1 49 ? 7.055 -4.574 -3.062 1 91.38 49 VAL B N 1
ATOM 2566 C CA . VAL B 1 49 ? 6.707 -5.992 -3.027 1 91.38 49 VAL B CA 1
ATOM 2567 C C . VAL B 1 49 ? 6.66 -6.477 -1.58 1 91.38 49 VAL B C 1
ATOM 2569 O O . VAL B 1 49 ? 5.816 -7.301 -1.222 1 91.38 49 VAL B O 1
ATOM 2572 N N . GLY B 1 50 ? 7.613 -6.047 -0.802 1 93.31 50 GLY B N 1
ATOM 2573 C CA . GLY B 1 50 ? 7.527 -6.336 0.62 1 93.31 50 GLY B CA 1
ATOM 2574 C C . GLY B 1 50 ? 6.219 -5.887 1.242 1 93.31 50 GLY B C 1
ATOM 2575 O O . GLY B 1 50 ? 5.617 -6.617 2.031 1 93.31 50 GLY B O 1
ATOM 2576 N N . ALA B 1 51 ? 5.816 -4.695 0.9 1 95.38 51 ALA B N 1
ATOM 2577 C CA . ALA B 1 51 ? 4.535 -4.188 1.379 1 95.38 51 ALA B CA 1
ATOM 2578 C C . ALA B 1 51 ? 3.385 -5.078 0.913 1 95.38 51 ALA B C 1
ATOM 2580 O O . ALA B 1 51 ? 2.461 -5.359 1.678 1 95.38 51 ALA B O 1
ATOM 2581 N N . PHE B 1 52 ? 3.406 -5.418 -0.297 1 93.19 52 PHE B N 1
ATOM 2582 C CA . PHE B 1 52 ? 2.408 -6.32 -0.852 1 93.19 52 PHE B CA 1
ATOM 2583 C C . PHE B 1 52 ? 2.312 -7.598 -0.021 1 93.19 52 PHE B C 1
ATOM 2585 O O . PHE B 1 52 ? 1.214 -8.039 0.318 1 93.19 52 PHE B O 1
ATOM 2592 N N . LEU B 1 53 ? 3.457 -8.195 0.325 1 91 53 LEU B N 1
ATOM 2593 C CA . LEU B 1 53 ? 3.473 -9.406 1.131 1 91 53 LEU B CA 1
ATOM 2594 C C . LEU B 1 53 ? 2.885 -9.148 2.514 1 91 53 LEU B C 1
ATOM 2596 O O . LEU B 1 53 ? 2.139 -9.977 3.041 1 91 53 LEU B O 1
ATOM 2600 N N . PHE B 1 54 ? 3.242 -8.109 3.072 1 95.19 54 PHE B N 1
ATOM 2601 C CA . PHE B 1 54 ? 2.695 -7.723 4.367 1 95.19 54 PHE B CA 1
ATOM 2602 C C . PHE B 1 54 ? 1.175 -7.641 4.312 1 95.19 54 PHE B C 1
ATOM 2604 O O . PHE B 1 54 ? 0.487 -8.141 5.203 1 95.19 54 PHE B O 1
ATOM 2611 N N . PHE B 1 55 ? 0.638 -6.973 3.223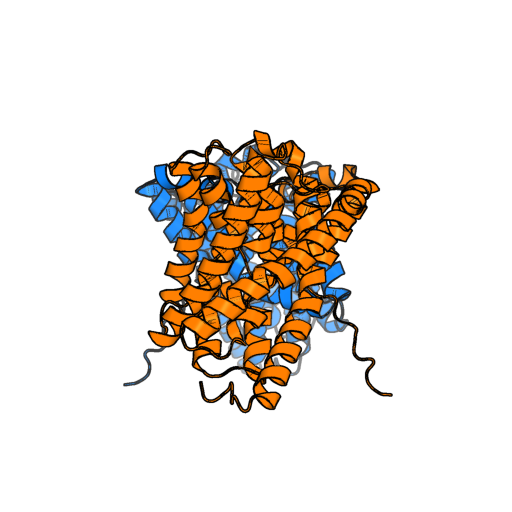 1 95.25 55 PHE B N 1
ATOM 2612 C CA . PHE B 1 55 ? -0.805 -6.824 3.076 1 95.25 55 PHE B CA 1
ATOM 2613 C C . PHE B 1 55 ? -1.476 -8.18 2.912 1 95.25 55 PHE B C 1
ATOM 2615 O O . PHE B 1 55 ? -2.48 -8.469 3.566 1 95.25 55 PHE B O 1
ATOM 2622 N N . ILE B 1 56 ? -0.929 -8.992 2.045 1 90.25 56 ILE B N 1
ATOM 2623 C CA . ILE B 1 56 ? -1.516 -10.297 1.76 1 90.25 56 ILE B CA 1
ATOM 2624 C C . ILE B 1 56 ? -1.543 -11.141 3.033 1 90.25 56 ILE B C 1
ATOM 2626 O O . ILE B 1 56 ? -2.48 -11.906 3.254 1 90.25 56 ILE B O 1
ATOM 2630 N N . GLY B 1 57 ? -0.516 -11.031 3.854 1 92.19 57 GLY B N 1
ATOM 2631 C CA . GLY B 1 57 ? -0.498 -11.742 5.121 1 92.19 57 GLY B CA 1
ATOM 2632 C C . GLY B 1 57 ? -1.714 -11.461 5.98 1 92.19 57 GLY B C 1
ATOM 2633 O O . GLY B 1 57 ? -2.236 -12.359 6.645 1 92.19 57 GLY B O 1
ATOM 2634 N N . GLY B 1 58 ? -2.164 -10.281 5.977 1 92.94 58 GLY B N 1
ATOM 2635 C CA . GLY B 1 58 ? -3.309 -9.891 6.785 1 92.94 58 GLY B CA 1
ATOM 2636 C C . GLY B 1 58 ? -4.605 -10.547 6.34 1 92.94 58 GLY B C 1
ATOM 2637 O O . GLY B 1 58 ? -5.582 -10.578 7.094 1 92.94 58 GLY B O 1
ATOM 2638 N N . THR B 1 59 ? -4.629 -10.961 5.109 1 88.75 59 THR B N 1
ATOM 2639 C CA . THR B 1 59 ? -5.848 -11.562 4.586 1 88.75 59 THR B CA 1
ATOM 2640 C C . THR B 1 59 ? -5.953 -13.023 5.012 1 88.75 59 THR B C 1
ATOM 2642 O O . THR B 1 59 ? -7.016 -13.641 4.887 1 88.75 59 THR B O 1
ATOM 2645 N N . ILE B 1 60 ? -4.871 -13.633 5.441 1 87 60 ILE B N 1
ATOM 2646 C CA . ILE B 1 60 ? -4.793 -15.062 5.73 1 87 60 ILE B CA 1
ATOM 2647 C C . ILE B 1 60 ? -5.348 -15.344 7.125 1 87 60 ILE B C 1
ATOM 2649 O O . ILE B 1 60 ? -4.906 -14.742 8.109 1 87 60 ILE B O 1
ATOM 2653 N N . SER B 1 61 ? -6.41 -16.125 7.156 1 85.38 61 SER B N 1
ATOM 2654 C CA . SER B 1 61 ? -6.992 -16.562 8.422 1 85.38 61 SER B CA 1
ATOM 2655 C C . SER B 1 61 ? -6.539 -17.969 8.781 1 85.38 61 SER B C 1
ATOM 2657 O O . SER B 1 61 ? -6.543 -18.859 7.934 1 85.38 61 SER B O 1
ATOM 2659 N N . LEU B 1 62 ? -6.242 -18.203 9.969 1 81.81 62 LEU B N 1
ATOM 2660 C CA . LEU B 1 62 ? -5.703 -19.5 10.391 1 81.81 62 LEU B CA 1
ATOM 2661 C C . LEU B 1 62 ? -6.816 -20.406 10.898 1 81.81 62 LEU B C 1
ATOM 2663 O O . LEU B 1 62 ? -6.574 -21.594 11.188 1 81.81 62 LEU B O 1
ATOM 2667 N N . LYS B 1 63 ? -8.016 -19.969 10.875 1 80.62 63 LYS B N 1
ATOM 2668 C CA . LYS B 1 63 ? -9.109 -20.812 11.367 1 80.62 63 LYS B CA 1
ATOM 2669 C C . LYS B 1 63 ? -9.828 -21.516 10.211 1 80.62 63 LYS B C 1
ATOM 2671 O O . LYS B 1 63 ? -10.438 -20.859 9.367 1 80.62 63 LYS B O 1
ATOM 2676 N N . ASN B 1 64 ? -9.555 -22.859 10 1 81.5 64 ASN B N 1
ATOM 2677 C CA . ASN B 1 64 ? -10.227 -23.641 8.969 1 81.5 64 ASN B CA 1
ATOM 2678 C C . ASN B 1 64 ? -10.539 -25.062 9.461 1 81.5 64 ASN B C 1
ATOM 2680 O O . ASN B 1 64 ? -9.922 -25.547 10.414 1 81.5 64 ASN B O 1
ATOM 2684 N N . THR B 1 65 ? -11.594 -25.656 8.82 1 83.38 65 THR B N 1
ATOM 2685 C CA . THR B 1 65 ? -11.914 -27.047 9.141 1 83.38 65 THR B CA 1
ATOM 2686 C C . THR B 1 65 ? -10.828 -27.984 8.617 1 83.38 65 THR B C 1
ATOM 2688 O O . THR B 1 65 ? -10.172 -27.688 7.621 1 83.38 65 THR B O 1
ATOM 2691 N N . PRO B 1 66 ? -10.648 -29.109 9.211 1 89.88 66 PRO B N 1
ATOM 2692 C CA . PRO B 1 66 ? -9.641 -30.078 8.766 1 89.88 66 PRO B CA 1
ATOM 2693 C C . PRO B 1 66 ? -9.859 -30.531 7.328 1 89.88 66 PRO B C 1
ATOM 2695 O O . PRO B 1 66 ? -8.898 -30.703 6.574 1 89.88 66 PRO B O 1
ATOM 2698 N N . LYS B 1 67 ? -11.078 -30.75 6.914 1 90.94 67 LYS B N 1
ATOM 2699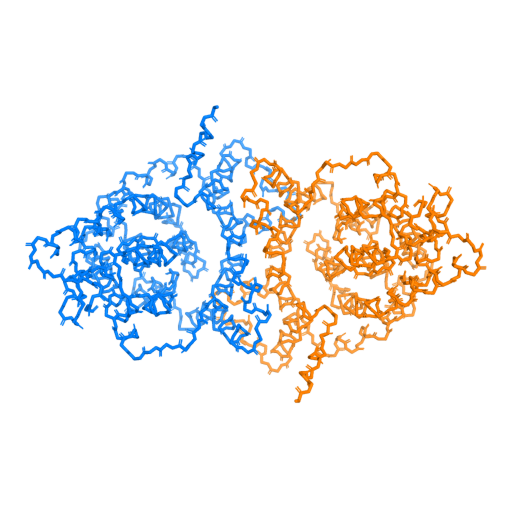 C CA . LYS B 1 67 ? -11.359 -31.188 5.551 1 90.94 67 LYS B CA 1
ATOM 2700 C C . LYS B 1 67 ? -10.977 -30.109 4.535 1 90.94 67 LYS B C 1
ATOM 2702 O O . LYS B 1 67 ? -10.469 -30.422 3.459 1 90.94 67 LYS B O 1
ATOM 2707 N N . ALA B 1 68 ? -11.32 -28.953 4.906 1 91.31 68 ALA B N 1
ATOM 2708 C CA . ALA B 1 68 ? -10.953 -27.828 4.047 1 91.31 68 ALA B CA 1
ATOM 2709 C C . ALA B 1 68 ? -9.438 -27.688 3.939 1 91.31 68 ALA B C 1
ATOM 2711 O O . ALA B 1 68 ? -8.906 -27.422 2.861 1 91.31 68 ALA B O 1
ATOM 2712 N N . VAL B 1 69 ? -8.82 -27.859 5.027 1 94 69 VAL B N 1
ATOM 2713 C CA . VAL B 1 69 ? -7.363 -27.812 5.055 1 94 69 VAL B CA 1
ATOM 2714 C C . VAL B 1 69 ? -6.785 -28.906 4.172 1 94 69 VAL B C 1
ATOM 2716 O O . VAL B 1 69 ? -5.871 -28.672 3.379 1 94 69 VAL B O 1
ATOM 2719 N N . GLY B 1 70 ? -7.312 -30.078 4.312 1 95.19 70 GLY B N 1
ATOM 2720 C CA . GLY B 1 70 ? -6.848 -31.203 3.516 1 95.19 70 GLY B CA 1
ATOM 2721 C C . GLY B 1 70 ? -7.016 -30.984 2.023 1 95.19 70 GLY B C 1
ATOM 2722 O O . GLY B 1 70 ? -6.086 -31.234 1.248 1 95.19 70 GLY B O 1
ATOM 2723 N N . ARG B 1 71 ? -8.148 -30.578 1.599 1 95.19 71 ARG B N 1
ATOM 2724 C CA . ARG B 1 71 ? -8.414 -30.328 0.186 1 95.19 71 ARG B CA 1
ATOM 2725 C C . ARG B 1 71 ? -7.531 -29.203 -0.346 1 95.19 71 ARG B C 1
ATOM 2727 O O . ARG B 1 71 ? -6.949 -29.312 -1.427 1 95.19 71 ARG B O 1
ATOM 2734 N N . GLY B 1 72 ? -7.496 -28.156 0.42 1 95.94 72 GLY B N 1
ATOM 2735 C CA . GLY B 1 72 ? -6.66 -27.031 0.023 1 95.94 72 GLY B CA 1
ATOM 2736 C C . GLY B 1 72 ? -5.195 -27.406 -0.124 1 95.94 72 GLY B C 1
ATOM 2737 O O . GLY B 1 72 ? -4.551 -27.031 -1.104 1 95.94 72 GLY B O 1
ATOM 2738 N N . ALA B 1 73 ? -4.719 -28.109 0.845 1 96.06 73 ALA B N 1
ATOM 2739 C CA . ALA B 1 73 ? -3.324 -28.547 0.811 1 96.06 73 ALA B CA 1
ATOM 2740 C C . ALA B 1 73 ? -3.061 -29.453 -0.386 1 96.06 73 ALA B C 1
ATOM 2742 O O . ALA B 1 73 ? -2.041 -29.312 -1.064 1 96.06 73 ALA B O 1
ATOM 2743 N N . ALA B 1 74 ? -3.953 -30.344 -0.655 1 97.19 74 ALA B N 1
ATOM 2744 C CA . ALA B 1 74 ? -3.777 -31.297 -1.748 1 97.19 74 ALA B CA 1
ATOM 2745 C C . ALA B 1 74 ? -3.693 -30.578 -3.092 1 97.19 74 ALA B C 1
ATOM 2747 O O . ALA B 1 74 ? -2.793 -30.844 -3.893 1 97.19 74 ALA B O 1
ATOM 2748 N N . ILE B 1 75 ? -4.543 -29.703 -3.293 1 97.19 75 ILE B N 1
ATOM 2749 C CA . ILE B 1 75 ? -4.609 -29.109 -4.621 1 97.19 75 ILE B CA 1
ATOM 2750 C C . ILE B 1 75 ? -3.475 -28.094 -4.793 1 97.19 75 ILE B C 1
ATOM 2752 O O . ILE B 1 75 ? -2.861 -28.016 -5.859 1 97.19 75 ILE B O 1
ATOM 2756 N N . ILE B 1 76 ? -3.152 -27.344 -3.75 1 96.62 76 ILE B N 1
ATOM 2757 C CA . ILE B 1 76 ? -2.121 -26.328 -3.912 1 96.62 76 ILE B CA 1
ATOM 2758 C C . ILE B 1 76 ? -0.746 -26.984 -3.971 1 96.62 76 ILE B C 1
ATOM 2760 O O . ILE B 1 76 ? 0.126 -26.562 -4.727 1 96.62 76 ILE B O 1
ATOM 2764 N N . LEU B 1 77 ? -0.526 -28 -3.207 1 97.06 77 LEU B N 1
ATOM 2765 C CA . LEU B 1 77 ? 0.752 -28.703 -3.236 1 97.06 77 LEU B CA 1
ATOM 2766 C C . LEU B 1 77 ? 0.952 -29.406 -4.57 1 97.06 77 LEU B C 1
ATOM 2768 O O . LEU B 1 77 ? 2.078 -29.516 -5.062 1 97.06 77 LEU B O 1
ATOM 2772 N N . SER B 1 78 ? -0.087 -29.922 -5.098 1 97.56 78 SER B N 1
ATOM 2773 C CA . SER B 1 78 ? 0.027 -30.547 -6.414 1 97.56 78 SER B CA 1
ATOM 2774 C C . SER B 1 78 ? 0.411 -29.531 -7.477 1 97.56 78 SER B C 1
ATOM 2776 O O . SER B 1 78 ? 1.246 -29.812 -8.344 1 97.56 78 SER B O 1
ATOM 2778 N N . LYS B 1 79 ? -0.21 -28.422 -7.395 1 96.62 79 LYS B N 1
ATOM 2779 C CA . LYS B 1 79 ? 0.102 -27.359 -8.336 1 96.62 79 LYS B CA 1
ATOM 2780 C C . LYS B 1 79 ? 1.56 -26.922 -8.211 1 96.62 79 LYS B C 1
ATOM 2782 O O . LYS B 1 79 ? 2.248 -26.734 -9.211 1 96.62 79 LYS B O 1
ATOM 2787 N N . ILE B 1 80 ? 2.027 -26.734 -7.008 1 96.94 80 ILE B N 1
ATOM 2788 C CA . ILE B 1 80 ? 3.412 -26.375 -6.738 1 96.94 80 ILE B CA 1
ATOM 2789 C C . ILE B 1 80 ? 4.348 -27.453 -7.262 1 96.94 80 ILE B C 1
ATOM 2791 O O . ILE B 1 80 ? 5.344 -27.172 -7.926 1 96.94 80 ILE B O 1
ATOM 2795 N N . ALA B 1 81 ? 4.02 -28.688 -7.008 1 97.56 81 ALA B N 1
ATOM 2796 C CA . ALA B 1 81 ? 4.852 -29.812 -7.438 1 97.56 81 ALA B CA 1
ATOM 2797 C C . ALA B 1 81 ? 4.988 -29.844 -8.953 1 97.56 81 ALA B C 1
ATOM 2799 O O . ALA B 1 81 ? 6.09 -30 -9.484 1 97.56 81 ALA B O 1
ATOM 2800 N N . VAL B 1 82 ? 3.9 -29.703 -9.633 1 98 82 VAL B N 1
ATOM 2801 C CA . VAL B 1 82 ? 3.914 -29.734 -11.094 1 98 82 VAL B CA 1
ATOM 2802 C C . VAL B 1 82 ? 4.781 -28.578 -11.617 1 98 82 VAL B C 1
ATOM 2804 O O . VAL B 1 82 ? 5.586 -28.781 -12.531 1 98 82 VAL B O 1
ATOM 2807 N N . SER B 1 83 ? 4.582 -27.438 -11.055 1 97.88 83 SER B N 1
ATOM 2808 C CA . SER B 1 83 ? 5.332 -26.266 -11.492 1 97.88 83 SER B CA 1
ATOM 2809 C C . SER B 1 83 ? 6.828 -26.438 -11.266 1 97.88 83 SER B C 1
ATOM 2811 O O . SER B 1 83 ? 7.637 -26.141 -12.141 1 97.88 83 SER B O 1
ATOM 2813 N N . VAL B 1 84 ? 7.191 -26.953 -10.125 1 97.44 84 VAL B N 1
ATOM 2814 C CA . VAL B 1 84 ? 8.594 -27.125 -9.758 1 97.44 84 VAL B CA 1
ATOM 2815 C C . VAL B 1 84 ? 9.227 -28.188 -10.648 1 97.44 84 VAL B C 1
ATOM 2817 O O . VAL B 1 84 ? 10.328 -28 -11.164 1 97.44 84 VAL B O 1
ATOM 2820 N N . ILE B 1 85 ? 8.562 -29.297 -10.812 1 98.12 85 ILE B N 1
ATOM 2821 C CA . ILE B 1 85 ? 9.086 -30.391 -11.641 1 98.12 85 ILE B CA 1
ATOM 2822 C C . ILE B 1 85 ? 9.281 -29.891 -13.07 1 98.12 85 ILE B C 1
ATOM 2824 O O . ILE B 1 85 ? 10.359 -30.062 -13.648 1 98.12 85 ILE B O 1
ATOM 2828 N N . LEU B 1 86 ? 8.305 -29.25 -13.633 1 98 86 LEU B N 1
ATOM 2829 C CA . LEU B 1 86 ? 8.398 -28.734 -15 1 98 86 L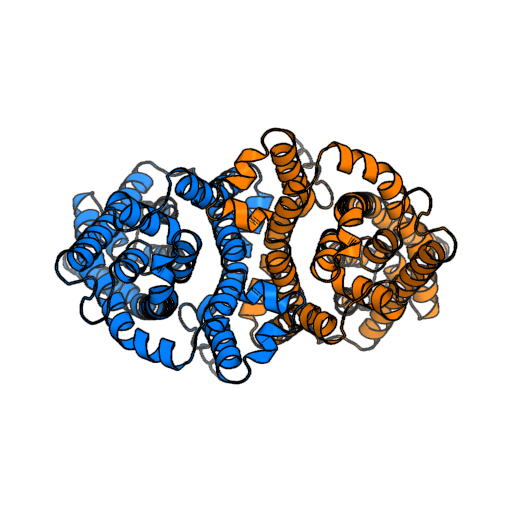EU B CA 1
ATOM 2830 C C . LEU B 1 86 ? 9.5 -27.688 -15.109 1 98 86 LEU B C 1
ATOM 2832 O O . LEU B 1 86 ? 10.289 -27.703 -16.062 1 98 86 LEU B O 1
ATOM 2836 N N . GLY B 1 87 ? 9.5 -26.734 -14.18 1 97.88 87 GLY B N 1
ATOM 2837 C CA . GLY B 1 87 ? 10.516 -25.703 -14.188 1 97.88 87 GLY B CA 1
ATOM 2838 C C . GLY B 1 87 ? 11.93 -26.234 -14.102 1 97.88 87 GLY B C 1
ATOM 2839 O O . GLY B 1 87 ? 12.812 -25.812 -14.844 1 97.88 87 GLY B O 1
ATOM 2840 N N . LEU B 1 88 ? 12.117 -27.203 -13.258 1 96.94 88 LEU B N 1
ATOM 2841 C CA . LEU B 1 88 ? 13.453 -27.766 -13.078 1 96.94 88 LEU B CA 1
ATOM 2842 C C . LEU B 1 88 ? 13.859 -28.578 -14.297 1 96.94 88 LEU B C 1
ATOM 2844 O O . LEU B 1 88 ? 15.039 -28.609 -14.664 1 96.94 88 LEU B O 1
ATOM 2848 N N . LEU B 1 89 ? 12.938 -29.297 -14.859 1 97.81 89 LEU B N 1
ATOM 2849 C CA . LEU B 1 89 ? 13.219 -30.016 -16.094 1 97.81 89 LEU B CA 1
ATOM 2850 C C . LEU B 1 89 ? 13.695 -29.047 -17.188 1 97.81 89 LEU B C 1
ATOM 2852 O O . LEU B 1 89 ? 14.656 -29.344 -17.906 1 97.81 89 LEU B O 1
ATOM 2856 N N . VAL B 1 90 ? 13.047 -27.953 -17.266 1 97.88 90 VAL B N 1
ATOM 2857 C CA . VAL B 1 90 ? 13.414 -26.953 -18.266 1 97.88 90 VAL B CA 1
ATOM 2858 C C . VAL B 1 90 ? 14.781 -26.359 -17.938 1 97.88 90 VAL B C 1
ATOM 2860 O O . VAL B 1 90 ? 15.617 -26.188 -18.812 1 97.88 90 VAL B O 1
ATOM 2863 N N . ALA B 1 91 ? 15.016 -26.094 -16.703 1 96.81 91 ALA B N 1
ATOM 2864 C CA . ALA B 1 91 ? 16.281 -25.5 -16.266 1 96.81 91 ALA B CA 1
ATOM 2865 C C . ALA B 1 91 ? 17.438 -26.438 -16.516 1 96.81 91 ALA B C 1
ATOM 2867 O O . ALA B 1 91 ? 18.516 -26.016 -16.922 1 96.81 91 ALA B O 1
ATOM 2868 N N . LYS B 1 92 ? 17.297 -27.688 -16.328 1 95.94 92 LYS B N 1
ATOM 2869 C CA . LYS B 1 92 ? 18.406 -28.641 -16.312 1 95.94 92 LYS B CA 1
ATOM 2870 C C . LYS B 1 92 ? 18.547 -29.328 -17.672 1 95.94 92 LYS B C 1
ATOM 2872 O O . LYS B 1 92 ? 19.672 -29.672 -18.078 1 95.94 92 LYS B O 1
ATOM 2877 N N . LEU B 1 93 ? 17.422 -29.484 -18.375 1 97.19 93 LEU B N 1
ATOM 2878 C CA . LEU B 1 93 ? 17.5 -30.312 -19.562 1 97.19 93 LEU B CA 1
ATOM 2879 C C . LEU B 1 93 ? 17.344 -29.469 -20.828 1 97.19 93 LEU B C 1
ATOM 2881 O O . LEU B 1 93 ? 17.734 -29.891 -21.906 1 97.19 93 LEU B O 1
ATOM 2885 N N . LEU B 1 94 ? 16.797 -28.297 -20.703 1 97.62 94 LEU B N 1
ATOM 2886 C CA . LEU B 1 94 ? 16.484 -27.547 -21.906 1 97.62 94 LEU B CA 1
ATOM 2887 C C . LEU B 1 94 ? 17.172 -26.172 -21.891 1 97.62 94 LEU B C 1
ATOM 2889 O O . LEU B 1 94 ? 16.641 -25.203 -22.438 1 97.62 94 LEU B O 1
ATOM 2893 N N . GLY B 1 95 ? 18.281 -26.094 -21.109 1 95.69 95 GLY B N 1
ATOM 2894 C CA . GLY B 1 95 ? 19.016 -24.844 -21.078 1 95.69 95 GLY B CA 1
ATOM 2895 C C . GLY B 1 95 ? 18.203 -23.672 -20.547 1 95.69 95 GLY B C 1
ATOM 2896 O O . GLY B 1 95 ? 18.375 -22.531 -20.984 1 95.69 95 GLY B O 1
ATOM 2897 N N . ASP B 1 96 ? 17.188 -23.922 -19.781 1 96.94 96 ASP B N 1
ATOM 2898 C CA . ASP B 1 96 ? 16.312 -22.953 -19.125 1 96.94 96 ASP B CA 1
ATOM 2899 C C . ASP B 1 96 ? 15.508 -22.172 -20.156 1 96.94 96 ASP B C 1
ATOM 2901 O O . ASP B 1 96 ? 15.297 -20.969 -20 1 96.94 96 ASP B O 1
ATOM 2905 N N . ASN B 1 97 ? 15.156 -22.875 -21.172 1 97 97 ASN B N 1
ATOM 2906 C CA . ASN B 1 97 ? 14.375 -22.281 -22.25 1 97 97 ASN B CA 1
ATOM 2907 C C . ASN B 1 97 ? 13.461 -23.312 -22.906 1 97 97 ASN B C 1
ATOM 2909 O O . ASN B 1 97 ? 13.891 -24.047 -23.797 1 97 97 ASN B O 1
ATOM 2913 N N . PHE B 1 98 ? 12.289 -23.328 -22.531 1 97.75 98 PHE B N 1
ATOM 2914 C CA . PHE B 1 98 ? 11.258 -24.125 -23.203 1 97.75 98 PHE B CA 1
ATOM 2915 C C . PHE B 1 98 ? 10.32 -23.234 -24 1 97.75 98 PHE B C 1
ATOM 2917 O O . PHE B 1 98 ? 9.336 -22.719 -23.453 1 97.75 98 PHE B O 1
ATOM 2924 N N . LEU B 1 99 ? 10.57 -23.062 -25.344 1 96.69 99 LEU B N 1
ATOM 2925 C CA . LEU B 1 99 ? 9.797 -22.203 -26.234 1 96.69 99 LEU B CA 1
ATOM 2926 C C . LEU B 1 99 ? 9.695 -20.797 -25.672 1 96.69 99 LEU B C 1
ATOM 2928 O O . LEU B 1 99 ? 8.617 -20.188 -25.672 1 96.69 99 LEU B O 1
ATOM 2932 N N . GLY B 1 100 ? 10.758 -20.359 -25 1 95.94 100 GLY B N 1
ATOM 2933 C CA . GLY B 1 100 ? 10.828 -19 -24.469 1 95.94 100 GLY B CA 1
ATOM 2934 C C . GLY B 1 100 ? 10.594 -18.938 -22.969 1 95.94 100 GLY B C 1
ATOM 2935 O O . GLY B 1 100 ? 10.828 -17.891 -22.344 1 95.94 100 GLY B O 1
ATOM 2936 N N . LEU B 1 101 ? 10.242 -20.031 -22.375 1 97.94 101 LEU B N 1
ATOM 2937 C CA . LEU B 1 101 ? 9.891 -20.047 -20.953 1 97.94 101 LEU B CA 1
ATOM 2938 C C . LEU B 1 101 ? 11.062 -20.531 -20.109 1 97.94 101 LEU B C 1
ATOM 2940 O O . LEU B 1 101 ? 11.617 -21.594 -20.375 1 97.94 101 LEU B O 1
ATOM 2944 N N . SER B 1 102 ? 11.383 -19.75 -19.156 1 97.56 102 SER B N 1
ATOM 2945 C CA . SER B 1 102 ? 12.398 -20.141 -18.172 1 97.56 102 SER B CA 1
ATOM 2946 C C . SER B 1 102 ? 11.766 -20.828 -16.984 1 97.56 102 SER B C 1
ATOM 2948 O O . SER B 1 102 ? 10.539 -20.828 -16.812 1 97.56 102 SER B O 1
ATOM 2950 N N . ALA B 1 103 ? 12.633 -21.453 -16.156 1 97.81 103 ALA B N 1
ATOM 2951 C CA . ALA B 1 103 ? 12.172 -22.047 -14.898 1 97.81 103 ALA B CA 1
ATOM 2952 C C . ALA B 1 103 ? 11.516 -21 -14 1 97.81 103 ALA B C 1
ATOM 2954 O O . ALA B 1 103 ? 10.516 -21.281 -13.336 1 97.81 103 ALA B O 1
ATOM 2955 N N . LEU B 1 104 ? 12.086 -19.797 -13.977 1 97.44 104 LEU B N 1
ATOM 2956 C CA . LEU B 1 104 ? 11.539 -18.703 -13.195 1 97.44 104 LEU B CA 1
ATOM 2957 C C . LEU B 1 104 ? 10.102 -18.391 -13.609 1 97.44 104 LEU B C 1
ATOM 2959 O O . LEU B 1 104 ? 9.211 -18.281 -12.766 1 97.44 104 LEU B O 1
ATOM 2963 N N . ALA B 1 105 ? 9.891 -18.281 -14.883 1 97.94 105 ALA B N 1
ATOM 2964 C CA . ALA B 1 105 ? 8.555 -17.969 -15.398 1 97.94 105 ALA B CA 1
ATOM 2965 C C . ALA B 1 105 ? 7.57 -19.094 -15.102 1 97.94 105 ALA B C 1
ATOM 2967 O O . ALA B 1 105 ? 6.441 -18.844 -14.672 1 97.94 105 ALA B O 1
ATOM 2968 N N . ILE B 1 106 ? 8.008 -20.297 -15.312 1 98.31 106 ILE B N 1
ATOM 2969 C CA . ILE B 1 106 ? 7.137 -21.469 -15.172 1 98.31 106 ILE B CA 1
ATOM 2970 C C . ILE B 1 106 ? 6.738 -21.641 -13.703 1 98.31 106 ILE B C 1
ATOM 2972 O O . ILE B 1 106 ? 5.547 -21.672 -13.383 1 98.31 106 ILE B O 1
ATOM 2976 N N . ILE B 1 107 ? 7.684 -21.688 -12.82 1 97.88 107 ILE B N 1
ATOM 2977 C CA . ILE B 1 107 ? 7.395 -21.891 -11.398 1 97.88 107 ILE B CA 1
ATOM 2978 C C . ILE B 1 107 ? 6.652 -20.672 -10.852 1 97.88 107 ILE B C 1
ATOM 2980 O O . ILE B 1 107 ? 5.691 -20.812 -10.094 1 97.88 107 ILE B O 1
ATOM 2984 N N . GLY B 1 108 ? 7.102 -19.531 -11.234 1 97.12 108 GLY B N 1
ATOM 2985 C CA . GLY B 1 108 ? 6.496 -18.297 -10.766 1 97.12 108 GLY B CA 1
ATOM 2986 C C . GLY B 1 108 ? 5.02 -18.188 -11.102 1 97.12 108 GLY B C 1
ATOM 2987 O O . GLY B 1 108 ? 4.23 -17.672 -10.305 1 97.12 108 GLY B O 1
ATOM 2988 N N . ALA B 1 109 ? 4.641 -18.609 -12.234 1 97.62 109 ALA B N 1
ATOM 2989 C CA . ALA B 1 109 ? 3.26 -18.484 -12.695 1 97.62 109 ALA B CA 1
ATOM 2990 C C . ALA B 1 109 ? 2.402 -19.641 -12.18 1 97.62 109 ALA B C 1
ATOM 2992 O O . ALA B 1 109 ? 1.286 -19.422 -11.703 1 97.62 109 ALA B O 1
ATOM 2993 N N . MET B 1 110 ? 2.922 -20.797 -12.281 1 97.62 110 MET B N 1
ATOM 2994 C CA . MET B 1 110 ? 2.094 -21.984 -12.125 1 97.62 110 MET B CA 1
ATOM 2995 C C . MET B 1 110 ? 1.939 -22.359 -10.648 1 97.62 110 MET B C 1
ATOM 2997 O O . MET B 1 110 ? 1.034 -23.109 -10.281 1 97.62 110 MET B O 1
ATOM 3001 N N . SER B 1 111 ? 2.791 -21.875 -9.789 1 96.75 111 SER B N 1
ATOM 3002 C CA . SER B 1 111 ? 2.803 -22.312 -8.398 1 96.75 111 SER B CA 1
ATOM 3003 C C . SER B 1 111 ? 1.77 -21.562 -7.57 1 96.75 111 SER B C 1
ATOM 3005 O O . SER B 1 111 ? 1.493 -21.922 -6.426 1 96.75 111 SER B O 1
ATOM 3007 N N . VAL B 1 112 ? 1.176 -20.547 -8.156 1 95.06 112 VAL B N 1
ATOM 3008 C CA . VAL B 1 112 ? 0.207 -19.75 -7.402 1 95.06 112 VAL B CA 1
ATOM 3009 C C . VAL B 1 112 ? -1.114 -19.688 -8.164 1 95.06 112 VAL B C 1
ATOM 3011 O O . VAL B 1 112 ? -1.177 -20.062 -9.344 1 95.06 112 VAL B O 1
ATOM 3014 N N . ALA B 1 113 ? -2.16 -19.297 -7.387 1 94.81 113 ALA B N 1
ATOM 3015 C CA . ALA B 1 113 ? -3.486 -19.266 -7.996 1 94.81 113 ALA B CA 1
ATOM 3016 C C . ALA B 1 113 ? -4.258 -18.031 -7.566 1 94.81 113 ALA B C 1
ATOM 3018 O O . ALA B 1 113 ? -4.012 -17.469 -6.492 1 94.81 113 ALA B O 1
ATOM 3019 N N . ASN B 1 114 ? -5.141 -17.609 -8.445 1 92.06 114 ASN B N 1
ATOM 3020 C CA . ASN B 1 114 ? -6.074 -16.531 -8.141 1 92.06 114 ASN B CA 1
ATOM 3021 C C . ASN B 1 114 ? -7.168 -17 -7.18 1 92.06 114 ASN B C 1
ATOM 3023 O O . ASN B 1 114 ? -8.211 -17.5 -7.613 1 92.06 114 ASN B O 1
ATOM 3027 N N . ASN B 1 115 ? -7.039 -16.703 -5.965 1 91.38 115 ASN B N 1
ATOM 3028 C CA . ASN B 1 115 ? -7.922 -17.234 -4.93 1 91.38 115 ASN B CA 1
ATOM 3029 C C . ASN B 1 115 ? -9.266 -16.516 -4.914 1 91.38 115 ASN B C 1
ATOM 3031 O O . ASN B 1 115 ? -10.273 -17.078 -4.496 1 91.38 115 ASN B O 1
ATOM 3035 N N . ALA B 1 116 ? -9.25 -15.297 -5.328 1 85.31 116 ALA B N 1
ATOM 3036 C CA . ALA B 1 116 ? -10.539 -14.617 -5.477 1 85.31 116 ALA B CA 1
ATOM 3037 C C . ALA B 1 116 ? -11.391 -15.297 -6.543 1 85.31 116 ALA B C 1
ATOM 3039 O O . ALA B 1 116 ? -12.594 -15.508 -6.34 1 85.31 116 ALA B O 1
ATOM 3040 N N . MET B 1 117 ? -10.758 -15.539 -7.605 1 89.75 117 MET B N 1
ATOM 3041 C CA . MET B 1 117 ? -11.453 -16.234 -8.68 1 89.75 117 MET B CA 1
ATOM 3042 C C . MET B 1 117 ? -11.867 -17.641 -8.234 1 89.75 117 MET B C 1
ATOM 3044 O O . MET B 1 117 ? -12.977 -18.078 -8.523 1 89.75 117 MET B O 1
ATOM 3048 N N . TYR B 1 118 ? -10.992 -18.297 -7.566 1 95.12 118 TYR B N 1
ATOM 3049 C CA . TYR B 1 118 ? -11.305 -19.594 -7.004 1 95.12 118 TYR B CA 1
ATOM 3050 C C . TYR B 1 118 ? -12.562 -19.547 -6.148 1 95.12 118 TYR B C 1
ATOM 3052 O O . TYR B 1 118 ? -13.469 -20.375 -6.312 1 95.12 118 TYR B O 1
ATOM 3060 N N . ALA B 1 119 ? -12.656 -18.656 -5.281 1 91.25 119 ALA B N 1
ATOM 3061 C CA . ALA B 1 119 ? -13.797 -18.516 -4.375 1 91.25 119 ALA B CA 1
ATOM 3062 C C . ALA B 1 119 ? -15.086 -18.266 -5.152 1 91.25 119 ALA B C 1
ATOM 3064 O O . ALA B 1 119 ? -16.141 -18.812 -4.812 1 91.25 119 ALA B O 1
ATOM 3065 N N . GLY B 1 120 ? -14.984 -17.469 -6.113 1 89.31 120 GLY B N 1
ATOM 3066 C CA . GLY B 1 120 ? -16.156 -17.219 -6.938 1 89.31 120 GLY B CA 1
ATOM 3067 C C . GLY B 1 120 ? -16.641 -18.438 -7.684 1 89.31 120 GLY B C 1
ATOM 3068 O O . GLY B 1 120 ? -17.859 -18.672 -7.777 1 89.31 120 GLY B O 1
ATOM 3069 N N . ILE B 1 121 ? -15.734 -19.141 -8.203 1 93.25 121 ILE B N 1
ATOM 3070 C CA . ILE B 1 121 ? -16.062 -20.312 -8.992 1 93.25 121 ILE B CA 1
ATOM 3071 C C . ILE B 1 121 ? -16.703 -21.375 -8.086 1 93.25 121 ILE B C 1
ATOM 3073 O O . ILE B 1 121 ? -17.719 -21.969 -8.438 1 93.25 121 ILE B O 1
ATOM 3077 N N . VAL B 1 122 ? -16.125 -21.578 -6.957 1 93.69 122 VAL B N 1
ATOM 3078 C CA . VAL B 1 122 ? -16.609 -22.656 -6.098 1 93.69 122 VAL B CA 1
ATOM 3079 C C . VAL B 1 122 ? -17.938 -22.25 -5.457 1 93.69 122 VAL B C 1
ATOM 3081 O O . VAL B 1 122 ? -18.719 -23.109 -5.039 1 93.69 122 VAL B O 1
ATOM 3084 N N . ASP B 1 123 ? -18.141 -21.031 -5.32 1 89.75 123 ASP B N 1
ATOM 3085 C CA . ASP B 1 123 ? -19.438 -20.578 -4.84 1 89.75 123 ASP B CA 1
ATOM 3086 C C . ASP B 1 123 ? -20.562 -21.062 -5.754 1 89.75 123 ASP B C 1
ATOM 3088 O O . ASP B 1 123 ? -21.688 -21.281 -5.297 1 89.75 123 ASP B O 1
ATOM 3092 N N . VAL B 1 124 ? -20.281 -21.25 -6.984 1 91.12 124 VAL B N 1
ATOM 3093 C CA . VAL B 1 124 ? -21.266 -21.656 -7.977 1 91.12 124 VAL B CA 1
ATOM 3094 C C . VAL B 1 124 ? -21.234 -23.188 -8.133 1 91.12 124 VAL B C 1
ATOM 3096 O O . VAL B 1 124 ? -22.281 -23.828 -8.133 1 91.12 124 VAL B O 1
ATOM 3099 N N . TYR B 1 125 ? -20.078 -23.719 -8.133 1 93.62 125 TYR B N 1
ATOM 3100 C CA . TYR B 1 125 ? -19.969 -25.109 -8.57 1 93.62 125 TYR B CA 1
ATOM 3101 C C . TYR B 1 125 ? -19.594 -26.016 -7.414 1 93.62 125 TYR B C 1
ATOM 3103 O O . TYR B 1 125 ? -19.734 -27.234 -7.496 1 93.62 125 TYR B O 1
ATOM 3111 N N . GLY B 1 126 ? -18.984 -25.422 -6.379 1 93.75 126 GLY B N 1
ATOM 3112 C CA . GLY B 1 126 ? -18.391 -26.234 -5.324 1 93.75 126 GLY B CA 1
ATOM 3113 C C . GLY B 1 126 ? -19.266 -26.328 -4.082 1 93.75 126 GLY B C 1
ATOM 3114 O O . GLY B 1 126 ? -20.453 -26.016 -4.129 1 93.75 126 GLY B O 1
ATOM 3115 N N . ASN B 1 127 ? -18.75 -26.906 -3.008 1 93.44 127 ASN B N 1
ATOM 3116 C CA . ASN B 1 127 ? -19.406 -27.031 -1.712 1 93.44 127 ASN B CA 1
ATOM 3117 C C . ASN B 1 127 ? -18.656 -26.266 -0.624 1 93.44 127 ASN B C 1
ATOM 3119 O O . ASN B 1 127 ? -17.75 -25.5 -0.919 1 93.44 127 ASN B O 1
ATOM 3123 N N . GLU B 1 128 ? -18.984 -26.516 0.581 1 90.88 128 GLU B N 1
ATOM 3124 C CA . GLU B 1 128 ? -18.438 -25.75 1.697 1 90.88 128 GLU B CA 1
ATOM 3125 C C . GLU B 1 128 ? -16.969 -26.109 1.938 1 90.88 128 GLU B C 1
ATOM 3127 O O . GLU B 1 128 ? -16.188 -25.266 2.352 1 90.88 128 GLU B O 1
ATOM 3132 N N . ILE B 1 129 ? -16.641 -27.281 1.694 1 93.62 129 ILE B N 1
ATOM 3133 C CA . ILE B 1 129 ? -15.266 -27.703 1.855 1 93.62 129 ILE B CA 1
ATOM 3134 C C . ILE B 1 129 ? -14.383 -27.016 0.82 1 93.62 129 ILE B C 1
ATOM 3136 O O . ILE B 1 129 ? -13.297 -26.531 1.147 1 93.62 129 ILE B O 1
ATOM 3140 N N . ASP B 1 130 ? -14.898 -26.984 -0.407 1 95.12 130 ASP B N 1
ATOM 3141 C CA . ASP B 1 130 ? -14.188 -26.281 -1.469 1 95.12 130 ASP B CA 1
ATOM 3142 C C . ASP B 1 130 ? -14 -24.812 -1.115 1 95.12 130 ASP B C 1
ATOM 3144 O O . ASP B 1 130 ? -12.93 -24.25 -1.346 1 95.12 130 ASP B O 1
ATOM 3148 N N . ALA B 1 131 ? -15.031 -24.266 -0.589 1 90.94 131 ALA B N 1
ATOM 3149 C CA . ALA B 1 131 ? -14.984 -22.844 -0.224 1 90.94 131 ALA B CA 1
ATOM 3150 C C . ALA B 1 131 ? -13.977 -22.609 0.895 1 90.94 131 ALA B C 1
ATOM 3152 O O . ALA B 1 131 ? -13.25 -21.609 0.876 1 90.94 131 ALA B O 1
ATOM 3153 N N . GLY B 1 132 ? -13.922 -23.453 1.82 1 89.38 132 GLY B N 1
ATOM 3154 C CA . GLY B 1 132 ? -12.984 -23.328 2.93 1 89.38 132 GLY B CA 1
ATOM 3155 C C . GLY B 1 132 ? -11.539 -23.547 2.523 1 89.38 132 GLY B C 1
ATOM 3156 O O . GLY B 1 132 ? -10.625 -23.062 3.189 1 89.38 132 GLY B O 1
ATOM 3157 N N . ALA B 1 133 ? -11.305 -24.188 1.453 1 93.75 133 ALA B N 1
ATOM 3158 C CA . ALA B 1 133 ? -9.961 -24.516 0.984 1 93.75 133 ALA B CA 1
ATOM 3159 C C . ALA B 1 133 ? -9.211 -23.25 0.55 1 93.75 133 ALA B C 1
ATOM 3161 O O . ALA B 1 133 ? -7.98 -23.25 0.484 1 93.75 133 ALA B O 1
ATOM 3162 N N . VAL B 1 134 ? -9.922 -22.266 0.301 1 89.62 134 VAL B N 1
ATOM 3163 C CA . VAL B 1 134 ? -9.336 -21.016 -0.167 1 89.62 134 VAL B CA 1
ATOM 3164 C C . VAL B 1 134 ? -8.352 -20.5 0.875 1 89.62 134 VAL B C 1
ATOM 3166 O O . VAL B 1 134 ? -7.316 -19.922 0.527 1 89.62 134 VAL B O 1
ATOM 3169 N N . GLY B 1 135 ? -8.641 -20.672 2.086 1 86.69 135 GLY B N 1
ATOM 3170 C CA . GLY B 1 135 ? -7.762 -20.219 3.156 1 86.69 135 GLY B CA 1
ATOM 3171 C C . GLY B 1 135 ? -6.383 -20.859 3.104 1 86.69 135 GLY B C 1
ATOM 3172 O O . GLY B 1 135 ? -5.383 -20.203 3.414 1 86.69 135 GLY B O 1
ATOM 3173 N N . ILE B 1 136 ? -6.316 -22.047 2.621 1 90.75 136 ILE B N 1
ATOM 3174 C CA . ILE B 1 136 ? -5.055 -22.781 2.564 1 90.75 136 ILE B CA 1
ATOM 3175 C C . ILE B 1 136 ? -4.312 -22.438 1.275 1 90.75 136 ILE B C 1
ATOM 3177 O O . ILE B 1 136 ? -3.096 -22.234 1.286 1 90.75 136 ILE B O 1
ATOM 3181 N N . THR B 1 137 ? -5.027 -22.344 0.251 1 91.88 137 THR B N 1
ATOM 3182 C CA . THR B 1 137 ? -4.395 -22.078 -1.039 1 91.88 137 THR B CA 1
ATOM 3183 C C . THR B 1 137 ? -3.82 -20.672 -1.09 1 91.88 137 THR B C 1
ATOM 3185 O O . THR B 1 137 ? -2.865 -20.406 -1.825 1 91.88 137 THR B O 1
ATOM 3188 N N . THR B 1 138 ? -4.34 -19.781 -0.247 1 88.38 138 THR B N 1
ATOM 3189 C CA . THR B 1 138 ? -3.859 -18.391 -0.182 1 88.38 138 THR B CA 1
ATOM 3190 C C . THR B 1 138 ? -2.469 -18.344 0.446 1 88.38 138 THR B C 1
ATOM 3192 O O . THR B 1 138 ? -1.754 -17.344 0.291 1 88.38 138 THR B O 1
ATOM 3195 N N . LEU B 1 139 ? -2.047 -19.375 1.072 1 86.38 139 LEU B N 1
ATOM 3196 C CA . LEU B 1 139 ? -0.733 -19.422 1.705 1 86.38 139 LEU B CA 1
ATOM 3197 C C . LEU B 1 139 ? 0.373 -19.484 0.658 1 86.38 139 LEU B C 1
ATOM 3199 O O . LEU B 1 139 ? 1.528 -19.172 0.945 1 86.38 139 LEU B O 1
ATOM 3203 N N . SER B 1 140 ? 0.004 -19.922 -0.467 1 88.62 140 SER B N 1
ATOM 3204 C CA . SER B 1 140 ? 0.962 -19.953 -1.567 1 88.62 140 SER B CA 1
ATOM 3205 C C . SER B 1 140 ? 1.069 -18.594 -2.248 1 88.62 140 SER B C 1
ATOM 3207 O O . SER B 1 140 ? 0.226 -18.25 -3.074 1 88.62 140 SER B O 1
ATOM 3209 N N . VAL B 1 141 ? 2.137 -17.953 -1.883 1 82 141 VAL B N 1
ATOM 3210 C CA . VAL B 1 141 ? 2.359 -16.625 -2.457 1 82 141 VAL B CA 1
ATOM 3211 C C . VAL B 1 141 ? 3.523 -16.688 -3.443 1 82 141 VAL B C 1
ATOM 3213 O O . VAL B 1 141 ? 4.457 -17.469 -3.27 1 82 141 VAL B O 1
ATOM 3216 N N . GLY B 1 142 ? 3.439 -15.859 -4.461 1 77.19 142 GLY B N 1
ATOM 3217 C CA . GLY B 1 142 ? 4.266 -15.977 -5.648 1 77.19 142 GLY B CA 1
ATOM 3218 C C . GLY B 1 142 ? 5.754 -15.945 -5.348 1 77.19 142 GLY B C 1
ATOM 3219 O O . GLY B 1 142 ? 6.465 -16.922 -5.578 1 77.19 142 GLY B O 1
ATOM 3220 N N . PRO B 1 143 ? 6.289 -14.922 -4.734 1 86.81 143 PRO B N 1
ATOM 3221 C CA . PRO B 1 143 ? 7.75 -14.836 -4.637 1 86.81 143 PRO B CA 1
ATOM 3222 C C . PRO B 1 143 ? 8.344 -15.906 -3.723 1 86.81 143 PRO B C 1
ATOM 3224 O O . PRO B 1 143 ? 9.438 -16.406 -3.984 1 86.81 143 PRO B O 1
ATOM 3227 N N . MET B 1 144 ? 7.605 -16.344 -2.82 1 86.12 144 MET B N 1
ATOM 3228 C CA . MET B 1 144 ? 8.148 -17.25 -1.803 1 86.12 144 MET B CA 1
ATOM 3229 C C . MET B 1 144 ? 8.352 -18.656 -2.365 1 86.12 144 MET B C 1
ATOM 3231 O O . MET B 1 144 ? 9.414 -19.234 -2.197 1 86.12 144 MET B O 1
ATOM 3235 N N . VAL B 1 145 ? 7.418 -19.172 -3.014 1 90.31 145 VAL B N 1
ATOM 3236 C CA . VAL B 1 145 ? 7.48 -20.531 -3.52 1 90.31 145 VAL B CA 1
ATOM 3237 C C . VAL B 1 145 ? 8.555 -20.641 -4.602 1 90.31 145 VAL B C 1
ATOM 3239 O O . VAL B 1 145 ? 9.359 -21.562 -4.598 1 90.31 145 VAL B O 1
ATOM 3242 N N . THR B 1 146 ? 8.531 -19.719 -5.434 1 94.31 146 THR B N 1
ATOM 3243 C CA . THR B 1 146 ? 9.492 -19.703 -6.531 1 94.31 146 THR B CA 1
ATOM 3244 C C . THR B 1 146 ? 10.914 -19.578 -6.004 1 94.31 146 THR B C 1
ATOM 3246 O O . THR B 1 146 ? 11.812 -20.312 -6.422 1 94.31 146 THR B O 1
ATOM 3249 N N . MET B 1 147 ? 11.133 -18.672 -5.113 1 92.31 147 MET B N 1
ATOM 3250 C CA . MET B 1 147 ? 12.453 -18.438 -4.547 1 92.31 147 MET B CA 1
ATOM 3251 C C . MET B 1 147 ? 12.945 -19.656 -3.775 1 92.31 147 MET B C 1
ATOM 3253 O O . MET B 1 147 ? 14.102 -20.062 -3.904 1 92.31 147 MET B O 1
ATOM 3257 N N . ALA B 1 148 ? 12.086 -20.281 -3.047 1 91.12 148 ALA B N 1
ATOM 3258 C CA . ALA B 1 148 ? 12.453 -21.484 -2.295 1 91.12 148 ALA B CA 1
ATOM 3259 C C . ALA B 1 148 ? 12.781 -22.641 -3.234 1 91.12 148 ALA B C 1
ATOM 3261 O O . ALA B 1 148 ? 13.742 -23.375 -3.004 1 91.12 148 ALA B O 1
ATOM 3262 N N . ALA B 1 149 ? 12.023 -22.812 -4.242 1 93.38 149 ALA B N 1
ATOM 3263 C CA . ALA B 1 149 ? 12.219 -23.906 -5.199 1 93.38 149 ALA B CA 1
ATOM 3264 C C . ALA B 1 149 ? 13.547 -23.75 -5.938 1 93.38 149 ALA B C 1
ATOM 3266 O O . ALA B 1 149 ? 14.32 -24.703 -6.055 1 93.38 149 ALA B O 1
ATOM 3267 N N . LEU B 1 150 ? 13.812 -22.594 -6.41 1 94.81 150 LEU B N 1
ATOM 3268 C CA . LEU B 1 150 ? 15.023 -22.359 -7.184 1 94.81 150 LEU B CA 1
ATOM 3269 C C . LEU B 1 150 ? 16.266 -22.422 -6.285 1 94.81 150 LEU B C 1
ATOM 3271 O O . LEU B 1 150 ? 17.297 -22.953 -6.688 1 94.81 150 LEU B O 1
ATOM 3275 N N . ALA B 1 151 ? 16.125 -21.875 -5.117 1 93.06 151 ALA B N 1
ATOM 3276 C CA . ALA B 1 151 ? 17.234 -21.922 -4.172 1 93.06 151 ALA B CA 1
ATOM 3277 C C . ALA B 1 151 ? 17.547 -23.359 -3.779 1 93.06 151 ALA B C 1
ATOM 3279 O O . ALA B 1 151 ? 18.719 -23.766 -3.74 1 93.06 151 ALA B O 1
ATOM 3280 N N . SER B 1 152 ? 16.594 -24.141 -3.492 1 91.94 152 SER B N 1
ATOM 3281 C CA . SER B 1 152 ? 16.781 -25.531 -3.068 1 91.94 152 SER B CA 1
ATOM 3282 C C . SER B 1 152 ? 17.375 -26.375 -4.191 1 91.94 152 SER B C 1
ATOM 3284 O O . SER B 1 152 ? 18.094 -27.344 -3.932 1 91.94 152 SER B O 1
ATOM 3286 N N . ALA B 1 153 ? 17.172 -25.984 -5.383 1 93.75 153 ALA B N 1
ATOM 3287 C CA . ALA B 1 153 ? 17.672 -26.719 -6.539 1 93.75 153 ALA B CA 1
ATOM 3288 C C . ALA B 1 153 ? 19.062 -26.234 -6.941 1 93.75 153 ALA B C 1
ATOM 3290 O O . ALA B 1 153 ? 19.656 -26.75 -7.891 1 93.75 153 ALA B O 1
ATOM 3291 N N . GLY B 1 154 ? 19.516 -25.188 -6.258 1 92.69 154 GLY B N 1
ATOM 3292 C CA . GLY B 1 154 ? 20.828 -24.641 -6.566 1 92.69 154 GLY B CA 1
ATOM 3293 C C . GLY B 1 154 ? 20.828 -23.719 -7.773 1 92.69 154 GLY B C 1
ATOM 3294 O O . GLY B 1 154 ? 21.891 -23.422 -8.328 1 92.69 154 GLY B O 1
ATOM 3295 N N . LEU B 1 155 ? 19.719 -23.344 -8.148 1 93.25 155 LEU B N 1
ATOM 3296 C CA . LEU B 1 155 ? 19.609 -22.531 -9.352 1 93.25 155 LEU B CA 1
ATOM 3297 C C . LEU B 1 155 ? 19.609 -21.047 -9.008 1 93.25 155 LEU B C 1
ATOM 3299 O O . LEU B 1 155 ? 19.797 -20.203 -9.883 1 93.25 155 LEU B O 1
ATOM 3303 N N . ALA B 1 156 ? 19.344 -20.734 -7.762 1 93.5 156 ALA B N 1
ATOM 3304 C CA . ALA B 1 156 ? 19.438 -19.375 -7.25 1 93.5 156 ALA B CA 1
ATOM 3305 C C . ALA B 1 156 ? 20.328 -19.312 -6.02 1 93.5 156 ALA B C 1
ATOM 3307 O O . ALA B 1 156 ? 20.312 -20.203 -5.176 1 93.5 156 ALA B O 1
ATOM 3308 N N . ASN B 1 157 ? 21.188 -18.297 -5.988 1 91.19 157 ASN B N 1
ATOM 3309 C CA . ASN B 1 157 ? 22.078 -18.078 -4.848 1 91.19 157 ASN B CA 1
ATOM 3310 C C . ASN B 1 157 ? 21.422 -17.188 -3.797 1 91.19 157 ASN B C 1
ATOM 3312 O O . ASN B 1 157 ? 21.719 -15.984 -3.723 1 91.19 157 ASN B O 1
ATOM 3316 N N . ILE B 1 158 ? 20.625 -17.781 -3.062 1 90 158 ILE B N 1
ATOM 3317 C CA . ILE B 1 158 ? 19.891 -17.078 -2.021 1 90 158 ILE B CA 1
ATOM 3318 C C . ILE B 1 158 ? 20.234 -17.656 -0.654 1 90 158 ILE B C 1
ATOM 3320 O O . ILE B 1 158 ? 20.094 -18.859 -0.432 1 90 158 ILE B O 1
ATOM 3324 N N . SER B 1 159 ? 20.797 -16.828 0.233 1 87.94 159 SER B N 1
ATOM 3325 C CA . SER B 1 159 ? 21.094 -17.281 1.585 1 87.94 159 SER B CA 1
ATOM 3326 C C . SER B 1 159 ? 19.812 -17.641 2.338 1 87.94 159 SER B C 1
ATOM 3328 O O . SER B 1 159 ? 18.734 -17.156 2.006 1 87.94 159 SER B O 1
ATOM 3330 N N . ILE B 1 160 ? 19.906 -18.438 3.287 1 89.12 160 ILE B N 1
ATOM 3331 C CA . ILE B 1 160 ? 18.766 -18.828 4.102 1 89.12 160 ILE B CA 1
ATOM 3332 C C . ILE B 1 160 ? 18.188 -17.609 4.801 1 89.12 160 ILE B C 1
ATOM 3334 O O . ILE B 1 160 ? 16.969 -17.484 4.973 1 89.12 160 ILE B O 1
ATOM 3338 N N . TRP B 1 161 ? 19 -16.703 5.121 1 90.19 161 TRP B N 1
ATOM 3339 C CA . TRP B 1 161 ? 18.547 -15.508 5.824 1 90.19 161 TRP B CA 1
ATOM 3340 C C . TRP B 1 161 ? 17.781 -14.578 4.887 1 90.19 161 TRP B C 1
ATOM 3342 O O . TRP B 1 161 ? 16.828 -13.914 5.301 1 90.19 161 TRP B O 1
ATOM 3352 N N . ASN B 1 162 ? 18.172 -14.57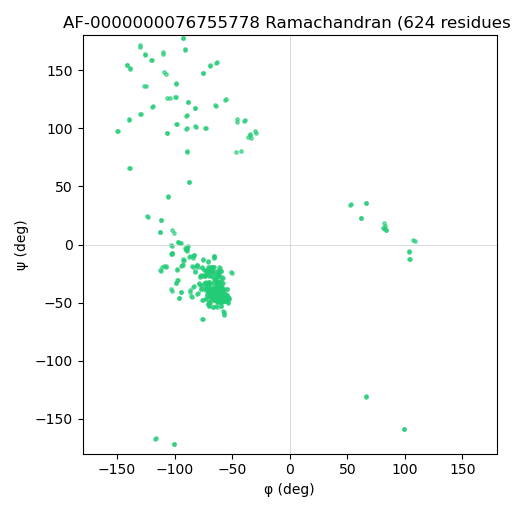 3.645 1 88.94 162 ASN B N 1
ATOM 3353 C CA . ASN B 1 162 ? 17.406 -13.812 2.66 1 88.94 162 ASN B CA 1
ATOM 3354 C C . ASN B 1 162 ? 16.031 -14.422 2.428 1 88.94 162 ASN B C 1
ATOM 3356 O O . ASN B 1 162 ? 15.055 -13.695 2.199 1 88.94 162 ASN B O 1
ATOM 3360 N N . LEU B 1 163 ? 16.031 -15.688 2.447 1 88.56 163 LEU B N 1
ATOM 3361 C CA . LEU B 1 163 ? 14.75 -16.359 2.297 1 88.56 163 LEU B CA 1
ATOM 3362 C C . LEU B 1 163 ? 13.836 -16.031 3.477 1 88.56 163 LEU B C 1
ATOM 3364 O O . LEU B 1 163 ? 12.648 -15.758 3.291 1 88.56 163 LEU B O 1
ATOM 3368 N N . VAL B 1 164 ? 14.391 -16.094 4.668 1 91.38 164 VAL B N 1
ATOM 3369 C CA . VAL B 1 164 ? 13.625 -15.758 5.863 1 91.38 164 VAL B CA 1
ATOM 3370 C C . VAL B 1 164 ? 13.156 -14.305 5.785 1 91.38 164 VAL B C 1
ATOM 3372 O O . VAL B 1 164 ? 12 -14.008 6.086 1 91.38 164 VAL B O 1
ATOM 3375 N N . GLY B 1 165 ? 14.086 -13.414 5.375 1 92 165 GLY B N 1
ATOM 3376 C CA . GLY B 1 165 ? 13.758 -12.008 5.25 1 92 165 GLY B CA 1
ATOM 3377 C C . GLY B 1 165 ? 12.672 -11.734 4.223 1 92 165 GLY B C 1
ATOM 3378 O O . GLY B 1 165 ? 11.953 -10.734 4.328 1 92 165 GLY B O 1
ATOM 3379 N N . THR B 1 166 ? 12.539 -12.609 3.297 1 88.69 166 THR B N 1
ATOM 3380 C CA . THR B 1 166 ? 11.523 -12.461 2.26 1 88.69 166 THR B CA 1
ATOM 3381 C C . THR B 1 166 ? 10.141 -12.828 2.797 1 88.69 166 THR B C 1
ATOM 3383 O O . THR B 1 166 ? 9.133 -12.234 2.393 1 88.69 166 THR B O 1
ATOM 3386 N N . VAL B 1 167 ? 10.062 -13.633 3.748 1 89.31 167 VAL B N 1
ATOM 3387 C CA . VAL B 1 167 ? 8.797 -14.164 4.254 1 89.31 167 VAL B CA 1
ATOM 3388 C C . VAL B 1 167 ? 8.359 -13.367 5.484 1 89.31 167 VAL B C 1
ATOM 3390 O O . VAL B 1 167 ? 7.176 -13.328 5.82 1 89.31 167 VAL B O 1
ATOM 3393 N N . LEU B 1 168 ? 9.258 -12.75 6.09 1 93.25 168 LEU B N 1
ATOM 3394 C CA . LEU B 1 168 ? 9 -12.109 7.375 1 93.25 168 LEU B CA 1
ATOM 3395 C C . LEU B 1 168 ? 7.883 -11.086 7.254 1 93.25 168 LEU B C 1
ATOM 3397 O O . LEU B 1 168 ? 7.023 -10.984 8.133 1 93.25 168 LEU B O 1
ATOM 3401 N N . PRO B 1 169 ? 7.859 -10.25 6.223 1 93.69 169 PRO B N 1
ATOM 3402 C CA . PRO B 1 169 ? 6.73 -9.328 6.102 1 93.69 169 PRO B CA 1
ATOM 3403 C C . PRO B 1 169 ? 5.383 -10.039 6.031 1 93.69 169 PRO B C 1
ATOM 3405 O O . PRO B 1 169 ? 4.395 -9.562 6.59 1 93.69 169 PRO B O 1
ATOM 3408 N N . LEU B 1 170 ? 5.352 -11.125 5.367 1 92.31 170 LEU B N 1
ATOM 3409 C CA . LEU B 1 170 ? 4.133 -11.93 5.285 1 92.31 170 LEU B CA 1
ATOM 3410 C C . LEU B 1 170 ? 3.705 -12.406 6.668 1 92.31 170 LEU B C 1
ATOM 3412 O O . LEU B 1 170 ? 2.531 -12.297 7.031 1 92.31 170 LEU B O 1
ATOM 3416 N N . VAL B 1 171 ? 4.645 -12.93 7.418 1 93.12 171 VAL B N 1
ATOM 3417 C CA . VAL B 1 171 ? 4.387 -13.453 8.758 1 93.12 171 VAL B CA 1
ATOM 3418 C C . VAL B 1 171 ? 3.863 -12.336 9.656 1 93.12 171 VAL B C 1
ATOM 3420 O O . VAL B 1 171 ? 2.934 -12.547 10.438 1 93.12 171 VAL B O 1
ATOM 3423 N N . LEU B 1 172 ? 4.48 -11.188 9.523 1 94 172 LEU B N 1
ATOM 3424 C CA . LEU B 1 172 ? 4.031 -10.055 10.32 1 94 172 LEU B CA 1
ATOM 3425 C C . LEU B 1 172 ? 2.598 -9.672 9.961 1 94 172 LEU B C 1
ATOM 3427 O O . LEU B 1 172 ? 1.806 -9.328 10.844 1 94 172 LEU B O 1
ATOM 3431 N N . GLY B 1 173 ? 2.289 -9.672 8.711 1 93.94 173 GLY B N 1
ATOM 3432 C CA . GLY B 1 173 ? 0.917 -9.43 8.289 1 93.94 173 GLY B CA 1
ATOM 3433 C C . GLY B 1 173 ? -0.066 -10.438 8.859 1 93.94 173 GLY B C 1
ATOM 3434 O O . GLY B 1 173 ? -1.141 -10.062 9.336 1 93.94 173 GLY B O 1
ATOM 3435 N N . ILE B 1 174 ? 0.292 -11.656 8.828 1 93.44 174 ILE B N 1
ATOM 3436 C CA . ILE B 1 174 ? -0.545 -12.711 9.391 1 93.44 174 ILE B CA 1
ATOM 3437 C C . ILE B 1 174 ? -0.771 -12.461 10.875 1 93.44 174 ILE B C 1
ATOM 3439 O O . ILE B 1 174 ? -1.906 -12.5 11.359 1 93.44 174 ILE B O 1
ATOM 3443 N N . ALA B 1 175 ? 0.307 -12.211 11.562 1 93.62 175 ALA B N 1
ATOM 3444 C CA . ALA B 1 175 ? 0.241 -12.008 13.008 1 93.62 175 ALA B CA 1
ATOM 3445 C C . ALA B 1 175 ? -0.657 -10.82 13.352 1 93.62 175 ALA B C 1
ATOM 3447 O O . ALA B 1 175 ? -1.548 -10.938 14.195 1 93.62 175 ALA B O 1
ATOM 3448 N N . LEU B 1 176 ? -0.477 -9.734 12.711 1 92.12 176 LEU B N 1
ATOM 3449 C CA . LEU B 1 176 ? -1.233 -8.531 13.023 1 92.12 176 LEU B CA 1
ATOM 3450 C C . LEU B 1 176 ? -2.695 -8.68 12.617 1 92.12 176 LEU B C 1
ATOM 3452 O O . LEU B 1 176 ? -3.596 -8.25 13.344 1 92.12 176 LEU B O 1
ATOM 3456 N N . GLY B 1 177 ? -2.877 -9.234 11.43 1 91.81 177 GLY B N 1
ATOM 3457 C CA . GLY B 1 177 ? -4.246 -9.453 10.984 1 91.81 177 GLY B CA 1
ATOM 3458 C C . GLY B 1 177 ? -5.039 -10.359 11.906 1 91.81 177 GLY B C 1
ATOM 3459 O O . GLY B 1 177 ? -6.227 -10.125 12.141 1 91.81 177 GLY B O 1
ATOM 3460 N N . ASN B 1 178 ? -4.398 -11.344 12.461 1 92.25 178 ASN B N 1
ATOM 3461 C CA . ASN B 1 178 ? -5.09 -12.281 13.344 1 92.25 178 ASN B CA 1
ATOM 3462 C C . ASN B 1 178 ? -5.207 -11.727 14.758 1 92.25 178 ASN B C 1
ATOM 3464 O O . ASN B 1 178 ? -6.129 -12.086 15.492 1 92.25 178 ASN B O 1
ATOM 3468 N N . ALA B 1 179 ? -4.336 -10.812 15.141 1 90.81 179 ALA B N 1
ATOM 3469 C CA . ALA B 1 179 ? -4.355 -10.219 16.469 1 90.81 179 ALA B CA 1
ATOM 3470 C C . ALA B 1 179 ? -5.355 -9.07 16.547 1 90.81 179 ALA B C 1
ATOM 3472 O O . ALA B 1 179 ? -5.977 -8.844 17.578 1 90.81 179 ALA B O 1
ATOM 3473 N N . PHE B 1 180 ? -5.535 -8.289 15.516 1 90.25 180 PHE B N 1
ATOM 3474 C CA . PHE B 1 180 ? -6.371 -7.094 15.508 1 90.25 180 PHE B CA 1
ATOM 3475 C C . PHE B 1 180 ? -7.328 -7.105 14.328 1 90.25 180 PHE B C 1
ATOM 3477 O O . PHE B 1 180 ? -6.934 -6.793 13.203 1 90.25 180 PHE B O 1
ATOM 3484 N N . PRO B 1 181 ? -8.586 -7.227 14.586 1 89.5 181 PRO B N 1
ATOM 3485 C CA . PRO B 1 181 ? -9.57 -7.32 13.508 1 89.5 181 PRO B CA 1
ATOM 3486 C C . PRO B 1 181 ? -9.578 -6.082 12.609 1 89.5 181 PRO B C 1
ATOM 3488 O O . PRO B 1 181 ? -9.789 -6.191 11.398 1 89.5 181 PRO B O 1
ATOM 3491 N N . PHE B 1 182 ? -9.344 -4.984 13.164 1 88.81 182 PHE B N 1
ATOM 3492 C CA . PHE B 1 182 ? -9.367 -3.771 12.359 1 88.81 182 PHE B CA 1
ATOM 3493 C C . PHE B 1 182 ? -8.172 -3.732 11.414 1 88.81 182 PHE B C 1
ATOM 3495 O O . PHE B 1 182 ? -8.273 -3.213 10.297 1 88.81 182 PHE B O 1
ATOM 3502 N N . MET B 1 183 ? -7.078 -4.262 11.766 1 91.75 183 MET B N 1
ATOM 3503 C CA . MET B 1 183 ? -5.906 -4.324 10.898 1 91.75 183 MET B CA 1
ATOM 3504 C C . MET B 1 183 ? -6.109 -5.355 9.789 1 91.75 183 MET B C 1
ATOM 3506 O O . MET B 1 183 ? -5.656 -5.156 8.664 1 91.75 183 MET B O 1
ATOM 3510 N N . LYS B 1 184 ? -6.762 -6.43 10.156 1 93 184 LYS B N 1
ATOM 3511 C CA . LYS B 1 184 ? -7.105 -7.414 9.133 1 93 184 LYS B CA 1
ATOM 3512 C C . LYS B 1 184 ? -7.906 -6.777 8 1 93 184 LYS B C 1
ATOM 3514 O O . LYS B 1 184 ? -7.602 -6.988 6.828 1 93 184 LYS B O 1
ATOM 3519 N N . LYS B 1 185 ? -8.875 -6.062 8.406 1 94.06 185 LYS B N 1
ATOM 3520 C CA . LYS B 1 185 ? -9.727 -5.391 7.434 1 94.06 185 LYS B CA 1
ATOM 3521 C C . LYS B 1 185 ? -8.922 -4.398 6.598 1 94.06 185 LYS B C 1
ATOM 3523 O O . LYS B 1 185 ? -9.055 -4.363 5.371 1 94.06 185 LYS B O 1
ATOM 3528 N N . ALA B 1 186 ? -8.125 -3.648 7.203 1 93.69 186 ALA B N 1
ATOM 3529 C CA . ALA B 1 186 ? -7.328 -2.635 6.52 1 93.69 186 ALA B CA 1
ATOM 3530 C C . ALA B 1 186 ? -6.355 -3.275 5.535 1 93.69 186 ALA B C 1
ATOM 3532 O O . ALA B 1 186 ? -6.246 -2.844 4.383 1 93.69 186 ALA B O 1
ATOM 3533 N N . LEU B 1 187 ? -5.684 -4.23 5.988 1 95.25 187 LEU B N 1
ATOM 3534 C CA . LEU B 1 187 ? -4.699 -4.898 5.148 1 95.25 187 LEU B CA 1
ATOM 3535 C C . LEU B 1 187 ? -5.371 -5.598 3.971 1 95.25 187 LEU B C 1
ATOM 3537 O O . LEU B 1 187 ? -4.898 -5.504 2.836 1 95.25 187 LEU B O 1
ATOM 3541 N N . SER B 1 188 ? -6.48 -6.219 4.234 1 93.31 188 SER B N 1
ATOM 3542 C CA . SER B 1 188 ? -7.219 -6.898 3.176 1 93.31 188 SER B CA 1
ATOM 3543 C C . SER B 1 188 ? -7.719 -5.914 2.125 1 93.31 188 SER B C 1
ATOM 3545 O O . SER B 1 188 ? -7.594 -6.16 0.924 1 93.31 188 SER B O 1
ATOM 3547 N N . ASN B 1 189 ? -8.188 -4.84 2.592 1 94.94 189 ASN B N 1
ATOM 3548 C CA . ASN B 1 189 ? -8.719 -3.822 1.692 1 94.94 189 ASN B CA 1
ATOM 3549 C C . ASN B 1 189 ? -7.613 -3.139 0.9 1 94.94 189 ASN B C 1
ATOM 3551 O O . ASN B 1 189 ? -7.867 -2.539 -0.146 1 94.94 189 ASN B O 1
ATOM 3555 N N . GLY B 1 190 ? -6.438 -3.254 1.39 1 96.31 190 GLY B N 1
ATOM 3556 C CA . GLY B 1 190 ? -5.324 -2.553 0.776 1 96.31 190 GLY B CA 1
ATOM 3557 C C . GLY B 1 190 ? -4.672 -3.336 -0.349 1 96.31 190 GLY B C 1
ATOM 3558 O O . GLY B 1 190 ? -3.9 -2.781 -1.134 1 96.31 190 GLY B O 1
ATOM 3559 N N . VAL B 1 191 ? -5 -4.551 -0.505 1 92.88 191 VAL B N 1
ATOM 3560 C CA . VAL B 1 191 ? -4.305 -5.449 -1.417 1 92.88 191 VAL B CA 1
ATOM 3561 C C . VAL B 1 191 ? -4.469 -4.961 -2.854 1 92.88 191 VAL B C 1
ATOM 3563 O O . VAL B 1 191 ? -3.488 -4.828 -3.588 1 92.88 191 VAL B O 1
ATOM 3566 N N . PRO B 1 192 ? -5.641 -4.543 -3.33 1 92.12 192 PRO B N 1
ATOM 3567 C CA . PRO B 1 192 ? -5.758 -4.086 -4.715 1 92.12 192 PRO B CA 1
ATOM 3568 C C . PRO B 1 192 ? -4.91 -2.844 -4.996 1 92.12 192 PRO B C 1
ATOM 3570 O O . PRO B 1 192 ? -4.281 -2.748 -6.055 1 92.12 192 PRO B O 1
ATOM 3573 N N . ALA B 1 193 ? -4.832 -2.004 -4.074 1 95.56 193 ALA B N 1
ATOM 3574 C CA . ALA B 1 193 ? -4.109 -0.75 -4.273 1 95.56 193 ALA B CA 1
ATOM 3575 C C . ALA B 1 193 ? -2.607 -0.99 -4.375 1 95.56 193 ALA B C 1
ATOM 3577 O O . ALA B 1 193 ? -1.929 -0.384 -5.207 1 95.56 193 ALA B O 1
ATOM 3578 N N . ILE B 1 194 ? -2.115 -1.831 -3.48 1 95.69 194 ILE B N 1
ATOM 3579 C CA . ILE B 1 194 ? -0.681 -2.096 -3.51 1 95.69 194 ILE B CA 1
ATOM 3580 C C . ILE B 1 194 ? -0.319 -2.832 -4.797 1 95.69 194 ILE B C 1
ATOM 3582 O O . ILE B 1 194 ? 0.751 -2.607 -5.367 1 95.69 194 ILE B O 1
ATOM 3586 N N . ILE B 1 195 ? -1.181 -3.645 -5.297 1 92.38 195 ILE B N 1
ATOM 3587 C CA . ILE B 1 195 ? -0.978 -4.34 -6.562 1 92.38 195 ILE B CA 1
ATOM 3588 C C . ILE B 1 195 ? -0.893 -3.326 -7.703 1 92.38 195 ILE B C 1
ATOM 3590 O O . ILE B 1 195 ? -0.07 -3.471 -8.609 1 92.38 195 ILE B O 1
ATOM 3594 N N . MET B 1 196 ? -1.635 -2.33 -7.645 1 93.69 196 MET B N 1
ATOM 3595 C CA . MET B 1 196 ? -1.64 -1.296 -8.672 1 93.69 196 MET B CA 1
ATOM 3596 C C . MET B 1 196 ? -0.283 -0.605 -8.758 1 93.69 196 MET B C 1
ATOM 3598 O O . MET B 1 196 ? 0.275 -0.454 -9.844 1 93.69 196 MET B O 1
ATOM 3602 N N . ILE B 1 197 ? 0.16 -0.237 -7.621 1 95.81 197 ILE B N 1
ATOM 3603 C CA . ILE B 1 197 ? 1.399 0.533 -7.633 1 95.81 197 ILE B CA 1
ATOM 3604 C C . ILE B 1 197 ? 2.572 -0.383 -7.977 1 95.81 197 ILE B C 1
ATOM 3606 O O . ILE B 1 197 ? 3.531 0.044 -8.625 1 95.81 197 ILE B O 1
ATOM 3610 N N . VAL B 1 198 ? 2.539 -1.619 -7.543 1 93.38 198 VAL B N 1
ATOM 3611 C CA . VAL B 1 198 ? 3.551 -2.588 -7.953 1 93.38 198 VAL B CA 1
ATOM 3612 C C . VAL B 1 198 ? 3.514 -2.762 -9.469 1 93.38 198 VAL B C 1
ATOM 3614 O O . VAL B 1 198 ? 4.559 -2.799 -10.125 1 93.38 198 VAL B O 1
ATOM 3617 N N . GLY B 1 199 ? 2.33 -2.889 -10.008 1 93 199 GLY B N 1
ATOM 3618 C CA . GLY B 1 199 ? 2.193 -2.965 -11.453 1 93 199 GLY B CA 1
ATOM 3619 C C . GLY B 1 199 ? 2.822 -1.787 -12.172 1 93 199 GLY B C 1
ATOM 3620 O O . GLY B 1 199 ? 3.549 -1.969 -13.148 1 93 199 GLY B O 1
ATOM 3621 N N . PHE B 1 200 ? 2.496 -0.633 -11.695 1 95 200 PHE B N 1
ATOM 3622 C CA . PHE B 1 200 ? 3.088 0.563 -12.281 1 95 200 PHE B CA 1
ATOM 3623 C C . PHE B 1 200 ? 4.609 0.51 -12.203 1 95 200 PHE B C 1
ATOM 3625 O O . PHE B 1 200 ? 5.297 0.809 -13.188 1 95 200 PHE B O 1
ATOM 3632 N N . CYS B 1 201 ? 5.16 0.201 -11.047 1 95 201 CYS B N 1
ATOM 3633 C CA . CYS B 1 201 ? 6.598 0.114 -10.828 1 95 201 CYS B CA 1
ATOM 3634 C C . CYS B 1 201 ? 7.242 -0.858 -11.805 1 95 201 CYS B C 1
ATOM 3636 O O . CYS B 1 201 ? 8.25 -0.533 -12.445 1 95 201 CYS B O 1
ATOM 3638 N N . LEU B 1 202 ? 6.648 -2.004 -11.969 1 92 202 LEU B N 1
ATOM 3639 C CA . LEU B 1 202 ? 7.191 -3.016 -12.867 1 92 202 LEU B CA 1
ATOM 3640 C C . LEU B 1 202 ? 7.133 -2.541 -14.312 1 92 202 LEU B C 1
ATOM 3642 O O . LEU B 1 202 ? 8.117 -2.666 -15.055 1 92 202 LEU B O 1
ATOM 3646 N N . GLY B 1 203 ? 6.047 -1.988 -14.688 1 93.44 203 GLY B N 1
ATOM 3647 C CA . GLY B 1 203 ? 5.906 -1.462 -16.031 1 93.44 203 GLY B CA 1
ATOM 3648 C C . GLY B 1 203 ? 6.887 -0.346 -16.344 1 93.44 203 GLY B C 1
ATOM 3649 O O . GLY B 1 203 ? 7.379 -0.242 -17.469 1 93.44 203 GLY B O 1
ATOM 3650 N N . ALA B 1 204 ? 7.109 0.456 -15.359 1 95.44 204 ALA B N 1
ATOM 3651 C CA . ALA B 1 204 ? 8 1.602 -15.523 1 95.44 204 ALA B CA 1
ATOM 3652 C C . ALA B 1 204 ? 9.438 1.149 -15.773 1 95.44 204 ALA B C 1
ATOM 3654 O O . ALA B 1 204 ? 10.297 1.955 -16.141 1 95.44 204 ALA B O 1
ATOM 3655 N N . ASN B 1 205 ? 9.688 -0.084 -15.617 1 91.44 205 ASN B N 1
ATOM 3656 C CA . ASN B 1 205 ? 11.023 -0.63 -15.852 1 91.44 205 ASN B CA 1
ATOM 3657 C C . ASN B 1 205 ? 11.031 -1.562 -17.062 1 91.44 205 ASN B C 1
ATOM 3659 O O . ASN B 1 205 ? 11.984 -2.316 -17.266 1 91.44 205 ASN B O 1
ATOM 3663 N N . MET B 1 206 ? 9.953 -1.542 -17.781 1 91.75 206 MET B N 1
ATOM 3664 C CA . MET B 1 206 ? 9.828 -2.369 -18.969 1 91.75 206 MET B CA 1
ATOM 3665 C C . MET B 1 206 ? 9.594 -1.505 -20.219 1 91.75 206 MET B C 1
ATOM 3667 O O . MET B 1 206 ? 9.141 -0.365 -20.109 1 91.75 206 MET B O 1
ATOM 3671 N N . SER B 1 207 ? 9.898 -2.072 -21.375 1 91.19 207 SER B N 1
ATOM 3672 C CA . SER B 1 207 ? 9.578 -1.448 -22.641 1 91.19 207 SER B CA 1
ATOM 3673 C C . SER B 1 207 ? 8.477 -2.215 -23.375 1 91.19 207 SER B C 1
ATOM 3675 O O . SER B 1 207 ? 8.203 -3.373 -23.047 1 91.19 207 SER B O 1
ATOM 3677 N N . PHE B 1 208 ? 7.891 -1.547 -24.375 1 89.44 208 PHE B N 1
ATOM 3678 C CA . PHE B 1 208 ? 6.859 -2.201 -25.188 1 89.44 208 PHE B CA 1
ATOM 3679 C C . PHE B 1 208 ? 7.43 -3.414 -25.906 1 89.44 208 PHE B C 1
ATOM 3681 O O . PHE B 1 208 ? 6.738 -4.418 -26.094 1 89.44 208 PHE B O 1
ATOM 3688 N N . GLY B 1 209 ? 8.656 -3.271 -26.328 1 87.75 209 GLY B N 1
ATOM 3689 C CA . GLY B 1 209 ? 9.312 -4.406 -26.953 1 87.75 209 GLY B CA 1
ATOM 3690 C C . GLY B 1 209 ? 9.383 -5.629 -26.062 1 87.75 209 GLY B C 1
ATOM 3691 O O . GLY B 1 209 ? 9.133 -6.75 -26.516 1 87.75 209 GLY B O 1
ATOM 3692 N N . GLN B 1 210 ? 9.617 -5.465 -24.828 1 86.62 210 GLN B N 1
ATOM 3693 C CA . GLN B 1 210 ? 9.711 -6.566 -23.875 1 86.62 210 GLN B CA 1
ATOM 3694 C C . GLN B 1 210 ? 8.344 -7.191 -23.625 1 86.62 210 GLN B C 1
ATOM 3696 O O . GLN B 1 210 ? 8.234 -8.406 -23.422 1 86.62 210 GLN B O 1
ATOM 3701 N N . ILE B 1 211 ? 7.355 -6.387 -23.609 1 84.44 211 ILE B N 1
ATOM 3702 C CA . ILE B 1 211 ? 5.996 -6.891 -23.422 1 84.44 211 ILE B CA 1
ATOM 3703 C C . ILE B 1 211 ? 5.609 -7.781 -24.594 1 84.44 211 ILE B C 1
ATOM 3705 O O . ILE B 1 211 ? 5.035 -8.859 -24.406 1 84.44 211 ILE B O 1
ATOM 3709 N N . LEU B 1 212 ? 5.887 -7.379 -25.75 1 86.25 212 LEU B N 1
ATOM 3710 C CA . LEU B 1 212 ? 5.566 -8.141 -26.953 1 86.25 212 LEU B CA 1
ATOM 3711 C C . LEU B 1 212 ? 6.34 -9.453 -26.984 1 86.25 212 LEU B C 1
ATOM 3713 O O . LEU B 1 212 ? 5.793 -10.492 -27.375 1 86.25 212 LEU B O 1
ATOM 3717 N N . GLU B 1 213 ? 7.547 -9.398 -26.578 1 87.44 213 GLU B N 1
ATOM 3718 C CA . GLU B 1 213 ? 8.406 -10.578 -26.578 1 87.44 213 GLU B CA 1
ATOM 3719 C C . GLU B 1 213 ? 7.906 -11.633 -25.609 1 87.44 213 GLU B C 1
ATOM 3721 O O . GLU B 1 213 ? 8.031 -12.836 -25.859 1 87.44 213 GLU B O 1
ATOM 3726 N N . GLY B 1 214 ? 7.414 -11.195 -24.531 1 89.94 214 GLY B N 1
ATOM 3727 C CA . GLY B 1 214 ? 6.945 -12.125 -23.516 1 89.94 214 GLY B CA 1
ATOM 3728 C C . GLY B 1 214 ? 5.531 -12.609 -23.766 1 89.94 214 GLY B C 1
ATOM 3729 O O . GLY B 1 214 ? 5.105 -13.609 -23.172 1 89.94 214 GLY B O 1
ATOM 3730 N N . GLY B 1 215 ? 4.867 -12.016 -24.641 1 89.5 215 GLY B N 1
ATOM 3731 C CA . GLY B 1 215 ? 3.447 -12.258 -24.844 1 89.5 215 GLY B CA 1
ATOM 3732 C C . GLY B 1 215 ? 3.135 -13.68 -25.266 1 89.5 215 GLY B C 1
ATOM 3733 O O . GLY B 1 215 ? 2.352 -14.367 -24.625 1 89.5 215 GLY B O 1
ATOM 3734 N N . LEU B 1 216 ? 3.75 -14.195 -26.312 1 92.94 216 LEU B N 1
ATOM 3735 C CA . LEU B 1 216 ? 3.398 -15.5 -26.875 1 92.94 216 LEU B CA 1
ATOM 3736 C C . LEU B 1 216 ? 3.795 -16.625 -25.922 1 92.94 216 LEU B C 1
ATOM 3738 O O . LEU B 1 216 ? 2.977 -17.484 -25.609 1 92.94 216 LEU B O 1
ATOM 3742 N N . PRO B 1 217 ? 5.031 -16.609 -25.453 1 96.88 217 PRO B N 1
ATOM 3743 C CA . PRO B 1 217 ? 5.344 -17.625 -24.453 1 96.88 217 PRO B CA 1
ATOM 3744 C C . PRO B 1 217 ? 4.449 -17.547 -23.219 1 96.88 217 PRO B C 1
ATOM 3746 O O . PRO B 1 217 ? 4.148 -18.562 -22.594 1 96.88 217 PRO B O 1
ATOM 3749 N N . GLY B 1 218 ? 4.094 -16.344 -22.938 1 97.69 218 GLY B N 1
ATOM 3750 C CA . GLY B 1 218 ? 3.189 -16.156 -21.812 1 97.69 218 GLY B CA 1
ATOM 3751 C C . GLY B 1 218 ? 1.832 -16.797 -22.031 1 97.69 218 GLY B C 1
ATOM 3752 O O . GLY B 1 218 ? 1.241 -17.328 -21.078 1 97.69 218 GLY B O 1
ATOM 3753 N N . ILE B 1 219 ? 1.338 -16.719 -23.219 1 97.25 219 ILE B N 1
ATOM 3754 C CA . ILE B 1 219 ? 0.089 -17.391 -23.562 1 97.25 219 ILE B CA 1
ATOM 3755 C C . ILE B 1 219 ? 0.245 -18.906 -23.359 1 97.25 219 ILE B C 1
ATOM 3757 O O . ILE B 1 219 ? -0.607 -19.547 -22.75 1 97.25 219 ILE B O 1
ATOM 3761 N N . LEU B 1 220 ? 1.288 -19.422 -23.875 1 98.12 220 LEU B N 1
ATOM 3762 C CA . LEU B 1 220 ? 1.583 -20.828 -23.672 1 98.12 220 LEU B CA 1
ATOM 3763 C C . LEU B 1 220 ? 1.621 -21.172 -22.188 1 98.12 220 LEU B C 1
ATOM 3765 O O . LEU B 1 220 ? 1.102 -22.219 -21.781 1 98.12 220 LEU B O 1
ATOM 3769 N N . LEU B 1 221 ? 2.24 -20.328 -21.438 1 98.5 221 LEU B N 1
ATOM 3770 C CA . LEU B 1 221 ? 2.363 -20.531 -20 1 98.5 221 LEU B CA 1
ATOM 3771 C C . LEU B 1 221 ? 0.989 -20.625 -19.344 1 98.5 221 LEU B C 1
ATOM 3773 O O . LEU B 1 221 ? 0.762 -21.453 -18.469 1 98.5 221 LEU B O 1
ATOM 3777 N N . GLY B 1 222 ? 0.09 -19.719 -19.75 1 98.31 222 GLY B N 1
ATOM 3778 C CA . GLY B 1 222 ? -1.274 -19.766 -19.25 1 98.31 222 GLY B CA 1
ATOM 3779 C C . GLY B 1 222 ? -1.994 -21.047 -19.594 1 98.31 222 GLY B C 1
ATOM 3780 O O . GLY B 1 222 ? -2.674 -21.641 -18.75 1 98.31 222 GLY B O 1
ATOM 3781 N N . ILE B 1 223 ? -1.804 -21.469 -20.812 1 98.31 223 ILE B N 1
ATOM 3782 C CA . ILE B 1 223 ? -2.42 -22.703 -21.266 1 98.31 223 ILE B CA 1
ATOM 3783 C C . ILE B 1 223 ? -1.865 -23.875 -20.469 1 98.31 223 ILE B C 1
ATOM 3785 O O . ILE B 1 223 ? -2.621 -24.734 -20 1 98.31 223 ILE B O 1
ATOM 3789 N N . LEU B 1 224 ? -0.578 -23.922 -20.281 1 98.25 224 LEU B N 1
ATOM 3790 C CA . LEU B 1 224 ? 0.059 -24.984 -19.5 1 98.25 224 LEU B CA 1
ATOM 3791 C C . LEU B 1 224 ? -0.447 -24.984 -18.062 1 98.25 224 LEU B C 1
ATOM 3793 O O . LEU B 1 224 ? -0.67 -26.047 -17.484 1 98.25 224 LEU B O 1
ATOM 3797 N N . THR B 1 225 ? -0.578 -23.812 -17.5 1 98.38 225 THR B N 1
ATOM 3798 C CA . THR B 1 225 ? -1.029 -23.688 -16.125 1 98.38 225 THR B CA 1
ATOM 3799 C C . THR B 1 225 ? -2.416 -24.297 -15.945 1 98.38 225 THR B C 1
ATOM 3801 O O . THR B 1 225 ? -2.652 -25.047 -15 1 98.38 225 THR B O 1
ATOM 3804 N N . THR B 1 226 ? -3.297 -23.969 -16.875 1 98.31 226 THR B N 1
ATOM 3805 C CA . THR B 1 226 ? -4.672 -24.453 -16.75 1 98.31 226 THR B CA 1
ATOM 3806 C C . THR B 1 226 ? -4.781 -25.906 -17.219 1 98.31 226 THR B C 1
ATOM 3808 O O . THR B 1 226 ? -5.457 -26.719 -16.594 1 98.31 226 THR B O 1
ATOM 3811 N N . ALA B 1 227 ? -4.141 -26.234 -18.281 1 97.62 227 ALA B N 1
ATOM 3812 C CA . ALA B 1 227 ? -4.277 -27.578 -18.859 1 97.62 227 ALA B CA 1
ATOM 3813 C C . ALA B 1 227 ? -3.5 -28.609 -18.047 1 97.62 227 ALA B C 1
ATOM 3815 O O . ALA B 1 227 ? -4.09 -29.5 -17.438 1 97.62 227 ALA B O 1
ATOM 3816 N N . LEU B 1 228 ? -2.223 -28.453 -18.016 1 97.75 228 LEU B N 1
ATOM 3817 C CA . LEU B 1 228 ? -1.396 -29.406 -17.297 1 97.75 228 LEU B CA 1
ATOM 3818 C C . LEU B 1 228 ? -1.578 -29.266 -15.781 1 97.75 228 LEU B C 1
ATOM 3820 O O . LEU B 1 228 ? -1.781 -30.25 -15.078 1 97.75 228 LEU B O 1
ATOM 3824 N N . GLY B 1 229 ? -1.441 -28.047 -15.281 1 96.88 229 GLY B N 1
ATOM 3825 C CA . GLY B 1 229 ? -1.674 -27.812 -13.867 1 96.88 229 GLY B CA 1
ATOM 3826 C C . GLY B 1 229 ? -3.061 -28.219 -13.414 1 96.88 229 GLY B C 1
ATOM 3827 O O . GLY B 1 229 ? -3.213 -28.859 -12.367 1 96.88 229 GLY B O 1
ATOM 3828 N N . GLY B 1 230 ? -4.039 -27.859 -14.211 1 97.75 230 GLY B N 1
ATOM 3829 C CA . GLY B 1 230 ? -5.414 -28.203 -13.891 1 97.75 230 GLY B CA 1
ATOM 3830 C C . GLY B 1 230 ? -5.676 -29.703 -13.938 1 97.75 230 GLY B C 1
ATOM 3831 O O . GLY B 1 230 ? -6.383 -30.234 -13.078 1 97.75 230 GLY B O 1
ATOM 3832 N N . ALA B 1 231 ? -5.121 -30.375 -14.938 1 98.31 231 ALA B N 1
ATOM 3833 C CA . ALA B 1 231 ? -5.316 -31.828 -15.055 1 98.31 231 ALA B CA 1
ATOM 3834 C C . ALA B 1 231 ? -4.84 -32.531 -13.797 1 98.31 231 ALA B C 1
ATOM 3836 O O . ALA B 1 231 ? -5.543 -33.406 -13.258 1 98.31 231 ALA B O 1
ATOM 3837 N N . VAL B 1 232 ? -3.705 -32.188 -13.312 1 98.56 232 VAL B N 1
ATOM 3838 C CA . VAL B 1 232 ? -3.139 -32.844 -12.133 1 98.56 232 VAL B CA 1
ATOM 3839 C C . VAL B 1 232 ? -3.922 -32.438 -10.891 1 98.56 232 VAL B C 1
ATOM 3841 O O . VAL B 1 232 ? -4.215 -33.25 -10.031 1 98.56 232 VAL B O 1
ATOM 3844 N N . ALA B 1 233 ? -4.246 -31.141 -10.789 1 98.38 233 ALA B N 1
ATOM 3845 C CA . ALA B 1 233 ? -4.988 -30.656 -9.625 1 98.38 233 ALA B CA 1
ATOM 3846 C C . ALA B 1 233 ? -6.359 -31.328 -9.539 1 98.38 233 ALA B C 1
ATOM 3848 O O . ALA B 1 233 ? -6.828 -31.656 -8.445 1 98.38 233 ALA B O 1
ATOM 3849 N N . ILE B 1 234 ? -7.047 -31.5 -10.688 1 98.31 234 ILE B N 1
ATOM 3850 C CA . ILE B 1 234 ? -8.344 -32.156 -10.734 1 98.31 234 ILE B CA 1
ATOM 3851 C C . ILE B 1 234 ? -8.188 -33.625 -10.289 1 98.31 234 ILE B C 1
ATOM 3853 O O . ILE B 1 234 ? -8.984 -34.125 -9.484 1 98.31 234 ILE B O 1
ATOM 3857 N N . TRP B 1 235 ? -7.199 -34.25 -10.812 1 98.5 235 TRP B N 1
ATOM 3858 C CA . TRP B 1 235 ? -6.941 -35.625 -10.461 1 98.5 235 TRP B CA 1
ATOM 3859 C C . TRP B 1 235 ? -6.707 -35.781 -8.961 1 98.5 235 TRP B C 1
ATOM 3861 O O . TRP B 1 235 ? -7.273 -36.656 -8.32 1 98.5 235 TRP B O 1
ATOM 3871 N N . VAL B 1 236 ? -5.875 -34.938 -8.359 1 98.31 236 VAL B N 1
ATOM 3872 C CA . VAL B 1 236 ? -5.551 -35 -6.934 1 98.31 236 VAL B CA 1
ATOM 3873 C C . VAL B 1 236 ? -6.801 -34.688 -6.109 1 98.31 236 VAL B C 1
ATOM 3875 O O . VAL B 1 236 ? -7.047 -35.312 -5.082 1 98.31 236 VAL B O 1
ATOM 3878 N N . ASP B 1 237 ? -7.504 -33.656 -6.562 1 97.56 237 ASP B N 1
ATOM 3879 C CA . ASP B 1 237 ? -8.758 -33.281 -5.898 1 97.56 237 ASP B CA 1
ATOM 3880 C C . ASP B 1 237 ? -9.688 -34.5 -5.809 1 97.56 237 ASP B C 1
ATOM 3882 O O . ASP B 1 237 ? -10.219 -34.812 -4.738 1 97.56 237 ASP B O 1
ATOM 3886 N N . ARG B 1 238 ? -9.859 -35.219 -6.84 1 96.94 238 ARG B N 1
ATOM 3887 C CA . ARG B 1 238 ? -10.75 -36.375 -6.887 1 96.94 238 ARG B CA 1
ATOM 3888 C C . ARG B 1 238 ? -10.203 -37.531 -6.043 1 96.94 238 ARG B C 1
ATOM 3890 O O . ARG B 1 238 ? -10.969 -38.219 -5.355 1 96.94 238 ARG B O 1
ATOM 3897 N N . ARG B 1 239 ? -8.984 -37.688 -6.082 1 96.69 239 ARG B N 1
ATOM 3898 C CA . ARG B 1 239 ? -8.359 -38.812 -5.344 1 96.69 239 ARG B CA 1
ATOM 3899 C C . ARG B 1 239 ? -8.438 -38.562 -3.84 1 96.69 239 ARG B C 1
ATOM 3901 O O . ARG B 1 239 ? -8.391 -39.5 -3.053 1 96.69 239 ARG B O 1
ATOM 3908 N N . THR B 1 240 ? -8.57 -37.344 -3.49 1 94.94 240 THR B N 1
ATOM 3909 C CA . THR B 1 240 ? -8.602 -37.031 -2.066 1 94.94 240 THR B CA 1
ATOM 3910 C C . THR B 1 240 ? -10.031 -36.812 -1.598 1 94.94 240 THR B C 1
ATOM 3912 O O . THR B 1 240 ? -10.258 -36.25 -0.512 1 94.94 240 THR B O 1
ATOM 3915 N N . GLY B 1 241 ? -10.938 -37.125 -2.436 1 92.88 241 GLY B N 1
ATOM 3916 C CA . GLY B 1 241 ? -12.328 -37.156 -2.002 1 92.88 241 GLY B CA 1
ATOM 3917 C C . GLY B 1 241 ? -13.156 -36.031 -2.572 1 92.88 241 GLY B C 1
ATOM 3918 O O . GLY B 1 241 ? -14.344 -35.906 -2.268 1 92.88 241 GLY B O 1
ATOM 3919 N N . GLY B 1 242 ? -12.602 -35.219 -3.41 1 95.5 242 GLY B N 1
ATOM 3920 C CA . GLY B 1 242 ? -13.344 -34.125 -4.02 1 95.5 242 GLY B CA 1
ATOM 3921 C C . GLY B 1 242 ? -13.969 -34.5 -5.352 1 95.5 242 GLY B C 1
ATOM 3922 O O . GLY B 1 242 ? -13.852 -35.656 -5.797 1 95.5 242 GLY B O 1
ATOM 3923 N N . SER B 1 243 ? -14.672 -33.562 -5.902 1 96.75 243 SER B N 1
ATOM 3924 C CA . SER B 1 243 ? -15.375 -33.812 -7.16 1 96.75 243 SER B CA 1
ATOM 3925 C C . SER B 1 243 ? -14.523 -33.406 -8.359 1 96.75 243 SER B C 1
ATOM 3927 O O . SER B 1 243 ? -14.859 -33.688 -9.5 1 96.75 243 SER B O 1
ATOM 3929 N N . GLY B 1 244 ? -13.461 -32.688 -8.078 1 97.69 244 GLY B N 1
ATOM 3930 C CA . GLY B 1 244 ? -12.633 -32.156 -9.141 1 97.69 244 GLY B CA 1
ATOM 3931 C C . GLY B 1 244 ? -12.844 -30.672 -9.367 1 97.69 244 GLY B C 1
ATOM 3932 O O . GLY B 1 244 ? -12.031 -30.016 -10.023 1 97.69 244 GLY B O 1
ATOM 3933 N N . ILE B 1 245 ? -13.875 -30.141 -8.781 1 97.5 245 ILE B N 1
ATOM 3934 C CA . ILE B 1 245 ? -14.234 -28.734 -8.969 1 97.5 245 ILE B CA 1
ATOM 3935 C C . ILE B 1 245 ? -13.156 -27.844 -8.359 1 97.5 245 ILE B C 1
ATOM 3937 O O . ILE B 1 245 ? -12.703 -26.875 -8.984 1 97.5 245 ILE B O 1
ATOM 3941 N N . ALA B 1 246 ? -12.734 -28.172 -7.141 1 97.75 246 ALA B N 1
ATOM 3942 C CA . ALA B 1 246 ? -11.695 -27.391 -6.48 1 97.75 246 ALA B CA 1
ATOM 3943 C C . ALA B 1 246 ? -10.391 -27.422 -7.277 1 97.75 246 ALA B C 1
ATOM 3945 O O . ALA B 1 246 ? -9.703 -26.406 -7.402 1 97.75 246 ALA B O 1
ATOM 3946 N N . GLY B 1 247 ? -10.07 -28.578 -7.789 1 98.19 247 GLY B N 1
ATOM 3947 C CA . GLY B 1 247 ? -8.875 -28.75 -8.602 1 98.19 247 GLY B CA 1
ATOM 3948 C C . GLY B 1 247 ? -8.906 -27.922 -9.883 1 98.19 247 GLY B C 1
ATOM 3949 O O . GLY B 1 247 ? -7.902 -27.328 -10.266 1 98.19 247 GLY B O 1
ATOM 3950 N N . ALA B 1 248 ? -10.008 -27.906 -10.539 1 98.12 248 ALA B N 1
ATOM 3951 C CA . ALA B 1 248 ? -10.172 -27.094 -11.75 1 98.12 248 ALA B CA 1
ATOM 3952 C C . ALA B 1 248 ? -10.117 -25.609 -11.422 1 98.12 248 ALA B C 1
ATOM 3954 O O . ALA B 1 248 ? -9.453 -24.828 -12.125 1 98.12 248 ALA B O 1
ATOM 3955 N N . ALA B 1 249 ? -10.734 -25.25 -10.312 1 97.44 249 ALA B N 1
ATOM 3956 C CA . ALA B 1 249 ? -10.898 -23.844 -9.945 1 97.44 249 ALA B CA 1
ATOM 3957 C C . ALA B 1 249 ? -9.57 -23.219 -9.516 1 97.44 249 ALA B C 1
ATOM 3959 O O . ALA B 1 249 ? -9.375 -22.016 -9.633 1 97.44 249 ALA B O 1
ATOM 3960 N N . ILE B 1 250 ? -8.617 -24.078 -9.062 1 97.75 250 ILE B N 1
ATOM 3961 C CA . ILE B 1 250 ? -7.359 -23.562 -8.523 1 97.75 250 ILE B CA 1
ATOM 3962 C C . ILE B 1 250 ? -6.34 -23.406 -9.656 1 97.75 250 ILE B C 1
ATOM 3964 O O . ILE B 1 250 ? -5.238 -22.906 -9.445 1 97.75 250 ILE B O 1
ATOM 3968 N N . SER B 1 251 ? -6.68 -23.766 -10.883 1 98 251 SER B N 1
ATOM 3969 C CA . SER B 1 251 ? -5.734 -23.906 -11.984 1 98 251 SER B CA 1
ATOM 3970 C C . SER B 1 251 ? -5.527 -22.578 -12.703 1 98 251 SER B C 1
ATOM 3972 O O . SER B 1 251 ? -5.625 -22.516 -13.93 1 98 251 SER B O 1
ATOM 3974 N N . SER B 1 252 ? -5.203 -21.594 -12.008 1 97.06 252 SER B N 1
ATOM 3975 C CA . SER B 1 252 ? -4.98 -20.25 -12.539 1 97.06 252 SER B CA 1
ATOM 3976 C C . SER B 1 252 ? -3.658 -19.672 -12.055 1 97.06 252 SER B C 1
ATOM 3978 O O . SER B 1 252 ? -2.943 -20.312 -11.281 1 97.06 252 SER B O 1
ATOM 3980 N N . THR B 1 253 ? -3.256 -18.547 -12.594 1 96.38 253 THR B N 1
ATOM 3981 C CA . THR B 1 253 ? -2.115 -17.766 -12.141 1 96.38 253 THR B CA 1
ATOM 3982 C C . THR B 1 253 ? -2.584 -16.5 -11.406 1 96.38 253 THR B C 1
ATOM 3984 O O . THR B 1 253 ? -3.438 -15.773 -11.906 1 96.38 253 THR B O 1
ATOM 3987 N N . ALA B 1 254 ? -2.068 -16.375 -10.234 1 92.81 254 ALA B N 1
ATOM 3988 C CA . ALA B 1 254 ? -2.412 -15.188 -9.453 1 92.81 254 ALA B CA 1
ATOM 3989 C C . ALA B 1 254 ? -1.676 -13.953 -9.969 1 92.81 254 ALA B C 1
ATOM 3991 O O . ALA B 1 254 ? -0.523 -14.047 -10.398 1 92.81 254 ALA B O 1
ATOM 3992 N N . ALA B 1 255 ? -2.338 -12.781 -9.844 1 86.75 255 ALA B N 1
ATOM 3993 C CA . ALA B 1 255 ? -1.686 -11.523 -10.172 1 86.75 255 ALA B CA 1
ATOM 3994 C C . ALA B 1 255 ? -0.474 -11.273 -9.281 1 86.75 255 ALA B C 1
ATOM 3996 O O . ALA B 1 255 ? 0.469 -10.586 -9.68 1 86.75 255 ALA B O 1
ATOM 3997 N N . SER B 1 256 ? -0.491 -11.828 -8.086 1 85.81 256 SER B N 1
ATOM 3998 C CA . SER B 1 256 ? 0.616 -11.664 -7.152 1 85.81 256 SER B CA 1
ATOM 3999 C C . SER B 1 256 ? 1.907 -12.242 -7.719 1 85.81 256 SER B C 1
ATOM 4001 O O . SER B 1 256 ? 3.002 -11.883 -7.281 1 85.81 256 SER B O 1
ATOM 4003 N N . ALA B 1 257 ? 1.791 -13.078 -8.68 1 94.25 257 ALA B N 1
ATOM 4004 C CA . ALA B 1 257 ? 2.957 -13.719 -9.281 1 94.25 257 ALA B CA 1
ATOM 4005 C C . ALA B 1 257 ? 3.725 -12.742 -10.172 1 94.25 257 ALA B C 1
ATOM 4007 O O . ALA B 1 257 ? 4.895 -12.977 -10.492 1 94.25 257 ALA B O 1
ATOM 4008 N N . ILE B 1 258 ? 3.08 -11.766 -10.586 1 92.06 258 ILE B N 1
ATOM 4009 C CA . ILE B 1 258 ? 3.662 -10.82 -11.531 1 92.06 258 ILE B CA 1
ATOM 4010 C C . 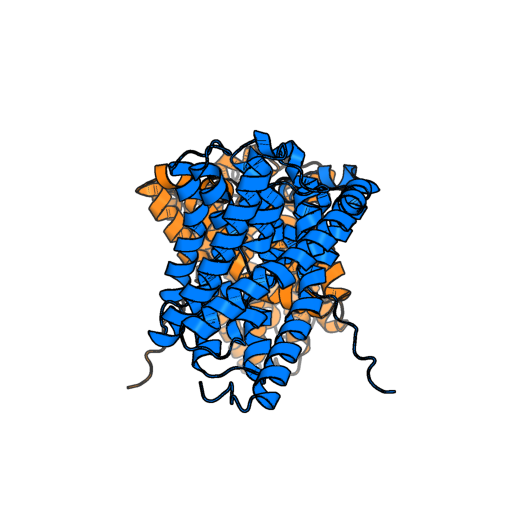ILE B 1 258 ? 4.883 -10.148 -10.906 1 92.06 258 ILE B C 1
ATOM 4012 O O . ILE B 1 258 ? 5.832 -9.797 -11.609 1 92.06 258 ILE B O 1
ATOM 4016 N N . ALA B 1 259 ? 4.926 -10.117 -9.57 1 91 259 ALA B N 1
ATOM 4017 C CA . ALA B 1 259 ? 6.031 -9.469 -8.867 1 91 259 ALA B CA 1
ATOM 4018 C C . ALA B 1 259 ? 7.164 -10.453 -8.594 1 91 259 ALA B C 1
ATOM 4020 O O . ALA B 1 259 ? 8.25 -10.055 -8.172 1 91 259 ALA B O 1
ATOM 4021 N N . THR B 1 260 ? 7.004 -11.633 -8.906 1 94.62 260 THR B N 1
ATOM 4022 C CA . THR B 1 260 ? 7.93 -12.695 -8.523 1 94.62 260 THR B CA 1
ATOM 4023 C C . THR B 1 260 ? 9.297 -12.477 -9.172 1 94.62 260 THR B C 1
ATOM 4025 O O . THR B 1 260 ? 10.328 -12.57 -8.5 1 94.62 260 THR B O 1
ATOM 4028 N N . PRO B 1 261 ? 9.367 -12.172 -10.453 1 95.75 261 PRO B N 1
ATOM 4029 C CA . PRO B 1 261 ? 10.688 -11.984 -11.062 1 95.75 261 PRO B CA 1
ATOM 4030 C C . PRO B 1 261 ? 11.469 -10.828 -10.445 1 95.75 261 PRO B C 1
ATOM 4032 O O . PRO B 1 261 ? 12.68 -10.938 -10.242 1 95.75 261 PRO B O 1
ATOM 4035 N N . ALA B 1 262 ? 10.781 -9.797 -10.203 1 91.38 262 ALA B N 1
ATOM 4036 C CA . ALA B 1 262 ? 11.43 -8.656 -9.562 1 91.38 262 ALA B CA 1
ATOM 4037 C C . ALA B 1 262 ? 11.906 -9.016 -8.164 1 91.38 262 ALA B C 1
ATOM 4039 O O . ALA B 1 262 ? 12.984 -8.586 -7.738 1 91.38 262 ALA B O 1
ATOM 4040 N N . ALA B 1 263 ? 11.109 -9.742 -7.48 1 90 263 ALA B N 1
ATOM 4041 C CA . ALA B 1 263 ? 11.484 -10.195 -6.145 1 90 263 ALA B CA 1
ATOM 4042 C C . ALA B 1 263 ? 12.758 -11.031 -6.188 1 90 263 ALA B C 1
ATOM 4044 O O . ALA B 1 263 ? 13.648 -10.859 -5.355 1 90 263 ALA B O 1
ATOM 4045 N N . LEU B 1 264 ? 12.812 -11.891 -7.082 1 92.75 264 LEU B N 1
ATOM 4046 C CA . LEU B 1 264 ? 13.977 -12.766 -7.211 1 92.75 264 LEU B CA 1
ATOM 4047 C C . LEU B 1 264 ? 15.211 -11.969 -7.617 1 92.75 264 LEU B C 1
ATOM 4049 O O . LEU B 1 264 ? 16.297 -12.188 -7.074 1 92.75 264 LEU B O 1
ATOM 4053 N N . ALA B 1 265 ? 15.086 -11.102 -8.508 1 92.19 265 ALA B N 1
ATOM 4054 C CA . ALA B 1 265 ? 16.203 -10.297 -9.008 1 92.19 265 ALA B CA 1
ATOM 4055 C C . ALA B 1 265 ? 16.766 -9.398 -7.906 1 92.19 265 ALA B C 1
ATOM 4057 O O . ALA B 1 265 ? 17.953 -9.086 -7.902 1 92.19 265 ALA B O 1
ATOM 4058 N N . ALA B 1 266 ? 15.93 -9.055 -7.02 1 84.12 266 ALA B N 1
ATOM 4059 C CA . ALA B 1 266 ? 16.359 -8.188 -5.922 1 84.12 266 ALA B CA 1
ATOM 4060 C C . ALA B 1 266 ? 17.281 -8.93 -4.969 1 84.12 266 ALA B C 1
ATOM 4062 O O . ALA B 1 266 ? 18.109 -8.305 -4.297 1 84.12 266 ALA B O 1
ATOM 4063 N N . VAL B 1 267 ? 17.172 -10.211 -4.887 1 86.81 267 VAL B N 1
ATOM 4064 C CA . VAL B 1 267 ? 17.953 -10.961 -3.906 1 86.81 267 VAL B CA 1
ATOM 4065 C C . VAL B 1 267 ? 19.062 -11.734 -4.613 1 86.81 267 VAL B C 1
ATOM 4067 O O . VAL B 1 267 ? 20.031 -12.164 -3.977 1 86.81 267 VAL B O 1
ATOM 4070 N N . ASP B 1 268 ? 18.922 -11.93 -5.863 1 91.62 268 ASP B N 1
ATOM 4071 C CA . ASP B 1 268 ? 19.922 -12.594 -6.695 1 91.62 268 ASP B CA 1
ATOM 4072 C C . ASP B 1 268 ? 20.062 -11.898 -8.055 1 91.62 268 ASP B C 1
ATOM 4074 O O . ASP B 1 268 ? 19.266 -12.148 -8.961 1 91.62 268 ASP B O 1
ATOM 4078 N N . ALA B 1 269 ? 21.109 -11.234 -8.242 1 90.5 269 ALA B N 1
ATOM 4079 C CA . ALA B 1 269 ? 21.344 -10.359 -9.391 1 90.5 269 ALA B CA 1
ATOM 4080 C C . ALA B 1 269 ? 21.438 -11.172 -10.68 1 90.5 269 ALA B C 1
ATOM 4082 O O . ALA B 1 269 ? 21.266 -10.625 -11.773 1 90.5 269 ALA B O 1
ATOM 4083 N N . SER B 1 270 ? 21.688 -12.398 -10.594 1 93.19 270 SER B N 1
ATOM 4084 C CA . SER B 1 270 ? 21.812 -13.234 -11.781 1 93.19 270 SER B CA 1
ATOM 4085 C C . SER B 1 270 ? 20.484 -13.352 -12.516 1 93.19 270 SER B C 1
ATOM 4087 O O . SER B 1 270 ? 20.438 -13.75 -13.68 1 93.19 270 SER B O 1
ATOM 4089 N N . PHE B 1 271 ? 19.422 -12.914 -11.922 1 94.56 271 PHE B N 1
ATOM 4090 C CA . PHE B 1 271 ? 18.094 -13.047 -12.531 1 94.56 271 PHE B CA 1
ATOM 4091 C C . PHE B 1 271 ? 17.641 -11.719 -13.125 1 94.56 271 PHE B C 1
ATOM 4093 O O . PHE B 1 271 ? 16.562 -11.641 -13.727 1 94.56 271 PHE B O 1
ATOM 4100 N N . LYS B 1 272 ? 18.391 -10.695 -13.031 1 92.69 272 LYS B N 1
ATOM 4101 C CA . LYS B 1 272 ? 18.031 -9.383 -13.555 1 92.69 272 LYS B CA 1
ATOM 4102 C C . LYS B 1 272 ? 17.75 -9.445 -15.047 1 92.69 272 LYS B C 1
ATOM 4104 O O . LYS B 1 272 ? 16.844 -8.758 -15.547 1 92.69 272 LYS B O 1
ATOM 4109 N N . GLY B 1 273 ? 18.547 -10.234 -15.719 1 91.94 273 GLY B N 1
ATOM 4110 C CA . GLY B 1 273 ? 18.391 -10.352 -17.156 1 91.94 273 GLY B CA 1
ATOM 4111 C C . GLY B 1 273 ? 17.078 -11.008 -17.562 1 91.94 273 GLY B C 1
ATOM 4112 O O . GLY B 1 273 ? 16.609 -10.828 -18.688 1 91.94 273 GLY B O 1
ATOM 4113 N N . LEU B 1 274 ? 16.391 -11.758 -16.672 1 93.62 274 LEU B N 1
ATOM 4114 C CA . LEU B 1 274 ? 15.156 -12.492 -16.953 1 93.62 274 LEU B CA 1
ATOM 4115 C C . LEU B 1 274 ? 13.945 -11.75 -16.406 1 93.62 274 LEU B C 1
ATOM 4117 O O . LEU B 1 274 ? 12.805 -12.125 -16.672 1 93.62 274 LEU B O 1
ATOM 4121 N N . GLU B 1 275 ? 14.156 -10.727 -15.68 1 93.94 275 GLU B N 1
ATOM 4122 C CA . GLU B 1 275 ? 13.125 -10.07 -14.883 1 93.94 275 GLU B CA 1
ATOM 4123 C C . GLU B 1 275 ? 11.984 -9.57 -15.766 1 93.94 275 GLU B C 1
ATOM 4125 O O . GLU B 1 275 ? 10.82 -9.938 -15.555 1 93.94 275 GLU B O 1
ATOM 4130 N N . SER B 1 276 ? 12.328 -8.82 -16.781 1 92.75 276 SER B N 1
ATOM 4131 C CA . SER B 1 276 ? 11.312 -8.18 -17.609 1 92.75 276 SER B CA 1
ATOM 4132 C C . SER B 1 276 ? 10.531 -9.203 -18.422 1 92.75 276 SER B C 1
ATOM 4134 O O . SER B 1 276 ? 9.305 -9.172 -18.453 1 92.75 276 SER B O 1
ATOM 4136 N N . ILE B 1 277 ? 11.219 -10.109 -19.016 1 94.69 277 ILE B N 1
ATOM 4137 C CA . ILE B 1 277 ? 10.57 -11.094 -19.875 1 94.69 277 ILE B CA 1
ATOM 4138 C C . ILE B 1 277 ? 9.688 -12.016 -19.047 1 94.69 277 ILE B C 1
ATOM 4140 O O . ILE B 1 277 ? 8.562 -12.328 -19.438 1 94.69 277 ILE B O 1
ATOM 4144 N N . ALA B 1 278 ? 10.188 -12.469 -17.922 1 96.75 278 ALA B N 1
ATOM 4145 C CA . ALA B 1 278 ? 9.398 -13.336 -17.047 1 96.75 278 ALA B CA 1
ATOM 4146 C C . ALA B 1 278 ? 8.164 -12.617 -16.531 1 96.75 278 ALA B C 1
ATOM 4148 O O . ALA B 1 278 ? 7.094 -13.211 -16.391 1 96.75 278 ALA B O 1
ATOM 4149 N N . THR B 1 279 ? 8.312 -11.367 -16.188 1 95.44 279 THR B N 1
ATOM 4150 C CA . THR B 1 279 ? 7.191 -10.562 -15.711 1 95.44 279 THR B CA 1
ATOM 4151 C C . THR B 1 279 ? 6.086 -10.5 -16.766 1 95.44 279 THR B C 1
ATOM 4153 O O . THR B 1 279 ? 4.91 -10.703 -16.453 1 95.44 279 THR B O 1
ATOM 4156 N N . THR B 1 280 ? 6.453 -10.25 -17.984 1 94.81 280 THR B N 1
ATOM 4157 C CA . THR B 1 280 ? 5.492 -10.164 -19.078 1 94.81 280 THR B CA 1
ATOM 4158 C C . THR B 1 280 ? 4.82 -11.508 -19.328 1 94.81 280 THR B C 1
ATOM 4160 O O . THR B 1 280 ? 3.617 -11.578 -19.578 1 94.81 280 THR B O 1
ATOM 4163 N N . GLN B 1 281 ? 5.594 -12.523 -19.25 1 97.38 281 GLN B N 1
ATOM 4164 C CA . GLN B 1 281 ? 5.059 -13.867 -19.469 1 97.38 281 GLN B CA 1
ATOM 4165 C C . GLN B 1 281 ? 4.055 -14.242 -18.375 1 97.38 281 GLN B C 1
ATOM 4167 O O . GLN B 1 281 ? 2.99 -14.789 -18.672 1 97.38 281 GLN B O 1
ATOM 4172 N N . ILE B 1 282 ? 4.387 -13.93 -17.172 1 96.56 282 ILE B N 1
ATOM 4173 C CA . ILE B 1 282 ? 3.496 -14.211 -16.062 1 96.56 282 ILE B CA 1
ATOM 4174 C C . ILE B 1 282 ? 2.232 -13.359 -16.172 1 96.56 282 ILE B C 1
ATOM 4176 O O . ILE B 1 282 ? 1.126 -13.844 -15.922 1 96.56 282 ILE B O 1
ATOM 4180 N N . THR B 1 283 ? 2.391 -12.148 -16.594 1 93.25 283 THR B N 1
ATOM 4181 C CA . THR B 1 283 ? 1.245 -11.273 -16.812 1 93.25 283 THR B CA 1
ATOM 4182 C C . THR B 1 283 ? 0.29 -11.867 -17.828 1 93.25 283 THR B C 1
ATOM 4184 O O . THR B 1 283 ? -0.924 -11.898 -17.625 1 93.25 283 THR B O 1
ATOM 4187 N N . ALA B 1 284 ? 0.845 -12.32 -18.922 1 94.69 284 ALA B N 1
ATOM 4188 C CA . ALA B 1 284 ? 0.031 -12.961 -19.953 1 94.69 284 ALA B CA 1
ATOM 4189 C C . ALA B 1 284 ? -0.661 -14.211 -19.406 1 94.69 284 ALA B C 1
ATOM 4191 O O . ALA B 1 284 ? -1.822 -14.477 -19.719 1 94.69 284 ALA B O 1
ATOM 4192 N N . SER B 1 285 ? 0.026 -14.945 -18.625 1 96.62 285 SER B N 1
ATOM 4193 C CA . SER B 1 285 ? -0.552 -16.141 -18 1 96.62 285 SER B CA 1
ATOM 4194 C C . SER B 1 285 ? -1.744 -15.773 -17.125 1 96.62 285 SER B C 1
ATOM 4196 O O . SER B 1 285 ? -2.748 -16.484 -17.109 1 96.62 285 SER B O 1
ATOM 4198 N N . VAL B 1 286 ? -1.623 -14.719 -16.375 1 93.69 286 VAL B N 1
ATOM 4199 C CA . VAL B 1 286 ? -2.707 -14.234 -15.516 1 93.69 286 VAL B CA 1
ATOM 4200 C C . VAL B 1 286 ? -3.955 -13.984 -16.359 1 93.69 286 VAL B C 1
ATOM 4202 O O . VAL B 1 286 ? -5.055 -14.414 -16 1 93.69 286 VAL B O 1
ATOM 4205 N N . ILE B 1 287 ? -3.824 -13.414 -17.484 1 91.94 287 ILE B N 1
ATOM 4206 C CA . ILE B 1 287 ? -4.934 -13.07 -18.375 1 91.94 287 ILE B CA 1
ATOM 4207 C C . ILE B 1 287 ? -5.531 -14.344 -18.969 1 91.94 287 ILE B C 1
ATOM 4209 O O . ILE B 1 287 ? -6.746 -14.531 -18.953 1 91.94 287 ILE B O 1
ATOM 4213 N N . VAL B 1 288 ? -4.691 -15.141 -19.469 1 95.31 288 VAL B N 1
ATOM 4214 C CA . VAL B 1 288 ? -5.121 -16.344 -20.172 1 95.31 288 VAL B CA 1
ATOM 4215 C C . VAL B 1 288 ? -5.867 -17.266 -19.219 1 95.31 288 VAL B C 1
ATOM 4217 O O . VAL B 1 288 ? -6.93 -17.797 -19.547 1 95.31 288 VAL B O 1
ATOM 4220 N N . THR B 1 289 ? -5.371 -17.422 -18.062 1 96.69 289 THR B N 1
ATOM 4221 C CA . THR B 1 289 ? -5.988 -18.344 -17.125 1 96.69 289 THR B CA 1
ATOM 4222 C C . THR B 1 289 ? -7.289 -17.766 -16.562 1 96.69 289 THR B C 1
ATOM 4224 O O . THR B 1 289 ? -8.18 -18.5 -16.156 1 96.69 289 THR B O 1
ATOM 4227 N N . ALA B 1 290 ? -7.41 -16.469 -16.516 1 93.06 290 ALA B N 1
ATOM 4228 C CA . ALA B 1 290 ? -8.656 -15.836 -16.094 1 93.06 290 ALA B CA 1
ATOM 4229 C C . ALA B 1 290 ? -9.812 -16.234 -17 1 93.06 290 ALA B C 1
ATOM 4231 O O . ALA B 1 290 ? -10.977 -16.219 -16.578 1 93.06 290 ALA B O 1
ATOM 4232 N N . ILE B 1 291 ? -9.469 -16.625 -18.156 1 93.38 291 ILE B N 1
ATOM 4233 C CA . ILE B 1 291 ? -10.461 -17.078 -19.125 1 93.38 291 ILE B CA 1
ATOM 4234 C C . ILE B 1 291 ? -10.578 -18.594 -19.078 1 93.38 291 ILE B C 1
ATOM 4236 O O . ILE B 1 291 ? -11.68 -19.141 -18.969 1 93.38 291 ILE B O 1
ATOM 4240 N N . LEU B 1 292 ? -9.508 -19.25 -19.062 1 97.06 292 LEU B N 1
ATOM 4241 C CA . LEU B 1 292 ? -9.484 -20.703 -19.266 1 97.06 292 LEU B CA 1
ATOM 4242 C C . LEU B 1 292 ? -9.938 -21.438 -18 1 97.06 292 LEU B C 1
ATOM 4244 O O . LEU B 1 292 ? -10.562 -22.484 -18.094 1 97.06 292 LEU B O 1
ATOM 4248 N N . THR B 1 293 ? -9.617 -20.922 -16.844 1 97.31 293 THR B N 1
ATOM 4249 C CA . THR B 1 293 ? -9.883 -21.641 -15.602 1 97.31 293 THR B CA 1
ATOM 4250 C C . THR B 1 293 ? -11.383 -21.766 -15.367 1 97.31 293 THR B C 1
ATOM 4252 O O . THR B 1 293 ? -11.883 -22.844 -15.055 1 97.31 293 THR B O 1
ATOM 4255 N N . PRO B 1 294 ? -12.172 -20.688 -15.492 1 94.5 294 PRO B N 1
ATOM 4256 C CA . PRO B 1 294 ? -13.625 -20.844 -15.375 1 94.5 294 PRO B CA 1
ATOM 4257 C C . PRO B 1 294 ? -14.203 -21.812 -16.406 1 94.5 294 PRO B C 1
ATOM 4259 O O . PRO B 1 294 ? -15.117 -22.578 -16.094 1 94.5 294 PRO B O 1
ATOM 4262 N N . LEU B 1 295 ? -13.711 -21.766 -17.594 1 96.5 295 LEU B N 1
ATOM 4263 C CA . LEU B 1 295 ? -14.164 -22.672 -18.641 1 96.5 295 LEU B CA 1
ATOM 4264 C C . LEU B 1 295 ? -13.859 -24.125 -18.266 1 96.5 295 LEU B C 1
ATOM 4266 O O . LEU B 1 295 ? -14.695 -25 -18.469 1 96.5 295 LEU B O 1
ATOM 4270 N N . LEU B 1 296 ? -12.695 -24.312 -17.812 1 97.69 296 LEU B N 1
ATOM 4271 C CA . LEU B 1 296 ? -12.305 -25.656 -17.391 1 97.69 296 LEU B CA 1
ATOM 4272 C C . LEU B 1 296 ? -13.219 -26.156 -16.281 1 97.69 296 LEU B C 1
ATOM 4274 O O . LEU B 1 296 ? -13.633 -27.312 -16.281 1 97.69 296 LEU B O 1
ATOM 4278 N N . THR B 1 297 ? -13.461 -25.328 -15.297 1 97.62 297 THR B N 1
ATOM 4279 C CA . THR B 1 297 ? -14.289 -25.734 -14.164 1 97.62 297 THR B CA 1
ATOM 4280 C C . THR B 1 297 ? -15.711 -26.031 -14.625 1 97.62 297 THR B C 1
ATOM 4282 O O . THR B 1 297 ? -16.328 -26.984 -14.148 1 97.62 297 THR B O 1
ATOM 4285 N N . ALA B 1 298 ? -16.219 -25.25 -15.477 1 95.38 298 ALA B N 1
ATOM 4286 C CA . ALA B 1 298 ? -17.547 -25.5 -16.031 1 95.38 298 ALA B CA 1
ATOM 4287 C C . ALA B 1 298 ? -17.594 -26.844 -16.75 1 95.38 298 ALA B C 1
ATOM 4289 O O . ALA B 1 298 ? -18.578 -27.562 -16.672 1 95.38 298 ALA B O 1
ATOM 4290 N N . TRP B 1 299 ? -16.625 -27.078 -17.484 1 97.31 299 TRP B N 1
ATOM 4291 C CA . TRP B 1 299 ? -16.531 -28.359 -18.188 1 97.31 299 TRP B CA 1
ATOM 4292 C C . TRP B 1 299 ? -16.531 -29.516 -17.203 1 97.31 299 TRP B C 1
ATOM 4294 O O . TRP B 1 299 ? -17.203 -30.516 -17.422 1 97.31 299 TRP B O 1
ATOM 4304 N N . VAL B 1 300 ? -15.734 -29.422 -16.141 1 97.31 300 VAL B N 1
ATOM 4305 C CA . VAL B 1 300 ? -15.672 -30.469 -15.125 1 97.31 300 VAL B CA 1
ATOM 4306 C C . VAL B 1 300 ? -17.047 -30.625 -14.477 1 97.31 300 VAL B C 1
ATOM 4308 O O . VAL B 1 300 ? -17.5 -31.75 -14.227 1 97.31 300 VAL B O 1
ATOM 4311 N N . ALA B 1 301 ? -17.672 -29.578 -14.188 1 95.75 301 ALA B N 1
ATOM 4312 C CA . ALA B 1 301 ? -19.016 -29.609 -13.594 1 95.75 301 ALA B CA 1
ATOM 4313 C C . ALA B 1 301 ? -20 -30.328 -14.5 1 95.75 301 ALA B C 1
ATOM 4315 O O . ALA B 1 301 ? -20.812 -31.125 -14.031 1 95.75 301 ALA B O 1
ATOM 4316 N N . LYS B 1 302 ? -19.906 -30 -15.719 1 96.12 302 LYS B N 1
ATOM 4317 C CA . LYS B 1 302 ? -20.781 -30.641 -16.688 1 96.12 302 LYS B CA 1
ATOM 4318 C C . LYS B 1 302 ? -20.516 -32.125 -16.766 1 96.12 302 LYS B C 1
ATOM 4320 O O . LYS B 1 302 ? -21.453 -32.938 -16.828 1 96.12 302 LYS B O 1
ATOM 4325 N N . ARG B 1 303 ? -19.312 -32.438 -16.828 1 96.5 303 ARG B N 1
ATOM 4326 C CA . ARG B 1 303 ? -18.938 -33.844 -16.875 1 96.5 303 ARG B CA 1
ATOM 4327 C C . ARG B 1 303 ? -19.422 -34.594 -15.625 1 96.5 303 ARG B C 1
ATOM 4329 O O . ARG B 1 303 ? -19.812 -35.75 -15.695 1 96.5 303 ARG B O 1
ATOM 4336 N N . ASN B 1 304 ? -19.297 -33.969 -14.5 1 95.94 304 ASN B N 1
ATOM 4337 C CA . ASN B 1 304 ? -19.797 -34.531 -13.25 1 95.94 304 ASN B CA 1
ATOM 4338 C C . ASN B 1 304 ? -21.297 -34.781 -13.312 1 95.94 304 ASN B C 1
ATOM 4340 O O . ASN B 1 304 ? -21.781 -35.844 -12.867 1 95.94 304 ASN B O 1
ATOM 4344 N N . GLN B 1 305 ? -21.984 -33.844 -13.82 1 93.81 305 GLN B N 1
ATOM 4345 C CA . GLN B 1 305 ? -23.422 -34 -13.953 1 93.81 305 GLN B CA 1
ATOM 4346 C C . GLN B 1 305 ? -23.781 -35.188 -14.852 1 93.81 305 GLN B C 1
ATOM 4348 O O . GLN B 1 305 ? -24.703 -35.938 -14.555 1 93.81 305 GLN B O 1
ATOM 4353 N N . GLU B 1 306 ? -23.094 -35.281 -15.867 1 95.75 306 GLU B N 1
ATOM 4354 C CA . GLU B 1 306 ? -23.328 -36.375 -16.812 1 95.75 306 GLU B CA 1
ATOM 4355 C C . GLU B 1 306 ? -23.047 -37.75 -16.156 1 95.75 306 GLU B C 1
ATOM 4357 O O . GLU B 1 306 ? -23.656 -38.75 -16.516 1 95.75 306 GLU B O 1
ATOM 4362 N N . LYS B 1 307 ? -22.125 -37.75 -15.273 1 94.88 307 LYS B N 1
ATOM 4363 C CA . LYS B 1 307 ? -21.75 -38.969 -14.594 1 94.88 307 LYS B CA 1
ATOM 4364 C C . LYS B 1 307 ? -22.578 -39.188 -13.328 1 94.88 307 LYS B C 1
ATOM 4366 O O . LYS B 1 307 ? -22.359 -40.156 -12.594 1 94.88 307 LYS B O 1
ATOM 4371 N N . GLY B 1 308 ? -23.391 -38.281 -13 1 91.12 308 GLY B N 1
ATOM 4372 C CA . GLY B 1 308 ? -24.266 -38.375 -11.844 1 91.12 308 GLY B CA 1
ATOM 4373 C C . GLY B 1 308 ? -23.594 -38 -10.547 1 91.12 308 GLY B C 1
ATOM 4374 O O . GLY B 1 308 ? -24.031 -38.406 -9.461 1 91.12 308 GLY B O 1
ATOM 4375 N N . ILE B 1 309 ? -22.547 -37.344 -10.641 1 88.38 309 ILE B N 1
ATOM 4376 C CA . ILE B 1 309 ? -21.812 -36.875 -9.461 1 88.38 309 ILE B CA 1
ATOM 4377 C C . ILE B 1 309 ? -22.359 -35.5 -9.023 1 88.38 309 ILE B C 1
ATOM 4379 O O . ILE B 1 309 ? -22.406 -34.562 -9.82 1 88.38 309 ILE B O 1
ATOM 4383 N N . ASP B 1 310 ? -22.797 -35.406 -7.816 1 85.12 310 ASP B N 1
ATOM 4384 C CA . ASP B 1 310 ? -23.219 -34.125 -7.246 1 85.12 310 ASP B CA 1
ATOM 4385 C C . ASP B 1 310 ? -22.047 -33.406 -6.57 1 85.12 310 ASP B C 1
ATOM 4387 O O . ASP B 1 310 ? -21.75 -33.656 -5.402 1 85.12 310 ASP B O 1
ATOM 4391 N N . SER B 1 311 ? -21.469 -32.531 -7.148 1 84.06 311 SER B N 1
ATOM 4392 C CA . SER B 1 311 ? -20.281 -31.828 -6.684 1 84.06 311 SER B CA 1
ATOM 4393 C C . SER B 1 311 ? -20.562 -31.078 -5.387 1 84.06 311 SER B C 1
ATOM 4395 O O . SER B 1 311 ? -19.641 -30.828 -4.598 1 84.06 311 SER B O 1
ATOM 4397 N N . LYS B 1 312 ? -21.734 -30.719 -5.195 1 82.12 312 LYS B N 1
ATOM 4398 C CA . LYS B 1 312 ? -22.078 -29.953 -4.004 1 82.12 312 LYS B CA 1
ATOM 4399 C C . LYS B 1 312 ? -22.219 -30.859 -2.785 1 82.12 312 LYS B C 1
ATOM 4401 O O . LYS B 1 312 ? -22.109 -30.406 -1.646 1 82.12 312 LYS B O 1
ATOM 4406 N N . ALA B 1 313 ? -22.406 -32.062 -3.064 1 79.25 313 ALA B N 1
ATOM 4407 C CA . ALA B 1 313 ? -22.625 -33 -1.987 1 79.25 313 ALA B CA 1
ATOM 4408 C C . ALA B 1 313 ? -21.312 -33.656 -1.531 1 79.25 313 ALA B C 1
ATOM 4410 O O . ALA B 1 313 ? -21.234 -34.219 -0.436 1 79.25 313 ALA B O 1
ATOM 4411 N N . ILE B 1 314 ? -20.344 -33.531 -2.275 1 74 314 ILE B N 1
ATOM 4412 C CA . ILE B 1 314 ? -19.078 -34.188 -2.025 1 74 314 ILE B CA 1
ATOM 4413 C C . ILE B 1 314 ? -18.078 -33.219 -1.403 1 74 314 ILE B C 1
ATOM 4415 O O . ILE B 1 314 ? -17.969 -32.062 -1.839 1 74 314 ILE B O 1
#

Radius of gyration: 26.03 Å; Cα contacts (8 Å, |Δi|>4): 1335; chains: 2; bounding box: 53×75×57 Å

Foldseek 3Di:
DPPPPPPDFQVCLQQVLLQVLQVCLAPPLVVCVVDDVSVCLLVVLPVLLLLLLLLLLLQADPDFDPLLQVLLCQLLVLQLVVQLVVQVCCVPPVVQQDPNHGSLLSNLFRNAFALVQQLVQCVVQAAPSLNRSSSNRSVRFRQLSSLVSCVVVVNFDFDPVNSVVSNVSSVNSNVCSHVDVVSSVVSNVCNSVSSNSSSNSLSNPEYPVLLVSLQPLLLVSLCCLQPVSLVRSLVSSVVSPALSLSSLSRSAGHSSSLSNLVSRCVRGVVSVVVSSSSSSSSVNSRRNNSPVSSVSSVVSSVVCVVVVHRRHVD/DPPPPPPDFQVCLQQVLLQVLQVCLAPPLVVCVVDDVSVCLLVVLPVLLLLLLLLLLLQADPDFDPLLQVLLCQLLVLQLVVQLVVQVCCVPPVVQQDPNHGSLLSNLFRNAFALVQQLVLCVVQAAPSLNRSSSNRSVRFRQLSSLVSCVVVVNFDFDPVNSVVSNVSSVNSNVCSHVDVVSSVVSNVCNSVSSNSSSNSLSNPEYPVLLVSLQPLLLVSLCCLQPVSLVRSLVSSVVSPALSLSSLSRSAGHSSSLSNLVSRCVRGVVSVVVSSSSSSSSVNSRRNNSPVSSVSSVVSSVVCVVVVHRRHVD

Secondary structure (DSSP, 8-state):
---------TTHHHHHHHHHHHHHHHH-GGGGGS-TTHHHHHH-HHHHHHHHHHHHHHH------HHHHHHHHHHHHHHHHHHHHHHHHHHHHSTT-BTTB-HHHHHHHHT---HHHHHHHHHHH--HHHHHTHHHHTT--HHHHHHHHHHHTTSS---HHHHHHHHHHHHHHHHHHHH-HHHHHHHHHHHHHHHHHHHHHHHTT--HHHHHHHHHHHHHHHHHIIIIIHHHHHHHHHHTT--SHHHHHT-S--GGGGGHHHHHHHH-GGGHHHHHHHHHHHHHHHHHHHHHHHHHHHHHHHHHHHTT--TTT-/---------TTHHHHHHHHHHHHHHHH-GGGGGS-TTHHHHHT-HHHHHHHHHHHHHHH------HHHHHHHHHHHHHHHHHHHHHHHHHHHHSTT-BTTB-HHHHHHHHT---HHHHHHHHHHH--HHHHHTHHHHTT--HHHHHHHHHHHTTSS---HHHHHHHHHHHHHHHHHHHH-HHHHHHHHHHHHHHHHHHHHHHHTT--HHHHHHHHHHHHHHHHHIIIIIHHHHHHHHHHTT--SHHHHHT-S--GGGGGHHHHHHHH-GGGHHHHHHHHHHHHHHHHHHHHHHHHHHHHHHHHHHHTT--TTT-

Nearest PDB structures (foldseek):
  3zuy-assembly1_A  TM=6.156E-01  e=5.157E-04  Neisseria meningitidis
  4n7w-assembly1_A  TM=5.703E-01  e=6.434E-04  Yersinia frederiksenii
  8z8z-assembly1_B  TM=4.762E-01  e=5.381E-03  Homo sapiens
  6wzb-assembly1_B  TM=3.104E-01  e=6.124E-01  Pyrococcus horikoshii OT3
  6x15-assembly1_C  TM=2.923E-01  e=4.696E-01  Pyrococcus horikoshii

Sequence (628 aa):
MQKAKKFKIPGDIIIIPMFIGCAINSLLPQVLQIGGFTTPIVKGAGPLVGAFLFFIGGTISLKNTPKAVGRGAAIILSKIAVSVILGLLVAKLLGDNFLGLSALAIIGAMSVANNAMYAGIVDVYGNEIDAGAVGITTLSVGPMVTMAALASAGLANISIWNLVGTVLPLVLGIALGNAFPFMKKALSNGVPAIIMIVGFCLGANMSFGQILEGGLPGILLGILTTALGGAVAIWVDRRTGGSGIAGAAISSTAASAIATPAALAAVDASFKGLESIATTQITASVIVTAILTPLLTAWVAKRNQEKGIDSKAIMQKAKKFKIPGDIIIIPMFIGCAINSLLPQVLQIGGFTTPIVKGAGPLVGAFLFFIGGTISLKNTPKAVGRGAAIILSKIAVSVILGLLVAKLLGDNFLGLSALAIIGAMSVANNAMYAGIVDVYGNEIDAGAVGITTLSVGPMVTMAALASAGLANISIWNLVGTVLPLVLGIALGNAFPFMKKALSNGVPAIIMIVGFCLGANMSFGQILEGGLPGILLGILTTALGGAVAIWVDRRTGGSGIAGAAISSTAASAIATPAALAAVDASFKGLESIATTQITASVIVTAILTPLLTAWVAKRNQEKGIDSKAI

InterPro domains:
  IPR004684 2-keto-3-deoxygluconate permease [PF03812] (8-303)

Solvent-accessible surface area (backbone atoms only — not comparable to full-atom values): 28461 Å² total; per-residue (Å²): 129,80,74,71,74,75,84,76,60,70,59,44,59,32,49,53,36,15,50,52,21,14,50,39,35,61,75,46,46,64,66,52,64,38,29,49,22,35,24,33,32,49,71,22,57,48,23,47,50,24,48,43,35,22,22,54,17,14,57,49,59,89,82,70,55,70,67,11,44,51,52,14,47,48,25,41,49,44,23,33,50,51,17,48,54,53,13,48,48,24,43,73,72,41,78,34,41,55,82,76,37,31,28,65,33,38,21,21,25,34,39,17,40,36,54,68,59,23,48,55,48,24,70,74,56,30,24,71,49,50,49,46,10,45,52,46,39,61,68,46,44,22,47,58,56,35,50,52,52,34,31,76,69,67,74,36,78,59,55,71,51,29,55,49,17,49,45,44,35,24,52,52,16,27,52,45,18,69,72,32,67,69,48,14,52,27,15,43,44,12,41,58,27,47,42,22,52,46,21,20,25,55,16,40,70,30,43,65,68,43,43,60,66,12,34,62,40,4,43,52,48,9,48,43,26,30,51,57,36,13,52,52,9,20,51,47,23,37,75,73,61,40,70,21,46,58,11,21,36,49,12,24,26,21,73,66,19,39,50,18,35,56,52,46,23,73,63,28,67,86,36,53,86,47,20,57,41,31,26,28,17,27,46,32,12,26,42,43,11,62,55,47,15,60,52,48,24,51,50,51,50,51,53,30,51,75,71,67,47,58,40,55,77,76,128,80,74,71,75,74,84,77,61,69,58,45,60,32,51,53,37,14,50,52,22,14,49,39,35,61,75,45,47,64,66,52,65,40,29,49,19,35,22,33,31,49,72,23,58,48,22,46,50,24,48,42,36,21,22,53,17,13,58,48,57,89,80,71,56,69,66,12,44,51,52,14,48,48,26,41,50,44,24,33,49,52,15,47,53,54,14,47,47,25,42,74,72,41,79,35,42,55,81,78,38,30,29,67,33,41,20,21,26,33,39,16,41,34,54,69,59,24,48,55,49,24,70,73,57,30,24,70,49,49,50,47,11,45,52,47,41,60,70,45,44,21,46,58,55,35,51,52,54,35,31,75,70,67,75,39,76,60,55,71,51,28,55,51,17,48,45,45,35,24,53,49,16,29,52,46,17,70,73,31,68,68,49,15,52,28,16,44,42,13,41,59,28,45,41,22,54,44,21,20,23,55,16,40,72,32,42,66,69,42,43,60,66,12,34,61,40,4,41,53,49,11,49,44,26,28,50,57,37,10,52,51,9,20,53,48,23,36,74,72,60,40,71,22,46,59,10,21,36,51,12,23,26,22,73,66,18,37,51,18,34,56,53,46,22,72,62,28,67,86,36,50,87,48,20,55,43,31,25,29,16,26,47,31,12,27,43,44,10,63,54,48,15,60,53,48,25,50,50,52,51,50,53,30,51,75,71,68,48,58,39,57,79,74